Protein AF-0000000074213441 (afdb_homodimer)

Solvent-accessible surface area (backbone atoms only — not comparable to full-atom values): 32435 Å² total; per-residue (Å²): 94,50,68,64,53,70,69,53,54,55,51,49,51,54,51,52,51,53,54,56,68,71,34,57,74,70,54,40,48,67,27,37,41,80,43,68,84,51,101,79,47,74,45,57,42,74,33,72,67,40,35,47,50,52,48,50,54,51,28,62,74,60,75,46,81,70,80,48,70,57,60,54,52,72,70,42,90,59,63,58,40,89,98,71,37,84,35,38,86,50,90,60,68,28,46,53,52,50,53,48,47,40,64,74,64,61,59,65,69,68,64,31,56,53,96,80,56,76,54,50,28,34,34,30,46,54,33,28,48,32,58,57,55,52,50,52,52,53,50,44,49,69,77,35,73,84,58,48,49,36,37,38,38,27,27,62,43,57,64,37,41,66,48,39,15,48,50,34,50,51,58,44,39,45,73,71,70,47,52,69,66,54,48,60,62,31,43,44,47,33,26,33,53,55,58,49,44,35,50,53,30,56,76,66,71,46,56,19,30,33,36,39,33,34,63,73,50,43,39,60,87,50,47,64,43,50,52,51,31,51,68,69,26,41,31,76,72,56,16,38,32,41,35,20,29,40,42,61,36,82,91,60,37,30,13,48,56,56,47,50,53,52,46,49,51,32,38,75,69,70,72,43,54,60,43,76,43,78,76,40,81,42,67,50,61,49,34,26,32,35,34,42,34,35,58,50,85,82,62,75,73,84,124,96,49,67,64,53,69,67,54,52,54,51,51,50,54,51,52,52,53,53,56,69,72,32,54,76,71,53,39,48,67,26,38,41,80,42,66,82,52,99,78,48,74,45,56,40,75,34,72,68,40,34,48,50,53,49,50,53,51,28,62,74,61,73,44,80,70,80,48,70,56,61,55,53,72,71,42,92,60,64,59,40,88,99,70,38,84,36,39,87,51,88,61,67,29,45,53,52,50,52,47,46,41,63,74,64,61,58,66,68,67,64,30,56,55,96,79,56,78,54,51,28,34,33,32,46,52,31,27,47,32,60,59,55,52,50,51,52,52,48,44,49,70,77,34,70,82,58,48,49,34,37,37,38,25,28,62,44,57,66,37,41,65,48,38,15,48,50,36,49,50,57,45,39,46,73,71,70,48,51,70,64,54,48,60,62,32,45,43,46,34,26,34,53,55,58,49,44,35,50,53,30,57,75,67,71,44,58,18,30,32,36,40,33,34,64,73,51,43,41,60,89,48,47,64,44,51,50,51,31,51,68,70,27,41,30,76,72,58,16,38,32,41,36,20,29,40,43,61,36,84,92,61,37,29,13,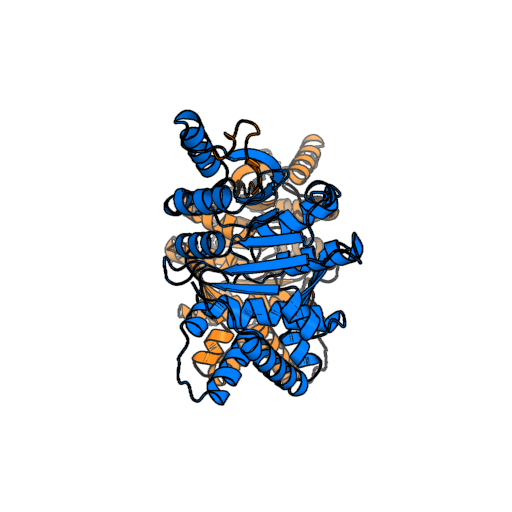48,56,55,47,50,52,51,44,50,54,32,37,75,69,70,73,43,54,62,43,77,44,79,75,41,80,40,67,49,62,48,35,27,32,34,34,40,33,36,58,49,85,81,61,74,74,85,125

Organism: Dermatophagoides pteronyssinus (NCBI:txid6956)

Sequence (606 aa):
MSILDKEFIDKLYEIIQSILKENDTAQQQCLLQPKQRNEKFYYQQLNKNFCQKILQKFENLNNAEHQTKLHSWFNSDLDVIPNEYEGGLKIWEGLFDLIDYFEQNKYDFNQLLSNNDDEFRICDLGCGSGLLSLYLARKLRQLKPNQKFRIYLQDYNEQVIKFFTCPTIIVNEKEENNSLEQIKLNYEFIWGDWEKISEFFITNKIHFNLIVTAETIYKEENFPKLINLFQSNIQPTNGRILIASKSHYFGIGGGTYSFLDYLDSLIENKSSYLMGDIIEEIDQSLLRHIIELRLSESQPEKQMSILDKEFIDKLYEIIQSILKENDTAQQQCLLQPKQRNEKFYYQQLNKNFCQKILQKFENLNNAEHQTKLHSWFNSDLDVIPNEYEGGLKIWEGLFDLIDYFEQNKYDFNQLLSNNDDEFRICDLGCGSGLLSLYLARKLRQLKPNQKFRIYLQDYNEQVIKFFTCPTIIVNEKEENNSLEQIKLNYEFIWGDWEKISEFFITNKIHFNLIVTAETIYKEENFPKLINLFQSNIQPTNGRILIASKSHYFGIGGGTYSFLDYLDSLIENKSSYLMGDIIEEIDQSLLRHIIELRLSESQPEKQ

pLDDT: mean 84.24, std 14.01, range [26.41, 98.5]

Radius of gyration: 27.79 Å; Cα contacts (8 Å, |Δi|>4): 1037; chains: 2; bounding box: 56×93×59 Å

Secondary structure (DSSP, 8-state):
-EE--HHHHHHHHHHHHHHHHHS-HHHHHHHEEEEEEETTEEEEEEPHHHHHHHHHHHHHHHT-----HHHHHHT-S-S-BTTTB-STTSPPHHHHHHHHHHHHTT--GGGG--TT-SEEEEEEET-TT-HHHHHHHHHHHHH-TT-EEEEEEEES-HHHIIIIIHHHHHHHHHHTT--HHHHHHHEEEEES-HHHHHHHHHHTT--BSEEEEES--S-GGGHHHHHHHHHHHB-TTT-EEEEEEES--TTT---HHHHHHHHHHHHHTTS--EEEEEEEEEEEEEEEEEEEEEE-TT-----/-EE--HHHHHHHHHHHHHHHHHS-HHHHHHHEEEEESSTT-EEEEEPHHHHHHHHHHHHHHHT-----HHHHHHT-S-S-BTTTB-STTSPPHHHHHHHHHHHHTT--GGGG--TT-SEEEEEEET-TT-HHHHHHHHHHHHH-TT-EEEEEEEES-HHHIIIIIHHHHHHHHHHTT--HHHHHHHEEEEES-HHHHHHHHHHTT--BSEEEEES--S-GGGHHHHHHHHHHHB-TTT-EEEEEEES--TTT---HHHHHHHHHHHHHTTS--EEEEEEEEEEEEEEEEEEEEEE-TT-----

Foldseek 3Di:
DDWDDLVLLVVLLVQLVVVVVPDDPVVVCVQWPWDDLDPPAIFTAGDPVNLVSSVVVVCVVVVPPCPDVSVVVSPDPDCDDPPPGRNLQDDDCQLVVVLCVCVVVVDDLVLLDDPPDQEAEEEEESCRQVSSVVSVVVVCCVVPVPHHYAYEYEEADPSSQSRHNSSRLSVGCVVVVDDSVSVSRRYMYYHHQLQVVLVVCLVVVAAHSEYEYEAPFQAVVNLVSVQSSCQRHYDPRSRDYYYGWACFDPPRTTHDVSSQVVVVVCVVVVNDDDHDDDPDDDPPVPVDDDDDDDDDPPDDPPD/DDWDDLVLLVVLLVQLVVVVVPDDPVVVCVQWPWDDLDPPAIFTAGDPVNLVSSVVVVCVVVVPPCPDVSVVVSPDPDCDDPPPGRNLQDDDCQLVVVLCVCVVVVDDLVLLDDPPDQEAEEEEESCRQVSSVVSVVVVCCVVPVPHHYAYEYEHADPSSQSRHNSSRLSVGCVVVVDDSVSVVRRYMYYHHQLQVVLVVCLVVVAAHSEYEYEAPFQAVVNLVSVQSSCQRHYDPRSRDYYYGWACFDPPRTTHDVSSQVVVVVCVVVVNHDDHDDDPDDDPPVPVDDDDDDDDDPPDPPPD

Structure (mmCIF, N/CA/C/O backbone):
data_AF-0000000074213441-model_v1
#
loop_
_entity.id
_entity.type
_entity.pdbx_description
1 polymer 'protein-histidine N-methyltransferase'
#
loop_
_atom_site.group_PDB
_atom_site.id
_atom_site.type_symbol
_atom_site.label_atom_id
_atom_site.label_alt_id
_atom_site.label_comp_id
_atom_site.label_asym_id
_atom_site.label_entity_id
_atom_site.label_seq_id
_atom_site.pdbx_PDB_ins_code
_atom_site.Cartn_x
_atom_site.Cartn_y
_atom_site.Cartn_z
_atom_site.occupancy
_atom_site.B_iso_or_equiv
_atom_site.auth_seq_id
_atom_site.auth_comp_id
_atom_site.auth_asym_id
_atom_site.auth_atom_id
_atom_site.pdbx_PDB_model_num
ATOM 1 N N . MET A 1 1 ? -6.066 32.031 -2.617 1 79.69 1 MET A N 1
ATOM 2 C CA . MET A 1 1 ? -6.434 31.156 -1.511 1 79.69 1 MET A CA 1
ATOM 3 C C . MET A 1 1 ? -7.777 31.562 -0.914 1 79.69 1 MET A C 1
ATOM 5 O O . MET A 1 1 ? -8.234 32.688 -1.106 1 79.69 1 MET A O 1
ATOM 9 N N . SER A 1 2 ? -8.539 30.562 -0.558 1 81.56 2 SER A N 1
ATOM 10 C CA . SER A 1 2 ? -9.844 30.828 0.039 1 81.56 2 SER A CA 1
ATOM 11 C C . SER A 1 2 ? -10.031 30.062 1.338 1 81.56 2 SER A C 1
ATOM 13 O O . SER A 1 2 ? -9.273 29.125 1.626 1 81.56 2 SER A O 1
ATOM 15 N N . ILE A 1 3 ? -10.82 30.641 2.158 1 86.75 3 ILE A N 1
ATOM 16 C CA . ILE A 1 3 ? -11.195 30.047 3.436 1 86.75 3 ILE A CA 1
ATOM 17 C C . ILE A 1 3 ? -12.664 29.641 3.412 1 86.75 3 ILE A C 1
ATOM 19 O O . ILE A 1 3 ? -13.5 30.359 2.857 1 86.75 3 ILE A O 1
ATOM 23 N N . LEU A 1 4 ? -12.914 28.5 3.963 1 89.44 4 LEU A N 1
ATOM 24 C CA . LEU A 1 4 ? -14.281 27.984 3.961 1 89.44 4 LEU A CA 1
ATOM 25 C C . LEU A 1 4 ? -15.156 28.797 4.918 1 89.44 4 LEU A C 1
ATOM 27 O O . LEU A 1 4 ? -14.812 28.969 6.086 1 89.44 4 LEU A O 1
ATOM 31 N N . ASP A 1 5 ? -16.234 29.219 4.418 1 91 5 ASP A N 1
ATOM 32 C CA . ASP A 1 5 ? -17.188 29.984 5.223 1 91 5 ASP A CA 1
ATOM 33 C C . ASP A 1 5 ? -17.844 29.094 6.27 1 91 5 ASP A C 1
ATOM 35 O O . ASP A 1 5 ? -18.188 27.938 5.988 1 91 5 ASP A O 1
ATOM 39 N N . LYS A 1 6 ? -18.047 29.688 7.445 1 92.31 6 LYS A N 1
ATOM 40 C CA . LYS A 1 6 ? -18.672 28.938 8.539 1 92.31 6 LYS A CA 1
ATOM 41 C C . LYS A 1 6 ? -20.094 28.5 8.164 1 92.31 6 LYS A C 1
ATOM 43 O O . LYS A 1 6 ? -20.562 27.438 8.602 1 92.31 6 LYS A O 1
ATOM 48 N N . GLU A 1 7 ? -20.734 29.281 7.375 1 91.31 7 GLU A N 1
ATOM 49 C CA . GLU A 1 7 ? -22.078 28.938 6.906 1 91.31 7 GLU A CA 1
ATOM 50 C C . GLU A 1 7 ? -22.047 27.672 6.051 1 91.31 7 GLU A C 1
ATOM 52 O O . GLU A 1 7 ? -23 26.891 6.066 1 91.31 7 GLU A O 1
ATOM 57 N N . PHE A 1 8 ? -21 27.562 5.324 1 92.75 8 PHE A N 1
ATOM 58 C CA . PHE A 1 8 ? -20.859 26.359 4.496 1 92.75 8 PHE A CA 1
ATOM 59 C C . PHE A 1 8 ? -20.75 25.109 5.363 1 92.75 8 PHE A C 1
ATOM 61 O O . PHE A 1 8 ? -21.266 24.062 5.008 1 92.75 8 PHE A O 1
ATOM 68 N N . ILE A 1 9 ? -20.078 25.234 6.457 1 94.25 9 ILE A N 1
ATOM 69 C CA . ILE A 1 9 ? -19.922 24.125 7.379 1 94.25 9 ILE A CA 1
ATOM 70 C C . ILE A 1 9 ? -21.297 23.672 7.891 1 94.25 9 ILE A C 1
ATOM 72 O O . ILE A 1 9 ? -21.578 22.484 7.973 1 94.25 9 ILE A O 1
ATOM 76 N N . ASP A 1 10 ? -22.141 24.656 8.18 1 94.12 10 ASP A N 1
ATOM 77 C CA . ASP A 1 10 ? -23.5 24.359 8.625 1 94.12 10 ASP A CA 1
ATOM 78 C C . ASP A 1 10 ? -24.266 23.594 7.555 1 94.12 10 ASP A C 1
ATOM 80 O O . ASP A 1 10 ? -24.938 22.594 7.855 1 94.12 10 ASP A O 1
ATOM 84 N N . LYS A 1 11 ? -24.156 24.062 6.371 1 92.75 11 LYS A N 1
ATOM 85 C CA . LYS A 1 11 ? -24.844 23.422 5.254 1 92.75 11 LYS A CA 1
ATOM 86 C C . LYS A 1 11 ? -24.344 21.984 5.051 1 92.75 11 LYS A C 1
ATOM 88 O O . LYS A 1 11 ? -25.141 21.078 4.797 1 92.75 11 LYS A O 1
ATOM 93 N N . LEU A 1 12 ? -23.062 21.875 5.086 1 93.56 12 LEU A N 1
ATOM 94 C CA . LEU A 1 12 ? -22.469 20.547 4.902 1 93.56 12 LEU A CA 1
ATOM 95 C C . LEU A 1 12 ? -22.938 19.578 5.977 1 93.56 12 LEU A C 1
ATOM 97 O O . LEU A 1 12 ? -23.203 18.406 5.691 1 93.56 12 LEU A O 1
ATOM 101 N N . TYR A 1 13 ? -23 20.062 7.188 1 93.75 13 TYR A N 1
ATOM 102 C CA . TYR A 1 13 ? -23.484 19.234 8.281 1 93.75 13 TYR A CA 1
ATOM 103 C C . TYR A 1 13 ? -24.906 18.734 8 1 93.75 13 TYR A C 1
ATOM 105 O O . TYR A 1 13 ? -25.203 17.562 8.219 1 93.75 13 TYR A O 1
ATOM 113 N N . GLU A 1 14 ? -25.734 19.578 7.539 1 92.69 14 GLU A N 1
ATOM 114 C CA . GLU A 1 14 ? -27.109 19.203 7.219 1 92.69 14 GLU A CA 1
ATOM 115 C C . GLU A 1 14 ? -27.141 18.156 6.117 1 92.69 14 GLU A C 1
ATOM 117 O O . GLU A 1 14 ? -27.953 17.219 6.18 1 92.69 14 GLU A O 1
ATOM 122 N N . ILE A 1 15 ? -26.328 18.297 5.152 1 92.25 15 ILE A N 1
ATOM 123 C CA . ILE A 1 15 ? -26.25 17.344 4.051 1 92.25 15 ILE A CA 1
ATOM 124 C C . ILE A 1 15 ? -25.812 15.977 4.574 1 92.25 15 ILE A C 1
ATOM 126 O O . ILE A 1 15 ? -26.422 14.953 4.238 1 92.25 15 ILE A O 1
ATOM 130 N N . ILE A 1 16 ? -24.828 15.961 5.375 1 91.31 16 ILE A N 1
ATOM 131 C CA . ILE A 1 16 ? -24.281 14.727 5.934 1 91.31 16 ILE A CA 1
ATOM 132 C C . ILE A 1 16 ? -25.359 14.016 6.758 1 91.31 16 ILE A C 1
ATOM 134 O O . ILE A 1 16 ? -25.547 12.805 6.621 1 91.31 16 ILE A O 1
ATOM 138 N N . GLN A 1 17 ? -26.094 14.789 7.547 1 88.81 17 GLN A N 1
ATOM 139 C CA . GLN A 1 17 ? -27.172 14.227 8.367 1 88.81 17 GLN A CA 1
ATOM 140 C C . GLN A 1 17 ? -28.25 13.586 7.496 1 88.81 17 GLN A C 1
ATOM 142 O O . GLN A 1 17 ? -28.766 12.523 7.824 1 88.81 17 GLN A O 1
ATOM 147 N N . SER A 1 18 ? -28.516 14.227 6.457 1 89 18 SER A N 1
ATOM 148 C CA . SER A 1 18 ? -29.531 13.703 5.539 1 89 18 SER A CA 1
ATOM 149 C C . SER A 1 18 ? -29.078 12.383 4.926 1 89 18 SER A C 1
ATOM 151 O O . SER A 1 18 ? -29.891 11.453 4.789 1 89 18 SER A O 1
ATOM 153 N N . ILE A 1 19 ? -27.844 12.281 4.566 1 86.25 19 ILE A N 1
ATOM 154 C CA . ILE A 1 19 ? -27.312 11.07 3.961 1 86.25 19 ILE A CA 1
ATOM 155 C C . ILE A 1 19 ? -27.312 9.938 4.98 1 86.25 19 ILE A C 1
ATOM 157 O O . ILE A 1 19 ? -27.688 8.805 4.66 1 86.25 19 ILE A O 1
ATOM 161 N N . LEU A 1 20 ? -26.938 10.234 6.176 1 82.12 20 LEU A N 1
ATOM 162 C CA . LEU A 1 20 ? -26.844 9.219 7.219 1 82.12 20 LEU A CA 1
ATOM 163 C C . LEU A 1 20 ? -28.219 8.719 7.625 1 82.12 20 LEU A C 1
ATOM 165 O O . LEU A 1 20 ? -28.375 7.559 8 1 82.12 20 LEU A O 1
ATOM 169 N N . LYS A 1 21 ? -29.172 9.547 7.559 1 80.19 21 LYS A N 1
ATOM 170 C CA . LYS A 1 21 ? -30.531 9.18 7.898 1 80.19 21 LYS A CA 1
ATOM 171 C C . LYS A 1 21 ? -31.156 8.289 6.828 1 80.19 21 LYS A C 1
ATOM 173 O O . LYS A 1 21 ? -31.984 7.438 7.129 1 80.19 21 LYS A O 1
ATOM 178 N N . GLU A 1 22 ? -30.812 8.5 5.543 1 76.81 22 GLU A N 1
ATOM 179 C CA . GLU A 1 22 ? -31.359 7.754 4.414 1 76.81 22 GLU A CA 1
ATOM 180 C C . GLU A 1 22 ? -30.781 6.336 4.363 1 76.81 22 GLU A C 1
ATOM 182 O O . GLU A 1 22 ? -31.359 5.453 3.727 1 76.81 22 GLU A O 1
ATOM 187 N N . ASN A 1 23 ? -29.672 6.156 4.863 1 64.06 23 ASN A N 1
ATOM 188 C CA . ASN A 1 23 ? -29.016 4.855 4.742 1 64.06 23 ASN A CA 1
ATOM 189 C C . ASN A 1 23 ? -29.109 4.055 6.039 1 64.06 23 ASN A C 1
ATOM 191 O O . ASN A 1 23 ? -28.891 4.598 7.121 1 64.06 23 ASN A O 1
ATOM 195 N N . ASP A 1 24 ? -29.672 2.824 5.859 1 57.66 24 ASP A N 1
ATOM 196 C CA . ASP A 1 24 ? -29.688 1.933 7.016 1 57.66 24 ASP A CA 1
ATOM 197 C C . ASP A 1 24 ? -28.281 1.591 7.48 1 57.66 24 ASP A C 1
ATOM 199 O O . ASP A 1 24 ? -27.297 1.915 6.801 1 57.66 24 ASP A O 1
ATOM 203 N N . THR A 1 25 ? -28.141 1.014 8.68 1 50.66 25 THR A N 1
ATOM 204 C CA . THR A 1 25 ? -26.891 0.761 9.375 1 50.66 25 THR A CA 1
ATOM 205 C C . THR A 1 25 ? -25.891 0.062 8.461 1 50.66 25 THR A C 1
ATOM 207 O O . THR A 1 25 ? -24.703 0.386 8.477 1 50.66 25 THR A O 1
ATOM 210 N N . ALA A 1 26 ? -26.453 -0.749 7.648 1 46.03 26 ALA A N 1
ATOM 211 C CA . ALA A 1 26 ? -25.594 -1.549 6.777 1 46.03 26 ALA A CA 1
ATOM 212 C C . ALA A 1 26 ? -25.016 -0.698 5.656 1 46.03 26 ALA A C 1
ATOM 214 O O . ALA A 1 26 ? -23.828 -0.814 5.336 1 46.03 26 ALA A O 1
ATOM 215 N N . GLN A 1 27 ? -25.844 0.16 5.121 1 52.19 27 GLN A N 1
ATOM 216 C CA . GLN A 1 27 ? -25.406 1.033 4.039 1 52.19 27 GLN A CA 1
ATOM 217 C C . GLN A 1 27 ? -24.438 2.092 4.543 1 52.19 27 GLN A C 1
ATOM 219 O O . GLN A 1 27 ? -23.484 2.451 3.844 1 52.19 27 GLN A O 1
ATOM 224 N N . GLN A 1 28 ? -24.766 2.523 5.809 1 52 28 GLN A N 1
ATOM 225 C CA . GLN A 1 28 ? -23.859 3.508 6.406 1 52 28 GLN A CA 1
ATOM 226 C C . GLN A 1 28 ? -22.453 2.943 6.57 1 52 28 GLN A C 1
ATOM 228 O O . GLN A 1 28 ? -21.469 3.658 6.383 1 52 28 GLN A O 1
ATOM 233 N N . GLN A 1 29 ? -22.484 1.729 6.84 1 52.06 29 GLN A N 1
ATOM 234 C CA . GLN A 1 29 ? -21.203 1.064 7.031 1 52.06 29 GLN A CA 1
ATOM 235 C C . GLN A 1 29 ? -20.422 0.98 5.719 1 52.06 29 GLN A C 1
ATOM 237 O O . GLN A 1 29 ? -19.188 0.94 5.723 1 52.06 29 GLN A O 1
ATOM 242 N N . CYS A 1 30 ? -21.266 1.125 4.754 1 49.78 30 CYS A N 1
ATOM 243 C CA . CYS A 1 30 ? -20.625 1.085 3.449 1 49.78 30 CYS A CA 1
ATOM 244 C C . CYS A 1 30 ? -20.047 2.447 3.082 1 49.78 30 CYS A C 1
ATOM 246 O O . CYS A 1 30 ? -19.125 2.539 2.277 1 49.78 30 CYS A O 1
ATOM 248 N N . LEU A 1 31 ? -20.578 3.402 3.836 1 55.09 31 LEU A N 1
ATOM 249 C CA . LEU A 1 31 ? -20.156 4.762 3.508 1 55.09 31 LEU A CA 1
ATOM 250 C C . LEU A 1 31 ? -19.047 5.23 4.43 1 55.09 31 LEU A C 1
ATOM 252 O O . LEU A 1 31 ? -18.125 5.934 3.994 1 55.09 31 LEU A O 1
ATOM 256 N N . LEU A 1 32 ? -19.156 4.719 5.695 1 55.44 32 LEU A N 1
ATOM 257 C CA . LEU A 1 32 ? -18.188 5.055 6.738 1 55.44 32 LEU A CA 1
ATOM 258 C C . LEU A 1 32 ? -17.5 3.803 7.254 1 55.44 32 LEU A C 1
ATOM 260 O O . LEU A 1 32 ? -18.156 2.848 7.672 1 55.44 32 LEU A O 1
ATOM 264 N N . GLN A 1 33 ? -16.219 3.754 7.105 1 62.12 33 GLN A N 1
ATOM 265 C CA . GLN A 1 33 ? -15.484 2.578 7.562 1 62.12 33 GLN A CA 1
ATOM 266 C C . GLN A 1 33 ? -14.695 2.881 8.836 1 62.12 33 GLN A C 1
ATOM 268 O O . GLN A 1 33 ? -13.773 3.693 8.82 1 62.12 33 GLN A O 1
ATOM 273 N N . PRO A 1 34 ? -15.25 2.309 9.969 1 55.22 34 PRO A N 1
ATOM 274 C CA . PRO A 1 34 ? -14.438 2.49 11.18 1 55.22 34 PRO A CA 1
ATOM 275 C C . PRO A 1 34 ? -13.039 1.905 11.047 1 55.22 34 PRO A C 1
ATOM 277 O O . PRO A 1 34 ? -12.875 0.786 10.555 1 55.22 34 PRO A O 1
ATOM 280 N N . LYS A 1 35 ? -12.07 2.746 11.25 1 62.81 35 LYS A N 1
ATOM 281 C CA . LYS A 1 35 ? -10.672 2.342 11.195 1 62.81 35 LYS A CA 1
ATOM 282 C C . LYS A 1 35 ? -9.961 2.646 12.508 1 62.81 35 LYS A C 1
ATOM 284 O O . LYS A 1 35 ? -10.391 3.518 13.266 1 62.81 35 LYS A O 1
ATOM 289 N N . GLN A 1 36 ? -9.07 1.647 12.828 1 57.69 36 GLN A N 1
ATOM 290 C CA . GLN A 1 36 ? -8.227 1.869 14 1 57.69 36 GLN A CA 1
ATOM 291 C C . GLN A 1 36 ? -6.746 1.714 13.641 1 57.69 36 GLN A C 1
ATOM 293 O O . GLN A 1 36 ? -6.336 0.683 13.109 1 57.69 36 GLN A O 1
ATOM 298 N N . ARG A 1 37 ? -5.961 2.727 13.703 1 53.31 37 ARG A N 1
ATOM 299 C CA . ARG A 1 37 ? -4.539 2.662 13.391 1 53.31 37 ARG A CA 1
ATOM 300 C C . ARG A 1 37 ? -3.75 2.062 14.555 1 53.31 37 ARG A C 1
ATOM 302 O O . ARG A 1 37 ? -2.887 1.207 14.344 1 53.31 37 ARG A O 1
ATOM 309 N N . ASN A 1 38 ? -3.986 2.547 15.688 1 53.12 38 ASN A N 1
ATOM 310 C CA . ASN A 1 38 ? -3.414 2.02 16.922 1 53.12 38 ASN A CA 1
ATOM 311 C C . ASN A 1 38 ? -4.441 1.992 18.047 1 53.12 38 ASN A C 1
ATOM 313 O O . ASN A 1 38 ? -5.637 2.162 17.812 1 53.12 38 ASN A O 1
ATOM 317 N N . GLU A 1 39 ? -4.051 1.493 19.141 1 55.47 39 GLU A N 1
ATOM 318 C CA . GLU A 1 39 ? -4.949 1.352 20.281 1 55.47 39 GLU A CA 1
ATOM 319 C C . GLU A 1 39 ? -5.594 2.686 20.641 1 55.47 39 GLU A C 1
ATOM 321 O O . GLU A 1 39 ? -6.625 2.719 21.328 1 55.47 39 GLU A O 1
ATOM 326 N N . LYS A 1 40 ? -5.145 3.738 19.922 1 68.94 40 LYS A N 1
ATOM 327 C CA . LYS A 1 40 ? -5.543 5 20.531 1 68.94 40 LYS A CA 1
ATOM 328 C C . LYS A 1 40 ? -6.215 5.922 19.516 1 68.94 40 LYS A C 1
ATOM 330 O O . LYS A 1 40 ? -6.684 7.008 19.875 1 68.94 40 LYS A O 1
ATOM 335 N N . PHE A 1 41 ? -6.188 5.602 18.312 1 77.62 41 PHE A N 1
ATOM 336 C CA . PHE A 1 41 ? -6.781 6.504 17.328 1 77.62 41 PHE A CA 1
ATOM 337 C C . PHE A 1 41 ? -7.812 5.777 16.484 1 77.62 41 PHE A C 1
ATOM 339 O O . PHE A 1 41 ? -7.453 5.078 15.531 1 77.62 41 PHE A O 1
ATOM 346 N N . TYR A 1 42 ? -9.094 5.969 16.891 1 79.12 42 TYR A N 1
ATOM 347 C CA . TYR A 1 42 ? -10.234 5.461 16.141 1 79.12 42 TYR A CA 1
ATOM 348 C C . TYR A 1 42 ? -10.883 6.566 15.312 1 79.12 42 TYR A C 1
ATOM 350 O O . TYR A 1 4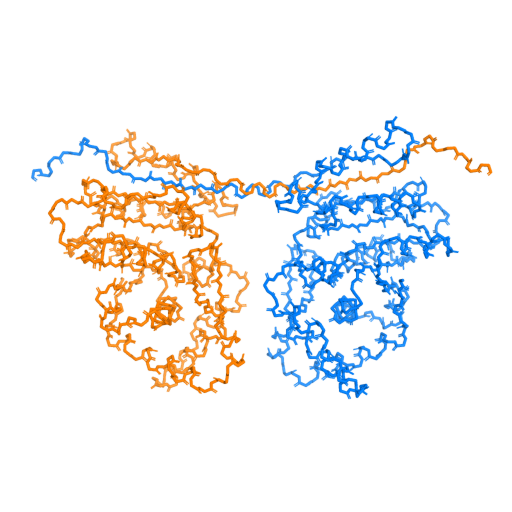2 ? -11.031 7.695 15.781 1 79.12 42 TYR A O 1
ATOM 358 N N . TYR A 1 43 ? -11.211 6.266 14.094 1 84.88 43 TYR A N 1
ATOM 359 C CA . TYR A 1 43 ? -11.844 7.277 13.25 1 84.88 43 TYR A CA 1
ATOM 360 C C . TYR A 1 43 ? -12.742 6.629 12.203 1 84.88 43 TYR A C 1
ATOM 362 O O . TYR A 1 43 ? -12.609 5.441 11.906 1 84.88 43 TYR A O 1
ATOM 370 N N . GLN A 1 44 ? -13.688 7.406 11.758 1 81.75 44 GLN A N 1
ATOM 371 C CA . GLN A 1 44 ? -14.508 7.027 10.609 1 81.75 44 GLN A CA 1
ATOM 372 C C . GLN A 1 44 ? -13.867 7.5 9.305 1 81.75 44 GLN A C 1
ATOM 374 O O . GLN A 1 44 ? -13.695 8.703 9.094 1 81.75 44 GLN A O 1
ATOM 379 N N . GLN A 1 45 ? -13.5 6.523 8.508 1 80.31 45 GLN A N 1
ATOM 380 C CA . GLN A 1 45 ? -12.969 6.875 7.191 1 80.31 45 GLN A CA 1
ATOM 381 C C . GLN A 1 45 ? -14.086 6.988 6.16 1 80.31 45 GLN A C 1
ATOM 383 O O . GLN A 1 45 ? -14.906 6.078 6.02 1 80.31 45 GLN A O 1
ATOM 388 N N . LEU A 1 46 ? -14.133 8.172 5.53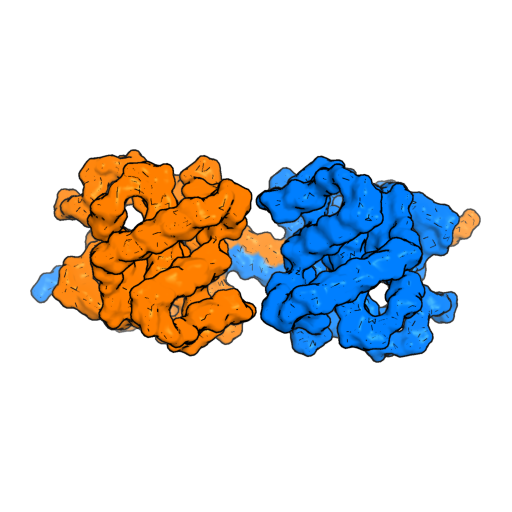9 1 81.75 46 LEU A N 1
ATOM 389 C CA . LEU A 1 46 ? -15.109 8.352 4.473 1 81.75 46 LEU A CA 1
ATOM 390 C C . LEU A 1 46 ? -14.656 7.641 3.199 1 81.75 46 LEU A C 1
ATOM 392 O O . LEU A 1 46 ? -13.516 7.797 2.766 1 81.75 46 LEU A O 1
ATOM 396 N N . ASN A 1 47 ? -15.523 6.852 2.689 1 73.5 47 ASN A N 1
ATOM 397 C CA . ASN A 1 47 ? -15.172 6.238 1.413 1 73.5 47 ASN A CA 1
ATOM 398 C C . ASN A 1 47 ? -15.594 7.113 0.236 1 73.5 47 ASN A C 1
ATOM 400 O O . ASN A 1 47 ? -16.266 8.133 0.421 1 73.5 47 ASN A O 1
ATOM 404 N N . LYS A 1 48 ? -15.086 6.727 -0.892 1 69.81 48 LYS A N 1
ATOM 405 C CA . LYS A 1 48 ? -15.32 7.508 -2.105 1 69.81 48 LYS A CA 1
ATOM 406 C C . LYS A 1 48 ? -16.812 7.676 -2.375 1 69.81 48 LYS A C 1
ATOM 408 O O . LYS A 1 48 ? -17.25 8.734 -2.828 1 69.81 48 LYS A O 1
ATOM 413 N N . ASN A 1 49 ? -17.562 6.684 -2.09 1 69.81 49 ASN A N 1
ATOM 414 C CA . ASN A 1 49 ? -19 6.734 -2.342 1 69.81 49 ASN A CA 1
ATOM 415 C C . ASN A 1 49 ? -19.688 7.785 -1.477 1 69.81 49 ASN A C 1
ATOM 417 O O . ASN A 1 49 ? -20.609 8.461 -1.929 1 69.81 49 ASN A O 1
ATOM 421 N N . PHE A 1 50 ? -19.328 7.883 -0.284 1 81.69 50 PHE A N 1
ATOM 422 C CA . PHE A 1 50 ? -19.891 8.875 0.622 1 81.69 50 PHE A CA 1
ATOM 423 C C . PHE A 1 50 ? -19.594 10.289 0.13 1 81.69 50 PHE A C 1
ATOM 425 O O . PHE A 1 50 ? -20.484 11.148 0.124 1 81.69 50 PHE A O 1
ATOM 432 N N . CYS A 1 51 ? -18.359 10.492 -0.278 1 82.06 51 CYS A N 1
ATOM 433 C CA . CYS A 1 51 ? -17.953 11.805 -0.789 1 82.06 51 CYS A CA 1
ATOM 434 C C . CYS A 1 51 ? -18.75 12.164 -2.037 1 82.06 51 CYS A C 1
ATOM 436 O O . CYS A 1 51 ? -19.141 13.32 -2.207 1 82.06 51 CYS A O 1
ATOM 438 N N . GLN A 1 52 ? -18.969 11.211 -2.814 1 79.06 52 GLN A N 1
ATOM 439 C CA . GLN A 1 52 ? -19.766 11.43 -4.023 1 79.06 52 GLN A CA 1
ATOM 440 C C . GLN A 1 52 ? -21.203 11.797 -3.684 1 79.06 52 GLN A C 1
ATOM 442 O O . GLN A 1 52 ? -21.812 12.648 -4.344 1 79.06 52 GLN A O 1
ATOM 447 N N . LYS A 1 53 ? -21.75 11.141 -2.775 1 83.31 53 LYS A N 1
ATOM 448 C CA . LYS A 1 53 ? -23.125 11.438 -2.35 1 83.31 53 LYS A CA 1
ATOM 449 C C . LYS A 1 53 ? -23.234 12.859 -1.811 1 83.31 53 LYS A C 1
ATOM 451 O O . LYS A 1 53 ? -24.219 13.547 -2.068 1 83.31 53 LYS A O 1
ATOM 456 N N . ILE A 1 54 ? -22.266 13.258 -1.02 1 87 54 ILE A N 1
ATOM 457 C CA . ILE A 1 54 ? -22.234 14.617 -0.493 1 87 54 ILE A CA 1
ATOM 458 C C . ILE A 1 54 ? -22.219 15.617 -1.647 1 87 54 ILE A C 1
ATOM 460 O O . ILE A 1 54 ? -22.984 16.578 -1.65 1 87 54 ILE A O 1
ATOM 464 N N . LEU A 1 55 ? -21.391 15.32 -2.58 1 84.75 55 LEU A N 1
ATOM 465 C CA . LEU A 1 55 ? -21.266 16.188 -3.742 1 84.75 55 LEU A CA 1
ATOM 466 C C . LEU A 1 55 ? -22.578 16.266 -4.512 1 84.75 55 LEU A C 1
ATOM 468 O O . LEU A 1 55 ? -23.016 17.344 -4.902 1 84.75 55 LEU A O 1
ATOM 472 N N . GLN A 1 56 ? -23.109 15.148 -4.762 1 83.38 56 GLN A N 1
ATOM 473 C CA . GLN A 1 56 ? -24.359 15.086 -5.508 1 83.38 56 GLN A CA 1
ATOM 474 C C . GLN A 1 56 ? -25.453 15.875 -4.801 1 83.38 56 GLN A C 1
ATOM 476 O O . GLN A 1 56 ? -26.203 16.625 -5.438 1 83.38 56 GLN A O 1
ATOM 481 N N . LYS A 1 57 ? -25.578 15.656 -3.57 1 86.5 57 LYS A N 1
ATOM 482 C CA . LYS A 1 57 ? -26.609 16.359 -2.797 1 86.5 57 LYS A CA 1
ATOM 483 C C . LYS A 1 57 ? -26.344 17.859 -2.781 1 86.5 57 LYS A C 1
ATOM 485 O O . LYS A 1 57 ? -27.281 18.656 -2.824 1 86.5 57 LYS A O 1
ATOM 490 N N . PHE A 1 58 ? -25.125 18.188 -2.65 1 84.94 58 PHE A N 1
ATOM 491 C CA . PHE A 1 58 ? -24.75 19.609 -2.674 1 84.94 58 PHE A CA 1
ATOM 492 C C . PHE A 1 58 ? -25.109 20.234 -4.012 1 84.94 58 PHE A C 1
ATOM 494 O O . PHE A 1 58 ? -25.641 21.344 -4.059 1 84.94 58 PHE A O 1
ATOM 501 N N . GLU A 1 59 ? -24.781 19.531 -5.066 1 83.06 59 GLU A N 1
ATOM 502 C CA . GLU A 1 59 ? -25.078 20.031 -6.41 1 83.06 59 GLU A CA 1
ATOM 503 C C . GLU A 1 59 ? -26.578 20.172 -6.629 1 83.06 59 GLU A C 1
ATOM 505 O O . GLU A 1 59 ? -27.047 21.125 -7.254 1 83.06 59 GLU A O 1
ATOM 510 N N . ASN A 1 60 ? -27.203 19.219 -6.203 1 81.44 60 ASN A N 1
ATOM 511 C CA . ASN A 1 60 ? -28.656 19.25 -6.34 1 81.44 60 ASN A CA 1
ATOM 512 C C . ASN A 1 60 ? -29.266 20.438 -5.594 1 81.44 60 ASN A C 1
ATOM 514 O O . ASN A 1 60 ? -30.203 21.062 -6.086 1 81.44 60 ASN A O 1
ATOM 518 N N . LEU A 1 61 ? -28.828 20.656 -4.465 1 78.94 61 LEU A N 1
ATOM 519 C CA . LEU A 1 61 ? -29.344 21.734 -3.627 1 78.94 61 LEU A CA 1
ATOM 520 C C . LEU A 1 61 ? -29 23.094 -4.215 1 78.94 61 LEU A C 1
ATOM 522 O O . LEU A 1 61 ? -29.75 24.062 -4.039 1 78.94 61 LEU A O 1
ATOM 526 N N . ASN A 1 62 ? -27.859 23.156 -4.902 1 77.69 62 ASN A N 1
ATOM 527 C CA . ASN A 1 62 ? -27.422 24.453 -5.41 1 77.69 62 ASN A CA 1
ATOM 528 C C . ASN A 1 62 ? -27.641 24.562 -6.918 1 77.69 62 ASN A C 1
ATOM 530 O O . ASN A 1 62 ? -27.203 25.531 -7.543 1 77.69 62 ASN A O 1
ATOM 534 N N . ASN A 1 63 ? -28.484 23.688 -7.594 1 68.31 63 ASN A N 1
ATOM 535 C CA . ASN A 1 63 ? -28.75 23.672 -9.031 1 68.31 63 ASN A CA 1
ATOM 536 C C . ASN A 1 63 ? -27.469 23.859 -9.836 1 68.31 63 ASN A C 1
ATOM 538 O O . ASN A 1 63 ? -27.453 24.625 -10.805 1 68.31 63 ASN A O 1
ATOM 542 N N . ALA A 1 64 ? -26.469 23.625 -9.25 1 61.12 64 ALA A N 1
ATOM 543 C CA . ALA A 1 64 ? -25.188 23.828 -9.938 1 61.12 64 ALA A CA 1
ATOM 544 C C . ALA A 1 64 ? -24.766 22.562 -10.688 1 61.12 64 ALA A C 1
ATOM 546 O O . ALA A 1 64 ? -25.031 21.453 -10.242 1 61.12 64 ALA A O 1
ATOM 547 N N . GLU A 1 65 ? -24.906 22.391 -12.047 1 53.41 65 GLU A N 1
ATOM 548 C CA . GLU A 1 65 ? -24.453 21.281 -12.883 1 53.41 65 GLU A CA 1
ATOM 549 C C . GLU A 1 65 ? -22.938 21.078 -12.75 1 53.41 65 GLU A C 1
ATOM 551 O O . GLU A 1 65 ? -22.219 21.062 -13.75 1 53.41 65 GLU A O 1
ATOM 556 N N . HIS A 1 66 ? -22.266 21.531 -11.883 1 50.72 66 HIS A N 1
ATOM 557 C CA . HIS A 1 66 ? -20.812 21.484 -12 1 50.72 66 HIS A CA 1
ATOM 558 C C . HIS A 1 66 ? -20.312 20.031 -11.977 1 50.72 66 HIS A C 1
ATOM 560 O O . HIS A 1 66 ? -20.5 19.328 -10.984 1 50.72 66 HIS A O 1
ATOM 566 N N . GLN A 1 67 ? -20.406 19.328 -13.047 1 52.06 67 GLN A N 1
ATOM 567 C CA . GLN A 1 67 ? -19.734 18.078 -13.359 1 52.06 67 GLN A CA 1
ATOM 568 C C . GLN A 1 67 ? -18.344 18.031 -12.734 1 52.06 67 GLN A C 1
ATOM 570 O O . GLN A 1 67 ? -17.375 18.547 -13.305 1 52.06 67 GLN A O 1
ATOM 575 N N . THR A 1 68 ? -18.188 18.109 -11.516 1 59.97 68 THR A N 1
ATOM 576 C CA . THR A 1 68 ? -17.031 18.406 -10.688 1 59.97 68 THR A CA 1
ATOM 577 C C . THR A 1 68 ? -15.883 17.438 -10.992 1 59.97 68 THR A C 1
ATOM 579 O O . THR A 1 68 ? -16.125 16.266 -11.289 1 59.97 68 THR A O 1
ATOM 582 N N . LYS A 1 69 ? -14.75 18.094 -11.508 1 68.38 69 LYS A N 1
ATOM 583 C CA . LYS A 1 69 ? -13.469 17.422 -11.664 1 68.38 69 LYS A CA 1
ATOM 584 C C . LYS A 1 69 ? -13.273 16.359 -10.57 1 68.38 69 LYS A C 1
ATOM 586 O O . LYS A 1 69 ? -12.531 15.406 -10.758 1 68.38 69 LYS A O 1
ATOM 591 N N . LEU A 1 70 ? -14.211 16.484 -9.586 1 73.31 70 LEU A N 1
ATOM 592 C CA . LEU A 1 70 ? -14.047 15.586 -8.445 1 73.31 70 LEU A CA 1
ATOM 593 C C . LEU A 1 70 ? -14.43 14.164 -8.82 1 73.31 70 LEU A C 1
ATOM 595 O O . LEU A 1 70 ? -13.766 13.211 -8.391 1 73.31 70 LEU A O 1
ATOM 599 N N . HIS A 1 71 ? -15.477 14.125 -9.625 1 69.31 71 HIS A N 1
ATOM 600 C CA . HIS A 1 71 ? -15.883 12.797 -10.062 1 69.31 71 HIS A CA 1
ATOM 601 C C . HIS A 1 71 ? -14.773 12.102 -10.836 1 69.31 71 HIS A C 1
ATOM 603 O O . HIS A 1 71 ? -14.562 10.891 -10.688 1 69.31 71 HIS A O 1
ATOM 609 N N . SER A 1 72 ? -14.172 12.945 -11.602 1 72.38 72 SER A N 1
ATOM 610 C CA . SER A 1 72 ? -13.078 12.398 -12.398 1 72.38 72 SER A CA 1
ATOM 611 C C . SER A 1 72 ? -11.922 11.953 -11.516 1 72.38 72 SER A C 1
ATOM 613 O O . SER A 1 72 ? -11.289 10.93 -11.789 1 72.38 72 SER A O 1
ATOM 615 N N . TRP A 1 73 ? -11.703 12.695 -10.461 1 75.25 73 TRP A N 1
ATOM 616 C CA . TRP A 1 73 ? -10.586 12.367 -9.586 1 75.25 73 TRP A CA 1
ATOM 617 C C . TRP A 1 73 ? -10.859 11.078 -8.812 1 75.25 73 TRP A C 1
ATOM 619 O O . TRP A 1 73 ? -9.961 10.258 -8.617 1 75.25 73 TRP A O 1
ATOM 629 N N . PHE A 1 74 ? -12.148 10.938 -8.445 1 68.31 74 PHE A N 1
ATOM 630 C CA . PHE A 1 74 ? -12.531 9.742 -7.703 1 68.31 74 PHE A CA 1
ATOM 631 C C . PHE A 1 74 ? -12.328 8.492 -8.547 1 68.31 74 PHE A C 1
ATOM 633 O O . PHE A 1 74 ? -12 7.422 -8.023 1 68.31 74 PHE A O 1
ATOM 640 N N . ASN A 1 75 ? -12.43 8.672 -9.758 1 62.66 75 ASN A N 1
ATOM 641 C CA . ASN A 1 75 ? -12.391 7.516 -10.648 1 62.66 75 ASN A CA 1
ATOM 642 C C . ASN A 1 75 ? -11.023 7.375 -11.32 1 62.66 75 ASN A C 1
ATOM 644 O O . ASN A 1 75 ? -10.805 6.449 -12.102 1 62.66 75 ASN A O 1
ATOM 648 N N . SER A 1 76 ? -10.18 8.273 -10.93 1 61.75 76 SER A N 1
ATOM 649 C CA . SER A 1 76 ? -8.859 8.25 -11.562 1 61.75 76 SER A CA 1
ATOM 650 C C . SER A 1 76 ? -7.934 7.266 -10.859 1 61.75 76 SER A C 1
ATOM 652 O O . SER A 1 76 ? -8 7.102 -9.641 1 61.75 76 SER A O 1
ATOM 654 N N . ASP A 1 77 ? -7.129 6.605 -11.609 1 55.72 77 ASP A N 1
ATOM 655 C CA . ASP A 1 77 ? -6.09 5.738 -11.062 1 55.72 77 ASP A CA 1
ATOM 656 C C . ASP A 1 77 ? -4.82 6.527 -10.758 1 55.72 77 ASP A C 1
ATOM 658 O O . ASP A 1 77 ? -3.836 5.965 -10.266 1 55.72 77 ASP A O 1
ATOM 662 N N . LEU A 1 78 ? -4.941 7.75 -11.062 1 60.75 78 LEU A N 1
ATOM 663 C CA . LEU A 1 78 ? -3.762 8.578 -10.828 1 60.75 78 LEU A CA 1
ATOM 664 C C . LEU A 1 78 ? -3.793 9.188 -9.438 1 60.75 78 LEU A C 1
ATOM 666 O O . LEU A 1 78 ? -4.828 9.703 -9 1 60.75 78 LEU A O 1
ATOM 670 N N . ASP A 1 79 ? -2.67 9.055 -8.898 1 69.5 79 ASP A N 1
ATOM 671 C CA . ASP A 1 79 ? -2.549 9.656 -7.57 1 69.5 79 ASP A CA 1
ATOM 672 C C . ASP A 1 79 ? -2.488 11.18 -7.66 1 69.5 79 ASP A C 1
ATOM 674 O O . ASP A 1 79 ? -2.973 11.875 -6.766 1 69.5 79 ASP A O 1
ATOM 678 N N . VAL A 1 80 ? -1.804 11.727 -8.742 1 71.38 80 VAL A N 1
ATOM 679 C CA . VAL A 1 80 ? -1.564 13.164 -8.867 1 71.38 80 VAL A CA 1
ATOM 680 C C . VAL A 1 80 ? -1.735 13.586 -10.328 1 71.38 80 VAL A C 1
ATOM 682 O O . VAL A 1 80 ? -1.326 12.867 -11.242 1 71.38 80 VAL A O 1
ATOM 685 N N . ILE A 1 81 ? -2.475 14.555 -10.531 1 71.75 81 ILE A N 1
ATOM 686 C CA . ILE A 1 81 ? -2.52 15.281 -11.797 1 71.75 81 ILE A CA 1
ATOM 687 C C . ILE A 1 81 ? -1.961 16.688 -11.602 1 71.75 81 ILE A C 1
ATOM 689 O O . ILE A 1 81 ? -2.623 17.547 -11.023 1 71.75 81 ILE A O 1
ATOM 693 N N . PRO A 1 82 ? -0.71 16.812 -12.156 1 70.88 82 PRO A N 1
ATOM 694 C CA . PRO A 1 82 ? -0.017 18.062 -11.844 1 70.88 82 PRO A CA 1
ATOM 695 C C . PRO A 1 82 ? -0.879 19.297 -12.109 1 70.88 82 PRO A C 1
ATOM 697 O O . PRO A 1 82 ? -1.504 19.406 -13.164 1 70.88 82 PRO A O 1
ATOM 700 N N . ASN A 1 83 ? -0.968 20.156 -11.148 1 71.69 83 ASN A N 1
ATOM 701 C CA . ASN A 1 83 ? -1.638 21.453 -11.195 1 71.69 83 ASN A CA 1
ATOM 702 C C . ASN A 1 83 ? -3.154 21.297 -11.273 1 71.69 83 ASN A C 1
ATOM 704 O O . ASN A 1 83 ? -3.869 22.266 -11.531 1 71.69 83 ASN A O 1
ATOM 708 N N . GLU A 1 84 ? -3.557 20.156 -11.258 1 77.88 84 GLU A N 1
ATOM 709 C CA . GLU A 1 84 ? -4.996 19.906 -11.273 1 77.88 84 GLU A CA 1
ATOM 710 C C . GLU A 1 84 ? -5.453 19.188 -10.008 1 77.88 84 GLU A C 1
ATOM 712 O O . GLU A 1 84 ? -6.367 19.656 -9.328 1 77.88 84 GLU A O 1
ATOM 717 N N . TYR A 1 85 ? -4.879 18.172 -9.766 1 80.31 85 TYR A N 1
ATOM 718 C CA . TYR A 1 85 ? -5.168 17.359 -8.602 1 80.31 85 TYR A CA 1
ATOM 719 C C . TYR A 1 85 ? -3.881 16.844 -7.957 1 80.31 85 TYR A C 1
ATOM 721 O O . TYR A 1 85 ? -3.049 16.234 -8.625 1 80.31 85 TYR A O 1
ATOM 729 N N . GLU A 1 86 ? -3.742 17.125 -6.613 1 76.81 86 GLU A N 1
ATOM 730 C CA . GLU A 1 86 ? -2.463 16.828 -5.977 1 76.81 86 GLU A CA 1
ATOM 731 C C . GLU A 1 86 ? -2.613 15.734 -4.922 1 76.81 86 GLU A C 1
ATOM 733 O O . GLU A 1 86 ? -1.938 15.766 -3.891 1 76.81 86 GLU A O 1
ATOM 738 N N . GLY A 1 87 ? -3.58 14.867 -5.129 1 78.19 87 GLY A N 1
ATOM 739 C CA . GLY A 1 87 ? -3.607 13.625 -4.375 1 78.19 87 GLY A CA 1
ATOM 740 C C . GLY A 1 87 ? -4.344 13.75 -3.055 1 78.19 87 GLY A C 1
ATOM 741 O O . GLY A 1 87 ? -4.254 12.859 -2.207 1 78.19 87 GLY A O 1
ATOM 742 N N . GLY A 1 88 ? -5.109 14.75 -2.902 1 84.94 88 GLY A N 1
ATOM 743 C CA . GLY A 1 88 ? -5.695 15.039 -1.604 1 84.94 88 GLY A CA 1
ATOM 744 C C . GLY A 1 88 ? -6.793 14.07 -1.209 1 84.94 88 GLY A C 1
ATOM 745 O O . GLY A 1 88 ? -7.176 14 -0.039 1 84.94 88 GLY A O 1
ATOM 746 N N . LEU A 1 89 ? -7.289 13.297 -2.15 1 80.94 89 LEU A N 1
ATOM 747 C CA . LEU A 1 89 ? -8.391 12.383 -1.863 1 80.94 89 LEU A CA 1
ATOM 748 C C . LEU A 1 89 ? -7.863 11.031 -1.402 1 80.94 89 LEU A C 1
ATOM 750 O O . LEU A 1 89 ? -8.641 10.156 -1.005 1 80.94 89 LEU A O 1
ATOM 754 N N . LYS A 1 90 ? -6.625 10.883 -1.387 1 81.62 90 LYS A N 1
ATOM 755 C CA . LYS A 1 90 ? -5.984 9.641 -0.964 1 81.62 90 LYS A CA 1
ATOM 756 C C . LYS A 1 90 ? -5.426 9.766 0.45 1 81.62 90 LYS A C 1
ATOM 758 O O . LYS A 1 90 ? -4.938 10.828 0.84 1 81.62 90 LYS A O 1
ATOM 763 N N . ILE A 1 91 ? -5.531 8.672 1.188 1 82.44 91 ILE A N 1
ATOM 764 C CA . ILE A 1 91 ? -4.883 8.625 2.494 1 82.44 91 ILE A CA 1
ATOM 765 C C . ILE A 1 91 ? -3.49 8.016 2.355 1 82.44 91 ILE A C 1
ATOM 767 O O . ILE A 1 91 ? -3.348 6.859 1.944 1 82.44 91 ILE A O 1
ATOM 771 N N . TRP A 1 92 ? -2.52 8.766 2.646 1 80.06 92 TRP A N 1
ATOM 772 C CA . TRP A 1 92 ? -1.128 8.367 2.477 1 80.06 92 TRP A CA 1
ATOM 773 C C . TRP A 1 92 ? -0.54 7.867 3.793 1 80.06 92 TRP A C 1
ATOM 775 O O . TRP A 1 92 ? -1.017 8.234 4.871 1 80.06 92 TRP A O 1
ATOM 785 N N . GLU A 1 93 ? 0.543 7.145 3.691 1 80.5 93 GLU A N 1
ATOM 786 C CA . GLU A 1 93 ? 1.164 6.523 4.859 1 80.5 93 GLU A CA 1
ATOM 787 C C . GLU A 1 93 ? 1.805 7.57 5.766 1 80.5 93 GLU A C 1
ATOM 789 O O . GLU A 1 93 ? 1.875 7.387 6.98 1 80.5 93 GLU A O 1
ATOM 794 N N . GLY A 1 94 ? 2.189 8.68 5.195 1 88.06 94 GLY A N 1
ATOM 795 C CA . GLY A 1 94 ? 2.92 9.688 5.945 1 88.06 94 GLY A CA 1
ATOM 796 C C . GLY A 1 94 ? 2.137 10.242 7.121 1 88.06 94 GLY A C 1
ATOM 797 O O . GLY A 1 94 ? 2.715 10.57 8.156 1 88.06 94 GLY A O 1
ATOM 798 N N . LEU A 1 95 ? 0.824 10.383 6.953 1 90.12 95 LEU A N 1
ATOM 799 C CA . LEU A 1 95 ? 0.032 10.898 8.062 1 90.12 95 LEU A CA 1
ATOM 800 C C . LEU A 1 95 ? 0.059 9.938 9.242 1 90.12 95 LEU A C 1
ATOM 802 O O . LEU A 1 95 ? 0.126 10.375 10.398 1 90.12 95 LEU A O 1
ATOM 806 N N . PHE A 1 96 ? 0.063 8.656 8.938 1 86 96 PHE A N 1
ATOM 807 C CA . PHE A 1 96 ? 0.099 7.676 10.016 1 86 96 PHE A CA 1
ATOM 808 C C . PHE A 1 96 ? 1.483 7.613 10.648 1 86 96 PHE A C 1
ATOM 810 O O . PHE A 1 96 ? 1.613 7.379 11.852 1 86 96 PHE A O 1
ATOM 817 N N . ASP A 1 97 ? 2.477 7.82 9.797 1 86.31 97 ASP A N 1
ATOM 818 C CA . ASP A 1 97 ? 3.824 7.898 10.352 1 86.31 97 ASP A CA 1
ATOM 819 C C . ASP A 1 97 ? 3.92 8.992 11.414 1 86.31 97 ASP A C 1
ATOM 821 O O . ASP A 1 97 ? 4.527 8.797 12.469 1 86.31 97 ASP A O 1
ATOM 825 N N . LEU A 1 98 ? 3.328 10.117 11.164 1 93.19 98 LEU A N 1
ATOM 826 C CA . LEU A 1 98 ? 3.35 11.219 12.117 1 93.19 98 LEU A CA 1
ATOM 827 C C . LEU A 1 98 ? 2.551 10.875 13.367 1 93.19 98 LEU A C 1
ATOM 829 O O . LEU A 1 98 ? 2.998 11.141 14.484 1 93.19 98 LEU A O 1
ATOM 833 N N . ILE A 1 99 ? 1.365 10.266 13.195 1 90 99 ILE A N 1
ATOM 834 C CA . ILE A 1 99 ? 0.535 9.875 14.336 1 90 99 ILE A CA 1
ATOM 835 C C . ILE A 1 99 ? 1.305 8.906 15.227 1 90 99 ILE A C 1
ATOM 837 O O . ILE A 1 99 ? 1.363 9.086 16.438 1 90 99 ILE A O 1
ATOM 841 N N . ASP A 1 100 ? 1.9 7.93 14.555 1 85.12 100 ASP A N 1
ATOM 842 C CA . ASP A 1 100 ? 2.676 6.945 15.305 1 85.12 100 ASP A CA 1
ATOM 843 C C . ASP A 1 100 ? 3.842 7.605 16.031 1 85.12 100 ASP A C 1
ATOM 845 O O . ASP A 1 100 ? 4.156 7.242 17.172 1 85.12 100 ASP A O 1
ATOM 849 N N . TYR A 1 101 ? 4.477 8.492 15.383 1 88.94 101 TYR A N 1
ATOM 850 C CA . TYR A 1 101 ? 5.59 9.219 16 1 88.94 101 TYR A CA 1
ATOM 851 C C . TYR A 1 101 ? 5.141 9.938 17.266 1 88.94 101 TYR A C 1
ATOM 853 O O . TYR A 1 101 ? 5.793 9.852 18.297 1 88.94 101 TYR A O 1
ATOM 861 N N . PHE A 1 102 ? 4.02 10.648 17.203 1 90.88 102 PHE A N 1
ATOM 862 C CA . PHE A 1 102 ? 3.504 11.375 18.344 1 90.88 102 PHE A CA 1
ATOM 863 C C . PHE A 1 102 ? 3.189 10.422 19.5 1 90.88 102 PHE A C 1
ATOM 865 O O . PHE A 1 102 ? 3.492 10.711 20.656 1 90.88 102 PHE A O 1
ATOM 872 N N . GLU A 1 103 ? 2.629 9.289 19.156 1 84.75 103 GLU A N 1
ATOM 873 C CA . GLU A 1 103 ? 2.215 8.32 20.172 1 84.75 103 GLU A CA 1
ATOM 874 C C . GLU A 1 103 ? 3.422 7.621 20.781 1 84.75 103 GLU A C 1
ATOM 876 O O . GLU A 1 103 ? 3.518 7.5 22.016 1 84.75 103 GLU A O 1
ATOM 881 N N . GLN A 1 104 ? 4.312 7.191 19.875 1 78.44 104 GLN A N 1
ATOM 882 C CA . GLN A 1 104 ? 5.438 6.379 20.328 1 78.44 104 GLN A CA 1
ATOM 883 C C . GLN A 1 104 ? 6.434 7.211 21.125 1 78.44 104 GLN A C 1
ATOM 885 O O . GLN A 1 104 ? 7.051 6.711 22.078 1 78.44 104 GLN A O 1
ATOM 890 N N . ASN A 1 105 ? 6.605 8.469 20.781 1 76.19 105 ASN A N 1
ATOM 891 C CA . ASN A 1 105 ? 7.609 9.305 21.438 1 76.19 105 ASN A CA 1
ATOM 892 C C . ASN A 1 105 ? 7 10.164 22.531 1 76.19 105 ASN A C 1
ATOM 894 O O . ASN A 1 105 ? 7.691 10.977 23.141 1 76.19 105 ASN A O 1
ATOM 898 N N . LYS A 1 106 ? 5.77 9.977 22.859 1 79.5 106 LYS A N 1
ATOM 899 C CA . LYS A 1 106 ? 5.082 10.82 23.844 1 79.5 106 LYS A CA 1
ATOM 900 C C . LYS A 1 106 ? 5.406 12.297 23.625 1 79.5 106 LYS A C 1
ATOM 902 O O . LYS A 1 106 ? 5.848 12.984 24.547 1 79.5 106 LYS A O 1
ATOM 907 N N . TYR A 1 107 ? 5.23 12.719 22.375 1 86.44 107 TYR A N 1
ATOM 908 C CA . TYR A 1 107 ? 5.594 14.062 21.938 1 86.44 107 TYR A CA 1
ATOM 909 C C . TYR A 1 107 ? 5.066 15.109 22.906 1 86.44 107 TYR A C 1
ATOM 911 O O . TYR A 1 107 ? 3.889 15.086 23.281 1 86.44 107 TYR A O 1
ATOM 919 N N . ASP A 1 108 ? 5.871 16.016 23.391 1 88.81 108 ASP A N 1
ATOM 920 C CA . ASP A 1 108 ? 5.5 17.031 24.375 1 88.81 108 ASP A CA 1
ATOM 921 C C . ASP A 1 108 ? 5.031 18.312 23.688 1 88.81 108 ASP A C 1
ATOM 923 O O . ASP A 1 108 ? 5.84 19.203 23.406 1 88.81 108 ASP A O 1
ATOM 927 N N . PHE A 1 109 ? 3.791 18.406 23.609 1 89.56 109 PHE A N 1
ATOM 928 C CA . PHE A 1 109 ? 3.193 19.562 22.969 1 89.56 109 PHE A CA 1
ATOM 929 C C . PHE A 1 109 ? 3.404 20.828 23.797 1 89.56 109 PHE A C 1
ATOM 931 O O . PHE A 1 109 ? 3.295 21.938 23.297 1 89.56 109 PHE A O 1
ATOM 938 N N . ASN A 1 110 ? 3.729 20.672 25.062 1 86 110 ASN A N 1
ATOM 939 C CA . ASN A 1 110 ? 3.91 21.812 25.953 1 86 110 ASN A CA 1
ATOM 940 C C . ASN A 1 110 ? 5.133 22.641 25.562 1 86 110 ASN A C 1
ATOM 942 O O . ASN A 1 110 ? 5.164 23.844 25.797 1 86 110 ASN A O 1
ATOM 946 N N . GLN A 1 111 ? 6.004 21.969 24.969 1 86.5 111 GLN A N 1
ATOM 947 C CA . GLN A 1 111 ? 7.238 22.656 24.594 1 86.5 111 GLN A CA 1
ATOM 948 C C . GLN A 1 111 ? 7 23.641 23.453 1 86.5 111 GLN A C 1
ATOM 950 O O . GLN A 1 111 ? 7.828 24.516 23.203 1 86.5 111 GLN A O 1
ATOM 955 N N . LEU A 1 112 ? 5.816 23.484 22.859 1 88.62 112 LEU A N 1
ATOM 956 C CA . LEU A 1 112 ? 5.52 24.312 21.703 1 88.62 112 LEU A CA 1
ATOM 957 C C . LEU A 1 112 ? 4.789 25.578 22.109 1 88.62 112 LEU A C 1
ATOM 959 O O . LEU A 1 112 ? 4.605 26.484 21.297 1 88.62 112 LEU A O 1
ATOM 963 N N . LEU A 1 113 ? 4.371 25.641 23.375 1 82.5 113 LEU A N 1
ATOM 964 C CA . LEU A 1 113 ? 3.617 26.797 23.859 1 82.5 113 LEU A CA 1
ATOM 965 C C . LEU A 1 113 ? 4.535 27.766 24.578 1 82.5 113 LEU A C 1
ATOM 967 O O . LEU A 1 113 ? 5.414 27.359 25.344 1 82.5 113 LEU A O 1
ATOM 971 N N . SER A 1 114 ? 4.391 28.953 24.109 1 76.25 114 SER A N 1
ATOM 972 C CA . SER A 1 114 ? 5 30 24.922 1 76.25 114 SER A CA 1
ATOM 973 C C . SER A 1 114 ? 4.016 30.547 25.953 1 76.25 114 SER A C 1
ATOM 975 O O . SER A 1 114 ? 2.803 30.406 25.797 1 76.25 114 SER A O 1
ATOM 977 N N . ASN A 1 115 ? 4.539 31.047 27 1 64.5 115 ASN A N 1
ATOM 978 C CA . ASN A 1 115 ? 3.752 31.547 28.125 1 64.5 115 ASN A CA 1
ATOM 979 C C . ASN A 1 115 ? 2.721 32.562 27.672 1 64.5 115 ASN A C 1
ATOM 981 O O . ASN A 1 115 ? 1.677 32.75 28.297 1 64.5 115 ASN A O 1
ATOM 985 N N . ASN A 1 116 ? 2.93 33.062 26.594 1 68.62 116 ASN A N 1
ATOM 986 C CA . ASN A 1 116 ? 2.062 34.156 26.203 1 68.62 116 ASN A CA 1
ATOM 987 C C . ASN A 1 116 ? 1.078 33.75 25.109 1 68.62 116 ASN A C 1
ATOM 989 O O . ASN A 1 116 ? 0.317 34.562 24.594 1 68.62 116 ASN A O 1
ATOM 993 N N . ASP A 1 117 ? 1.113 32.469 24.906 1 77.38 117 ASP A N 1
ATOM 994 C CA . ASP A 1 117 ? 0.24 32.062 23.812 1 77.38 117 ASP A CA 1
ATOM 995 C C . ASP A 1 117 ? -1.186 31.812 24.297 1 77.38 117 ASP A C 1
ATOM 997 O O . ASP A 1 117 ? -1.412 30.984 25.188 1 77.38 117 ASP A O 1
ATOM 1001 N N . ASP A 1 118 ? -2.092 32.562 23.828 1 83.12 118 ASP A N 1
ATOM 1002 C CA . ASP A 1 118 ? -3.496 32.406 24.203 1 83.12 118 ASP A CA 1
ATOM 1003 C C . ASP A 1 118 ? -4.152 31.25 23.469 1 83.12 118 ASP A C 1
ATOM 1005 O O . ASP A 1 118 ? -5.109 30.656 23.953 1 83.12 118 ASP A O 1
ATOM 1009 N N . GLU A 1 119 ? -3.607 30.891 22.344 1 93.62 119 GLU A N 1
ATOM 1010 C CA . GLU A 1 119 ? -4.184 29.859 21.484 1 93.62 119 GLU A CA 1
ATOM 1011 C C . GLU A 1 119 ? -3.092 29.031 20.828 1 93.62 119 GLU A C 1
ATOM 1013 O O . GLU A 1 119 ? -2.105 29.562 20.328 1 93.62 119 GLU A O 1
ATOM 1018 N N . PHE A 1 120 ? -3.195 27.719 21.031 1 94.44 120 PHE A N 1
ATOM 1019 C CA . PHE A 1 120 ? -2.297 26.812 20.328 1 94.44 120 PHE A CA 1
ATOM 1020 C C . PHE A 1 120 ? -2.711 26.672 18.859 1 94.44 120 PHE A C 1
ATOM 1022 O O . PHE A 1 120 ? -3.807 26.188 18.578 1 94.44 120 PHE A O 1
ATOM 1029 N N . ARG A 1 121 ? -1.886 27.125 17.938 1 96.38 121 ARG A N 1
ATOM 1030 C CA . ARG A 1 121 ? -2.238 27.109 16.516 1 96.38 121 ARG A CA 1
ATOM 1031 C C . ARG A 1 121 ? -1.422 26.062 15.773 1 96.38 121 ARG A C 1
ATOM 1033 O O . ARG A 1 121 ? -0.196 26.016 15.891 1 96.38 121 ARG A O 1
ATOM 1040 N N . ILE A 1 122 ? -2.123 25.203 15.031 1 97.81 122 ILE A N 1
ATOM 1041 C CA . ILE A 1 122 ? -1.507 24.172 14.211 1 97.81 122 ILE A CA 1
ATOM 1042 C C . ILE A 1 122 ? -1.893 24.375 12.742 1 97.81 122 ILE A C 1
ATOM 1044 O O . ILE A 1 122 ? -3.035 24.719 12.445 1 97.81 122 ILE A O 1
ATOM 1048 N N . CYS A 1 123 ? -0.956 24.203 11.883 1 98.44 123 CYS A N 1
ATOM 1049 C CA . CYS A 1 123 ? -1.246 24.172 10.453 1 98.44 123 CYS A CA 1
ATOM 1050 C C . CYS A 1 123 ? -1.001 22.781 9.883 1 98.44 123 CYS A C 1
ATOM 1052 O O . CYS A 1 123 ? 0.111 22.25 9.977 1 98.44 123 CYS A O 1
ATOM 1054 N N . ASP A 1 124 ? -2.008 22.141 9.422 1 98.5 124 ASP A N 1
ATOM 1055 C CA . ASP A 1 124 ? -1.939 20.891 8.68 1 98.5 124 ASP A CA 1
ATOM 1056 C C . ASP A 1 124 ? -1.865 21.141 7.176 1 98.5 124 ASP A C 1
ATOM 1058 O O . ASP A 1 124 ? -2.896 21.234 6.504 1 98.5 124 ASP A O 1
ATOM 1062 N N . LEU A 1 125 ? -0.621 21.266 6.668 1 97.62 125 LEU A N 1
ATOM 1063 C CA . LEU A 1 125 ? -0.363 21.641 5.281 1 97.62 125 LEU A CA 1
ATOM 1064 C C . LEU A 1 125 ? -0.458 20.422 4.363 1 97.62 125 LEU A C 1
ATOM 1066 O O . LEU A 1 125 ? 0.274 19.453 4.539 1 97.62 125 LEU A O 1
ATOM 1070 N N . GLY A 1 126 ? -1.318 20.531 3.328 1 96.5 126 GLY A N 1
ATOM 1071 C CA . GLY A 1 126 ? -1.615 19.344 2.559 1 96.5 126 GLY A CA 1
ATOM 1072 C C . GLY A 1 126 ? -2.34 18.281 3.363 1 96.5 126 GLY A C 1
ATOM 1073 O O . GLY A 1 126 ? -1.938 17.109 3.367 1 96.5 126 GLY A O 1
ATOM 1074 N N . CYS A 1 127 ? -3.428 18.656 3.939 1 97.44 127 CYS A N 1
ATOM 1075 C CA . CYS A 1 127 ? -4.035 17.859 5.008 1 97.44 127 CYS A CA 1
ATOM 1076 C C . CYS A 1 127 ? -4.797 16.672 4.445 1 97.44 127 CYS A C 1
ATOM 1078 O O . CYS A 1 127 ? -5.109 15.734 5.176 1 97.44 127 CYS A O 1
ATOM 1080 N N . GLY A 1 128 ? -5.195 16.734 3.148 1 94.19 128 GLY A N 1
ATOM 1081 C CA . GLY A 1 128 ? -5.961 15.641 2.57 1 94.19 128 GLY A CA 1
ATOM 1082 C C . GLY A 1 128 ? -7.223 15.312 3.35 1 94.19 128 GLY A C 1
ATOM 1083 O O . GLY A 1 128 ? -8.07 16.188 3.551 1 94.19 128 GLY A O 1
ATOM 1084 N N . SER A 1 129 ? -7.301 14.172 3.945 1 91.88 129 SER A N 1
ATOM 1085 C CA . SER A 1 129 ? -8.469 13.703 4.676 1 91.88 129 SER A CA 1
ATOM 1086 C C . SER A 1 129 ? -8.68 14.492 5.961 1 91.88 129 SER A C 1
ATOM 1088 O O . SER A 1 129 ? -9.789 14.531 6.504 1 91.88 129 SER A O 1
ATOM 1090 N N . GLY A 1 130 ? -7.648 15.016 6.484 1 96.81 130 GLY A N 1
ATOM 1091 C CA . GLY A 1 130 ? -7.738 15.734 7.746 1 96.81 130 GLY A CA 1
ATOM 1092 C C . GLY A 1 130 ? -7.598 14.836 8.961 1 96.81 130 GLY A C 1
ATOM 1093 O O . GLY A 1 130 ? -7.73 15.289 10.094 1 96.81 130 GLY A O 1
ATOM 1094 N N . LEU A 1 131 ? -7.293 13.617 8.742 1 94.31 131 LEU A N 1
ATOM 1095 C CA . LEU A 1 131 ? -7.219 12.648 9.836 1 94.31 131 LEU A CA 1
ATOM 1096 C C . LEU A 1 131 ? -6.113 13.031 10.812 1 94.31 131 LEU A C 1
ATOM 1098 O O . LEU A 1 131 ? -6.254 12.828 12.023 1 94.31 131 LEU A O 1
ATOM 1102 N N . LEU A 1 132 ? -5.012 13.5 10.266 1 95.94 132 LEU A N 1
ATOM 1103 C CA . LEU A 1 132 ? -3.934 13.938 11.141 1 95.94 132 LEU A CA 1
ATOM 1104 C C . LEU A 1 132 ? -4.402 15.062 12.055 1 95.94 132 LEU A C 1
ATOM 1106 O O . LEU A 1 132 ? -4.09 15.07 13.25 1 95.94 132 LEU A O 1
ATOM 1110 N N . SER A 1 133 ? -5.145 15.977 11.492 1 97.75 133 SER A N 1
ATOM 1111 C CA . SER A 1 133 ? -5.711 17.078 12.258 1 97.75 133 SER A CA 1
ATOM 1112 C C . SER A 1 133 ? -6.652 16.562 13.344 1 97.75 133 SER A C 1
ATOM 1114 O O . SER A 1 133 ? -6.645 17.078 14.469 1 97.75 133 SER A O 1
ATOM 1116 N N . LEU A 1 134 ? -7.48 15.617 12.992 1 96.06 134 LEU A N 1
ATOM 1117 C CA . LEU A 1 134 ? -8.391 15 13.953 1 96.06 134 LEU A CA 1
ATOM 1118 C C . LEU A 1 134 ? -7.621 14.414 15.133 1 96.06 134 LEU A C 1
ATOM 1120 O O . LEU A 1 134 ? -8 14.609 16.297 1 96.06 134 LEU A O 1
ATOM 1124 N N . TYR A 1 135 ? -6.637 13.727 14.828 1 95.19 135 TYR A N 1
ATOM 1125 C CA . TYR A 1 135 ? -5.793 13.141 15.859 1 95.19 135 TYR A CA 1
ATOM 1126 C C . TYR A 1 135 ? -5.227 14.219 16.781 1 95.19 135 TYR A C 1
ATOM 1128 O O . TYR A 1 135 ? -5.273 14.086 18 1 95.19 135 TYR A O 1
ATOM 1136 N N . LEU A 1 136 ? -4.648 15.25 16.188 1 96.31 136 LEU A N 1
ATOM 1137 C CA . LEU A 1 136 ? -4.008 16.312 16.953 1 96.31 136 LEU A CA 1
ATOM 1138 C C . LEU A 1 136 ? -5.016 17.031 17.844 1 96.31 136 LEU A C 1
ATOM 1140 O O . LEU A 1 136 ? -4.715 17.359 18.984 1 96.31 136 LEU A O 1
ATOM 1144 N N . ALA A 1 137 ? -6.168 17.25 17.328 1 96.31 137 ALA A N 1
ATOM 1145 C CA . ALA A 1 137 ? -7.219 17.875 18.125 1 96.31 137 ALA A CA 1
ATOM 1146 C C . ALA A 1 137 ? -7.543 17.031 19.359 1 96.31 137 ALA A C 1
ATOM 1148 O O . ALA A 1 137 ? -7.645 17.562 20.469 1 96.31 137 ALA A O 1
ATOM 1149 N N . ARG A 1 138 ? -7.707 15.75 19.125 1 93.62 138 ARG A N 1
ATOM 1150 C CA . ARG A 1 138 ? -8.023 14.836 20.219 1 93.62 138 ARG A CA 1
ATOM 1151 C C . ARG A 1 138 ? -6.902 14.82 21.266 1 93.62 138 ARG A C 1
ATOM 1153 O O . ARG A 1 138 ? -7.164 14.844 22.469 1 93.62 138 ARG A O 1
ATOM 1160 N N . LYS A 1 139 ? -5.73 14.789 20.781 1 92.5 139 LYS A N 1
ATOM 1161 C CA . LYS A 1 139 ? -4.57 14.766 21.672 1 92.5 139 LYS A CA 1
ATOM 1162 C C . LYS A 1 139 ? -4.492 16.047 22.5 1 92.5 139 LYS A C 1
ATOM 1164 O O . LYS A 1 139 ? -4.223 15.992 23.703 1 92.5 139 LYS A O 1
ATOM 1169 N N . LEU A 1 140 ? -4.711 17.188 21.891 1 92.5 140 LEU A N 1
ATOM 1170 C CA . LEU A 1 140 ? -4.668 18.453 22.578 1 92.5 140 LEU A CA 1
ATOM 1171 C C . LEU A 1 140 ? -5.773 18.547 23.625 1 92.5 140 LEU A C 1
ATOM 1173 O O . LEU A 1 140 ? -5.543 19.016 24.75 1 92.5 140 LEU A O 1
ATOM 1177 N N . ARG A 1 141 ? -6.953 18.047 23.281 1 92.69 141 ARG A N 1
ATOM 1178 C CA . ARG A 1 141 ? -8.062 18.047 24.234 1 92.69 141 ARG A CA 1
ATOM 1179 C C . ARG A 1 141 ? -7.758 17.172 25.438 1 92.69 141 ARG A C 1
ATOM 1181 O O . ARG A 1 141 ? -8.164 17.484 26.562 1 92.69 141 ARG A O 1
ATOM 1188 N N . GLN A 1 142 ? -7.102 16.125 25.156 1 89.94 142 GLN A N 1
ATOM 1189 C CA . GLN A 1 142 ? -6.75 15.188 26.219 1 89.94 142 GLN A CA 1
ATOM 1190 C C . GLN A 1 142 ? -5.648 15.742 27.109 1 89.94 142 GLN A C 1
ATOM 1192 O O . GLN A 1 142 ? -5.734 15.656 28.344 1 89.94 142 GLN A O 1
ATOM 1197 N N . LEU A 1 143 ? -4.664 16.328 26.562 1 87.44 143 LEU A N 1
ATOM 1198 C CA . LEU A 1 143 ? -3.471 16.75 27.281 1 87.44 143 LEU A CA 1
ATOM 1199 C C . LEU A 1 143 ? -3.67 18.125 27.906 1 87.44 143 LEU A C 1
ATOM 1201 O O . LEU A 1 143 ? -3.111 18.406 28.969 1 87.44 143 LEU A O 1
ATOM 1205 N N . LYS A 1 144 ? -4.504 18.938 27.234 1 87.44 144 LYS A N 1
ATOM 1206 C CA . LYS A 1 144 ? -4.723 20.312 27.672 1 87.44 144 LYS A CA 1
ATOM 1207 C C . LYS A 1 144 ? -6.184 20.734 27.5 1 87.44 144 LYS A C 1
ATOM 1209 O O . LYS A 1 144 ? -6.496 21.609 26.703 1 87.44 144 LYS A O 1
ATOM 1214 N N . PRO A 1 145 ? -6.996 20.281 28.344 1 88.81 145 PRO A N 1
ATOM 1215 C CA . PRO A 1 145 ? -8.438 20.484 28.172 1 88.81 145 PRO A CA 1
ATOM 1216 C C . PRO A 1 145 ? -8.828 21.953 28.219 1 88.81 145 PRO A C 1
ATOM 1218 O O . PRO A 1 145 ? -9.82 22.359 27.609 1 88.81 145 PRO A O 1
ATOM 1221 N N . ASN A 1 146 ? -7.969 22.75 28.859 1 88.81 146 ASN A N 1
ATOM 1222 C CA . ASN A 1 146 ? -8.336 24.156 29 1 88.81 146 ASN A CA 1
ATOM 1223 C C . ASN A 1 146 ? -7.621 25.031 27.984 1 88.81 146 ASN A C 1
ATOM 1225 O O . ASN A 1 146 ? -7.852 26.25 27.938 1 88.81 146 ASN A O 1
ATOM 1229 N N . GLN A 1 147 ? -6.801 24.453 27.203 1 89.06 147 GLN A N 1
ATOM 1230 C CA . GLN A 1 147 ? -6.059 25.219 26.203 1 89.06 147 GLN A CA 1
ATOM 1231 C C . GLN A 1 147 ? -6.875 25.375 24.922 1 89.06 147 GLN A C 1
ATOM 1233 O O . GLN A 1 147 ? -7.332 24.391 24.328 1 89.06 147 GLN A O 1
ATOM 1238 N N . LYS A 1 148 ? -7.07 26.656 24.609 1 94.25 148 LYS A N 1
ATOM 1239 C CA . LYS A 1 148 ? -7.684 26.922 23.312 1 94.25 148 LYS A CA 1
ATOM 1240 C C . LYS A 1 148 ? -6.746 26.531 22.172 1 94.25 148 LYS A C 1
ATOM 1242 O O . LYS A 1 148 ? -5.535 26.734 22.25 1 94.25 148 LYS A O 1
ATOM 1247 N N . PHE A 1 149 ? -7.293 25.938 21.219 1 95.75 149 PHE A N 1
ATOM 1248 C CA . PHE A 1 149 ? -6.477 25.609 20.047 1 95.75 149 PHE A CA 1
ATOM 1249 C C . PHE A 1 149 ? -7.266 25.828 18.766 1 95.75 149 PHE A C 1
ATOM 1251 O O . PHE A 1 149 ? -8.492 25.938 18.781 1 95.75 149 PHE A O 1
ATOM 1258 N N . ARG A 1 150 ? -6.559 26.031 17.688 1 97.25 150 ARG A N 1
ATOM 1259 C CA . ARG A 1 150 ? -7.105 26.172 16.344 1 97.25 150 ARG A CA 1
ATOM 1260 C C . ARG A 1 150 ? -6.219 25.469 15.328 1 97.25 150 ARG A C 1
ATOM 1262 O O . ARG A 1 150 ? -4.996 25.609 15.359 1 97.25 150 ARG A O 1
ATOM 1269 N N . ILE A 1 151 ? -6.828 24.641 14.516 1 98.25 151 ILE A N 1
ATOM 1270 C CA . ILE A 1 151 ? -6.102 23.906 13.492 1 98.25 151 ILE A CA 1
ATOM 1271 C C . ILE A 1 151 ? -6.512 24.406 12.109 1 98.25 151 ILE A C 1
ATOM 1273 O O . ILE A 1 151 ? -7.699 24.453 11.781 1 98.25 151 ILE A O 1
ATOM 1277 N N . TYR A 1 152 ? -5.551 24.875 11.375 1 98.31 152 TYR A N 1
ATOM 1278 C CA . TYR A 1 152 ? -5.746 25.281 9.984 1 98.31 152 TYR A CA 1
ATOM 1279 C C . TYR A 1 152 ? -5.473 24.109 9.039 1 98.31 152 TYR A C 1
ATOM 1281 O O . TYR A 1 152 ? -4.328 23.656 8.914 1 98.31 152 TYR A O 1
ATOM 1289 N N . LEU A 1 153 ? -6.523 23.578 8.43 1 98.5 153 LEU A N 1
ATOM 1290 C CA . LEU A 1 153 ? -6.395 22.516 7.453 1 98.5 153 LEU A CA 1
ATOM 1291 C C . LEU A 1 153 ? -6.309 23.078 6.039 1 98.5 153 LEU A C 1
ATOM 1293 O O . LEU A 1 153 ? -7.234 23.75 5.578 1 98.5 153 LEU A O 1
ATOM 1297 N N . GLN A 1 154 ? -5.215 22.797 5.395 1 97.75 154 GLN A N 1
ATOM 1298 C CA . GLN A 1 154 ? -4.992 23.344 4.062 1 97.75 154 GLN A CA 1
ATOM 1299 C C . GLN A 1 154 ? -4.766 22.25 3.033 1 97.75 154 GLN A C 1
ATOM 1301 O O . GLN A 1 154 ? -4.059 21.281 3.303 1 97.75 154 GLN A O 1
ATOM 1306 N N . ASP A 1 155 ? -5.367 22.328 1.928 1 96.12 155 ASP A N 1
ATOM 1307 C CA . ASP A 1 155 ? -5.059 21.547 0.733 1 96.12 155 ASP A CA 1
ATOM 1308 C C . ASP A 1 155 ? -5.102 22.422 -0.519 1 96.12 155 ASP A C 1
ATOM 1310 O O . ASP A 1 155 ? -5.648 23.516 -0.493 1 96.12 155 ASP A O 1
ATOM 1314 N N . TYR A 1 156 ? -4.5 21.906 -1.55 1 93.38 156 TYR A N 1
ATOM 1315 C CA . TYR A 1 156 ? -4.453 22.672 -2.787 1 93.38 156 TYR A CA 1
ATOM 1316 C C . TYR A 1 156 ? -5.844 22.828 -3.387 1 93.38 156 TYR A C 1
ATOM 1318 O O . TYR A 1 156 ? -6.207 23.922 -3.854 1 93.38 156 TYR A O 1
ATOM 1326 N N . ASN A 1 157 ? -6.625 21.828 -3.354 1 91.62 157 ASN A N 1
ATOM 1327 C CA . ASN A 1 157 ? -7.879 21.781 -4.098 1 91.62 157 ASN A CA 1
ATOM 1328 C C . ASN A 1 157 ? -9.07 22.109 -3.209 1 91.62 157 ASN A C 1
ATOM 1330 O O . ASN A 1 157 ? -9.281 21.484 -2.17 1 91.62 157 ASN A O 1
ATOM 1334 N N . GLU A 1 158 ? -9.844 22.969 -3.674 1 91.62 158 GLU A N 1
ATOM 1335 C CA . GLU A 1 158 ? -11.078 23.359 -2.996 1 91.62 158 GLU A CA 1
ATOM 1336 C C . GLU A 1 158 ? -11.992 22.172 -2.754 1 91.62 158 GLU A C 1
ATOM 1338 O O . GLU A 1 158 ? -12.562 22.016 -1.67 1 91.62 158 GLU A O 1
ATOM 1343 N N . GLN A 1 159 ? -12.102 21.328 -3.76 1 89.19 159 GLN A N 1
ATOM 1344 C CA . GLN A 1 159 ? -13.031 20.203 -3.701 1 89.19 159 GLN A CA 1
ATOM 1345 C C . GLN A 1 159 ? -12.617 19.203 -2.627 1 89.19 159 GLN A C 1
ATOM 1347 O O . GLN A 1 159 ? -13.469 18.578 -1.998 1 89.19 159 GLN A O 1
ATOM 1352 N N . VAL A 1 160 ? -11.305 19.062 -2.445 1 91.5 160 VAL A N 1
ATOM 1353 C CA . VAL A 1 160 ? -10.812 18.188 -1.391 1 91.5 160 VAL A CA 1
ATOM 1354 C C . VAL A 1 160 ? -11.25 18.719 -0.027 1 91.5 160 VAL A C 1
ATOM 1356 O O . VAL A 1 160 ? -11.789 17.969 0.791 1 91.5 160 VAL A O 1
ATOM 1359 N N . ILE A 1 161 ? -11.117 19.984 0.167 1 94.75 161 ILE A N 1
ATOM 1360 C CA . ILE A 1 161 ? -11.445 20.609 1.439 1 94.75 161 ILE A CA 1
ATOM 1361 C C . ILE A 1 161 ? -12.953 20.516 1.688 1 94.75 161 ILE A C 1
ATOM 1363 O O . ILE A 1 161 ? -13.383 20.094 2.762 1 94.75 161 ILE A O 1
ATOM 1367 N N . LYS A 1 162 ? -13.727 20.797 0.744 1 92.44 162 LYS A N 1
ATOM 1368 C CA . LYS A 1 162 ? -15.172 20.922 0.9 1 92.44 162 LYS A CA 1
ATOM 1369 C C . LYS A 1 162 ? -15.836 19.562 1.034 1 92.44 162 LYS A C 1
ATOM 1371 O O . LYS A 1 162 ? -16.797 19.406 1.793 1 92.44 162 LYS A O 1
ATOM 1376 N N . PHE A 1 163 ? -15.312 18.594 0.321 1 90.69 163 PHE A N 1
ATOM 1377 C CA . PHE A 1 163 ? -16.125 17.391 0.179 1 90.69 163 PHE A CA 1
ATOM 1378 C C . PHE A 1 163 ? -15.383 16.172 0.713 1 90.69 163 PHE A C 1
ATOM 1380 O O . PHE A 1 163 ? -15.883 15.047 0.628 1 90.69 163 PHE A O 1
ATOM 1387 N N . PHE A 1 164 ? -14.266 16.375 1.24 1 92.31 164 PHE A N 1
ATOM 1388 C CA . PHE A 1 164 ? -13.531 15.266 1.829 1 92.31 164 PHE A CA 1
ATOM 1389 C C . PHE A 1 164 ? -13.008 15.633 3.211 1 92.31 164 PHE A C 1
ATOM 1391 O O . PHE A 1 164 ? -13.359 14.992 4.207 1 92.31 164 PHE A O 1
ATOM 1398 N N . THR A 1 165 ? -12.242 16.688 3.311 1 96.19 165 THR A N 1
ATOM 1399 C CA . THR A 1 165 ? -11.609 17.109 4.555 1 96.19 165 THR A CA 1
ATOM 1400 C C . THR A 1 165 ? -12.656 17.531 5.578 1 96.19 165 THR A C 1
ATOM 1402 O O . THR A 1 165 ? -12.742 16.953 6.664 1 96.19 165 THR A O 1
ATOM 1405 N N . CYS A 1 166 ? -13.453 18.5 5.152 1 96.38 166 CYS A N 1
ATOM 1406 C CA . CYS A 1 166 ? -14.422 19.078 6.074 1 96.38 166 CYS A CA 1
ATOM 1407 C C . CYS A 1 166 ? -15.445 18.031 6.512 1 96.38 166 CYS A C 1
ATOM 1409 O O . CYS A 1 166 ? -15.695 17.859 7.707 1 96.38 166 CYS A O 1
ATOM 1411 N N . PRO A 1 167 ? -16.016 17.25 5.555 1 94.62 167 PRO A N 1
ATOM 1412 C CA . PRO A 1 167 ? -16.922 16.188 5.977 1 94.62 167 PRO A CA 1
ATOM 1413 C C . PRO A 1 167 ? -16.281 15.195 6.941 1 94.62 167 PRO A C 1
ATOM 1415 O O . PRO A 1 167 ? -16.922 14.734 7.887 1 94.62 167 PRO A O 1
ATOM 1418 N N . THR A 1 168 ? -15.031 14.844 6.738 1 94.44 168 THR A N 1
ATOM 1419 C CA . THR A 1 168 ? -14.32 13.922 7.621 1 94.44 168 THR A CA 1
ATOM 1420 C C . THR A 1 168 ? -14.258 14.484 9.039 1 94.44 168 THR A C 1
ATOM 1422 O O . THR A 1 168 ? -14.523 13.766 10.008 1 94.44 168 THR A O 1
ATOM 1425 N N . ILE A 1 169 ? -13.961 15.75 9.164 1 96.94 169 ILE A N 1
ATOM 1426 C CA . ILE A 1 169 ? -13.859 16.406 10.461 1 96.94 169 ILE A CA 1
ATOM 1427 C C . ILE A 1 169 ? -15.234 16.438 11.133 1 96.94 169 ILE A C 1
ATOM 1429 O O . ILE A 1 169 ? -15.375 16.078 12.297 1 96.94 169 ILE A O 1
ATOM 1433 N N . ILE A 1 170 ? -16.219 16.766 10.352 1 95.69 170 ILE A N 1
ATOM 1434 C CA . ILE A 1 170 ? -17.578 16.906 10.898 1 95.69 170 ILE A CA 1
ATOM 1435 C C . ILE A 1 170 ? -18.047 15.555 11.43 1 95.69 170 ILE A C 1
ATOM 1437 O O . ILE A 1 170 ? -18.5 15.461 12.578 1 95.69 170 ILE A O 1
ATOM 1441 N N . VAL A 1 171 ? -17.938 14.531 10.625 1 93.25 171 VAL A N 1
ATOM 1442 C CA . VAL A 1 171 ? -18.438 13.211 10.977 1 93.25 171 VAL A CA 1
ATOM 1443 C C . VAL A 1 171 ? -17.734 12.711 12.234 1 93.25 171 VAL A C 1
ATOM 1445 O O . VAL A 1 171 ? -18.375 12.242 13.172 1 93.25 171 VAL A O 1
ATOM 1448 N N . ASN A 1 172 ? -16.453 12.859 12.32 1 93.69 172 ASN A N 1
ATOM 1449 C CA . ASN A 1 172 ? -15.68 12.305 13.43 1 93.69 172 ASN A CA 1
ATOM 1450 C C . ASN A 1 172 ? -15.836 13.148 14.695 1 93.69 172 ASN A C 1
ATOM 1452 O O . ASN A 1 172 ? -15.906 12.609 15.805 1 93.69 172 ASN A O 1
ATOM 1456 N N . GLU A 1 173 ? -15.906 14.445 14.57 1 94.94 173 GLU A N 1
ATOM 1457 C CA . GLU A 1 173 ? -16.094 15.312 15.727 1 94.94 173 GLU A CA 1
ATOM 1458 C C . GLU A 1 173 ? -17.484 15.125 16.328 1 94.94 173 GLU A C 1
ATOM 1460 O O . GLU A 1 173 ? -17.641 15.141 17.547 1 94.94 173 GLU A O 1
ATOM 1465 N N . LYS A 1 174 ? -18.422 14.945 15.469 1 91.75 174 LYS A N 1
ATOM 1466 C CA . LYS A 1 174 ? -19.781 14.734 15.969 1 91.75 174 LYS A CA 1
ATOM 1467 C C . LYS A 1 174 ? -19.906 13.391 16.672 1 91.75 174 LYS A C 1
ATOM 1469 O O . LYS A 1 174 ? -20.672 13.266 17.641 1 91.75 174 LYS A O 1
ATOM 1474 N N . GLU A 1 175 ? -19.203 12.477 16.188 1 87.31 175 GLU A N 1
ATOM 1475 C CA . GLU A 1 175 ? -19.172 11.18 16.844 1 87.31 175 GLU A CA 1
ATOM 1476 C C . GLU A 1 175 ? -18.625 11.297 18.266 1 87.31 175 GLU A C 1
ATOM 1478 O O . GLU A 1 175 ? -19.016 10.531 19.156 1 87.31 175 GLU A O 1
ATOM 1483 N N . GLU A 1 176 ? -17.797 12.234 18.484 1 90 176 GLU A N 1
ATOM 1484 C CA . GLU A 1 176 ? -17.203 12.477 19.797 1 90 176 GLU A CA 1
ATOM 1485 C C . GLU A 1 176 ? -18.031 13.484 20.594 1 90 176 GLU A C 1
ATOM 1487 O O . GLU A 1 176 ? -17.578 14 21.609 1 90 176 GLU A O 1
ATOM 1492 N N . ASN A 1 177 ? -19.156 13.891 20.109 1 90.62 177 ASN A N 1
ATOM 1493 C CA . ASN A 1 177 ? -20.141 14.75 20.75 1 90.62 177 ASN A CA 1
ATOM 1494 C C . ASN A 1 177 ? -19.656 16.203 20.812 1 90.62 177 ASN A C 1
ATOM 1496 O O . ASN A 1 177 ? -20.016 16.938 21.75 1 90.62 177 ASN A O 1
ATOM 1500 N N . ASN A 1 178 ? -18.812 16.609 19.953 1 93.06 178 ASN A N 1
ATOM 1501 C CA . ASN A 1 178 ? -18.469 18.016 19.828 1 93.06 178 ASN A CA 1
ATOM 1502 C C . ASN A 1 178 ? -19.516 18.797 19.016 1 93.06 178 ASN A C 1
ATOM 1504 O O . ASN A 1 178 ? -20.062 18.266 18.047 1 93.06 178 ASN A O 1
ATOM 1508 N N . SER A 1 179 ? -19.766 19.984 19.453 1 94.19 179 SER A N 1
ATOM 1509 C CA . SER A 1 179 ? -20.781 20.797 18.797 1 94.19 179 SER A CA 1
ATOM 1510 C C . SER A 1 179 ? -20.25 21.375 17.484 1 94.19 179 SER A C 1
ATOM 1512 O O . SER A 1 179 ? -19.031 21.438 17.281 1 94.19 179 SER A O 1
ATOM 1514 N N . LEU A 1 180 ? -21.141 21.734 16.594 1 94.94 180 LEU A N 1
ATOM 1515 C CA . LEU A 1 180 ? -20.75 22.406 15.367 1 94.94 180 LEU A CA 1
ATOM 1516 C C . LEU A 1 180 ? -19.984 23.703 15.664 1 94.94 180 LEU A C 1
ATOM 1518 O O . LEU A 1 180 ? -19.078 24.078 14.922 1 94.94 180 LEU A O 1
ATOM 1522 N N . GLU A 1 181 ? -20.422 24.359 16.75 1 95.62 181 GLU A N 1
ATOM 1523 C CA . GLU A 1 181 ? -19.75 25.594 17.156 1 95.62 181 GLU A CA 1
ATOM 1524 C C . GLU A 1 181 ? -18.297 25.328 17.531 1 95.62 181 GLU A C 1
ATOM 1526 O O . GLU A 1 181 ? -17.406 26.109 17.188 1 95.62 181 GLU A O 1
ATOM 1531 N N . GLN A 1 182 ? -18.094 24.297 18.234 1 95.12 182 GLN A N 1
ATOM 1532 C CA . GLN A 1 182 ? -16.719 23.938 18.594 1 95.12 182 GLN A CA 1
ATOM 1533 C C . GLN A 1 182 ? -15.898 23.609 17.344 1 95.12 182 GLN A C 1
ATOM 1535 O O . GLN A 1 182 ? -14.719 23.969 17.281 1 95.12 182 GLN A O 1
ATOM 1540 N N . ILE A 1 183 ? -16.562 22.953 16.391 1 96.62 183 ILE A N 1
ATOM 1541 C CA . ILE A 1 183 ? -15.883 22.625 15.148 1 96.62 183 ILE A CA 1
ATOM 1542 C C . ILE A 1 183 ? -15.492 23.906 14.422 1 96.62 183 ILE A C 1
ATOM 1544 O O . ILE A 1 183 ? -14.344 24.047 13.984 1 96.62 183 ILE A O 1
ATOM 1548 N N . LYS A 1 184 ? -16.422 24.844 14.367 1 96.12 184 LYS A N 1
ATOM 1549 C CA . LYS A 1 184 ? -16.188 26.109 13.68 1 96.12 184 LYS A CA 1
ATOM 1550 C C . LYS A 1 184 ? -15.117 26.922 14.398 1 96.12 184 LYS A C 1
ATOM 1552 O O . LYS A 1 184 ? -14.383 27.688 13.758 1 96.12 184 LYS A O 1
ATOM 1557 N N . LEU A 1 185 ? -14.992 26.734 15.68 1 95.25 185 LEU A N 1
ATOM 1558 C CA . LEU A 1 185 ? -14.016 27.469 16.484 1 95.25 185 LEU A CA 1
ATOM 1559 C C . LEU A 1 185 ? -12.641 26.828 16.375 1 95.25 185 LEU A C 1
ATOM 1561 O O . LEU A 1 185 ? -11.625 27.531 16.344 1 95.25 185 LEU A O 1
ATOM 1565 N N . ASN A 1 186 ? -12.555 25.547 16.281 1 97.12 186 ASN A N 1
ATOM 1566 C CA . ASN A 1 186 ? -11.289 24.828 16.406 1 97.12 186 ASN A CA 1
ATOM 1567 C C . ASN A 1 186 ? -10.656 24.562 15.047 1 97.12 186 ASN A C 1
ATOM 1569 O O . ASN A 1 186 ? -9.469 24.25 14.961 1 97.12 186 ASN A O 1
ATOM 1573 N N . TYR A 1 187 ? -11.461 24.641 14.008 1 98 187 TYR A N 1
ATOM 1574 C CA . TYR A 1 187 ? -10.938 24.281 12.695 1 98 187 TYR A CA 1
ATOM 1575 C C . TYR A 1 187 ? -11.141 25.391 11.688 1 98 187 TYR A C 1
ATOM 1577 O O . TYR A 1 187 ? -12.195 26.047 11.672 1 98 187 TYR A O 1
ATOM 1585 N N . GLU A 1 188 ? -10.148 25.719 10.938 1 97.88 188 GLU A N 1
ATOM 1586 C CA . GLU A 1 188 ? -10.211 26.562 9.75 1 97.88 188 GLU A CA 1
ATOM 1587 C C . GLU A 1 188 ? -9.844 25.781 8.492 1 97.88 188 GLU A C 1
ATOM 1589 O O . GLU A 1 188 ? -8.883 25 8.492 1 97.88 188 GLU A O 1
ATOM 1594 N N . PHE A 1 189 ? -10.648 25.859 7.465 1 98.06 189 PHE A N 1
ATOM 1595 C CA . PHE A 1 189 ? -10.438 25.141 6.211 1 98.06 189 PHE A CA 1
ATOM 1596 C C . PHE A 1 189 ? -10.016 26.094 5.105 1 98.06 189 PHE A C 1
ATOM 1598 O O . PHE A 1 189 ? -10.75 27.016 4.758 1 98.06 189 PHE A O 1
ATOM 1605 N N . ILE A 1 190 ? -8.852 25.859 4.586 1 97.38 190 ILE A N 1
ATOM 1606 C CA . ILE A 1 190 ? -8.281 26.766 3.602 1 97.38 190 ILE A CA 1
ATOM 1607 C C . ILE A 1 190 ? -7.801 25.984 2.387 1 97.38 190 ILE A C 1
ATOM 1609 O O . ILE A 1 190 ? -7.398 24.812 2.51 1 97.38 190 ILE A O 1
ATOM 1613 N N . 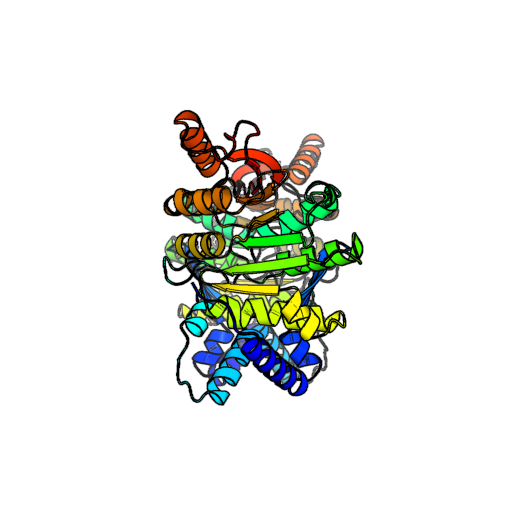TRP A 1 191 ? -7.938 26.531 1.171 1 95.38 191 TRP A N 1
ATOM 1614 C CA . TRP A 1 191 ? -7.398 25.875 -0.018 1 95.38 191 TRP A CA 1
ATOM 1615 C C . TRP A 1 191 ? -6.66 26.891 -0.899 1 95.38 191 TRP A C 1
ATOM 1617 O O . TRP A 1 191 ? -6.895 28.094 -0.807 1 95.38 191 TRP A O 1
ATOM 1627 N N . GLY A 1 192 ? -5.691 26.359 -1.697 1 94 192 GLY A N 1
ATOM 1628 C CA . GLY A 1 192 ? -4.922 27.188 -2.617 1 94 192 GLY A CA 1
ATOM 1629 C C . GLY A 1 192 ? -3.438 26.859 -2.602 1 94 192 GLY A C 1
ATOM 1630 O O . GLY A 1 192 ? -2.998 25.969 -1.878 1 94 192 GLY A O 1
ATOM 1631 N N . ASP A 1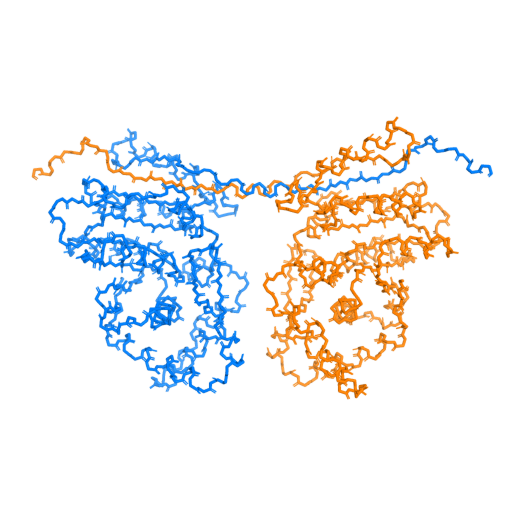 193 ? -2.744 27.609 -3.389 1 93.56 193 ASP A N 1
ATOM 1632 C CA . ASP A 1 193 ? -1.298 27.438 -3.496 1 93.56 193 ASP A CA 1
ATOM 1633 C C . ASP A 1 193 ? -0.594 27.969 -2.244 1 93.56 193 ASP A C 1
ATOM 1635 O O . ASP A 1 193 ? -1.025 28.953 -1.649 1 93.56 193 ASP A O 1
ATOM 1639 N N . TRP A 1 194 ? 0.52 27.328 -1.883 1 95.81 194 TRP A N 1
ATOM 1640 C CA . TRP A 1 194 ? 1.217 27.625 -0.635 1 95.81 194 TRP A CA 1
ATOM 1641 C C . TRP A 1 194 ? 1.731 29.062 -0.623 1 95.81 194 TRP A C 1
ATOM 1643 O O . TRP A 1 194 ? 1.841 29.672 0.439 1 95.81 194 TRP A O 1
ATOM 1653 N N . GLU A 1 195 ? 2.033 29.594 -1.824 1 94.94 195 GLU A N 1
ATOM 1654 C CA . GLU A 1 195 ? 2.477 30.984 -1.877 1 94.94 195 GLU A CA 1
ATOM 1655 C C . GLU A 1 195 ? 1.373 31.938 -1.419 1 94.94 195 GLU A C 1
ATOM 1657 O O . GLU A 1 195 ? 1.618 32.844 -0.62 1 94.94 195 GLU A O 1
ATOM 1662 N N . LYS A 1 196 ? 0.236 31.734 -1.944 1 94.88 196 LYS A N 1
ATOM 1663 C CA . LYS A 1 196 ? -0.908 32.562 -1.586 1 94.88 196 LYS A CA 1
ATOM 1664 C C . LYS A 1 196 ? -1.31 32.344 -0.13 1 94.88 196 LYS A C 1
ATOM 1666 O O . LYS A 1 196 ? -1.713 33.281 0.554 1 94.88 196 LYS A O 1
ATOM 1671 N N . ILE A 1 197 ? -1.18 31.141 0.333 1 95.88 197 ILE A N 1
ATOM 1672 C CA . ILE A 1 197 ? -1.525 30.797 1.707 1 95.88 197 ILE A CA 1
ATOM 1673 C C . ILE A 1 197 ? -0.572 31.5 2.672 1 95.88 197 ILE A C 1
ATOM 1675 O O . ILE A 1 197 ? -1.001 32.031 3.691 1 95.88 197 ILE A O 1
ATOM 1679 N N . SER A 1 198 ? 0.69 31.484 2.33 1 95.94 198 SER A N 1
ATOM 1680 C CA . SER A 1 198 ? 1.688 32.156 3.148 1 95.94 198 SER A CA 1
ATOM 1681 C C . SER A 1 198 ? 1.394 33.656 3.252 1 95.94 198 SER A C 1
ATOM 1683 O O . SER A 1 198 ? 1.455 34.219 4.34 1 95.94 198 SER A O 1
ATOM 1685 N N . GLU A 1 199 ? 1.056 34.281 2.15 1 95.62 199 GLU A N 1
ATOM 1686 C CA . GLU A 1 199 ? 0.72 35.719 2.129 1 95.62 199 GLU A CA 1
ATOM 1687 C C . GLU A 1 199 ? -0.472 36 3.033 1 95.62 199 GLU A C 1
ATOM 1689 O O . GLU A 1 199 ? -0.473 37 3.758 1 95.62 199 GLU A O 1
ATOM 1694 N N . PHE A 1 200 ? -1.421 35.156 2.941 1 95.12 200 PHE A N 1
ATOM 1695 C CA . PHE A 1 200 ? -2.604 35.281 3.783 1 95.12 200 PHE A CA 1
ATOM 1696 C C . PHE A 1 200 ? -2.225 35.25 5.258 1 95.12 200 PHE A C 1
ATOM 1698 O O . PHE A 1 200 ? -2.682 36.062 6.051 1 95.12 200 PHE A O 1
ATOM 1705 N N . PHE A 1 201 ? -1.4 34.281 5.645 1 96.19 201 PHE A N 1
ATOM 1706 C CA . PHE A 1 201 ? -0.982 34.156 7.035 1 96.19 201 PHE A CA 1
ATOM 1707 C C . PHE A 1 201 ? -0.172 35.375 7.48 1 96.19 201 PHE A C 1
ATOM 1709 O O . PHE A 1 201 ? -0.353 35.875 8.594 1 96.19 201 PHE A O 1
ATOM 1716 N N . ILE A 1 202 ? 0.664 35.844 6.609 1 95.25 202 ILE A N 1
ATOM 1717 C CA . ILE A 1 202 ? 1.501 37 6.926 1 95.25 202 ILE A CA 1
ATOM 1718 C C . ILE A 1 202 ? 0.625 38.219 7.129 1 95.25 202 ILE A C 1
ATOM 1720 O O . ILE A 1 202 ? 0.759 38.938 8.133 1 95.25 202 ILE A O 1
ATOM 1724 N N . THR A 1 203 ? -0.254 38.438 6.207 1 95.44 203 THR A N 1
ATOM 1725 C CA . THR A 1 203 ? -1.123 39.594 6.238 1 95.44 203 THR A CA 1
ATOM 1726 C C . THR A 1 203 ? -1.979 39.594 7.504 1 95.44 203 THR A C 1
ATOM 1728 O O . THR A 1 203 ? -2.254 40.656 8.07 1 95.44 203 THR A O 1
ATOM 1731 N N . ASN A 1 204 ? -2.348 38.438 8 1 94.81 204 ASN A N 1
ATOM 1732 C CA . ASN A 1 204 ? -3.236 38.344 9.156 1 94.81 204 ASN A CA 1
ATOM 1733 C C . ASN A 1 204 ? -2.461 38.031 10.438 1 94.81 204 ASN A C 1
ATOM 1735 O O . ASN A 1 204 ? -3.055 37.719 11.461 1 94.81 204 ASN A O 1
ATOM 1739 N N . LYS A 1 205 ? -1.116 38.062 10.375 1 94 205 LYS A N 1
ATOM 1740 C CA . LYS A 1 205 ? -0.223 37.875 11.516 1 94 205 LYS A CA 1
ATOM 1741 C C . LYS A 1 205 ? -0.491 36.562 12.219 1 94 205 LYS A C 1
ATOM 1743 O O . LYS A 1 205 ? -0.602 36.5 13.445 1 94 205 LYS A O 1
ATOM 1748 N N . ILE A 1 206 ? -0.678 35.562 11.398 1 94.12 206 ILE A N 1
ATOM 1749 C CA . ILE A 1 206 ? -0.917 34.219 11.914 1 94.12 206 ILE A CA 1
ATOM 1750 C C . ILE A 1 206 ? 0.393 33.438 11.945 1 94.12 206 ILE A C 1
ATOM 1752 O O . ILE A 1 206 ? 1.047 33.25 10.914 1 94.12 206 ILE A O 1
ATOM 1756 N N . HIS A 1 207 ? 0.772 33.031 13.148 1 94.94 207 HIS A N 1
ATOM 1757 C CA . HIS A 1 207 ? 1.924 32.156 13.359 1 94.94 207 HIS A CA 1
ATOM 1758 C C . HIS A 1 207 ? 1.51 30.859 14.023 1 94.94 207 HIS A C 1
ATOM 1760 O O . HIS A 1 207 ? 0.557 30.828 14.805 1 94.94 207 HIS A O 1
ATOM 1766 N N . PHE A 1 208 ? 2.262 29.844 13.695 1 96.25 208 PHE A N 1
ATOM 1767 C CA . PHE A 1 208 ? 1.861 28.531 14.18 1 96.25 208 PHE A CA 1
ATOM 1768 C C . PHE A 1 208 ? 2.865 28 15.195 1 96.25 208 PHE A C 1
ATOM 1770 O O . PHE A 1 208 ? 4.074 28.172 15.039 1 96.25 208 PHE A O 1
ATOM 1777 N N . ASN A 1 209 ? 2.326 27.359 16.219 1 95.75 209 ASN A N 1
ATOM 1778 C CA . ASN A 1 209 ? 3.168 26.625 17.141 1 95.75 209 ASN A CA 1
ATOM 1779 C C . ASN A 1 209 ? 3.721 25.344 16.5 1 95.75 209 ASN A C 1
ATOM 1781 O O . ASN A 1 209 ? 4.855 24.953 16.781 1 95.75 209 ASN A O 1
ATOM 1785 N N . LEU A 1 210 ? 2.943 24.75 15.688 1 97 210 LEU A N 1
ATOM 1786 C CA . LEU A 1 210 ? 3.283 23.484 15.039 1 97 210 LEU A CA 1
ATOM 1787 C C . LEU A 1 210 ? 2.744 23.453 13.609 1 97 210 LEU A C 1
ATOM 1789 O O . LEU A 1 210 ? 1.58 23.797 13.375 1 97 210 LEU A O 1
ATOM 1793 N N . ILE A 1 211 ? 3.596 23.188 12.68 1 98.19 211 ILE A N 1
ATOM 1794 C CA . ILE A 1 211 ? 3.178 22.875 11.32 1 98.19 211 ILE A CA 1
ATOM 1795 C C . ILE A 1 211 ? 3.451 21.391 11.031 1 98.19 211 ILE A C 1
ATOM 1797 O O . ILE A 1 211 ? 4.551 20.906 11.289 1 98.19 211 ILE A O 1
ATOM 1801 N N . VAL A 1 212 ? 2.455 20.688 10.656 1 98.19 212 VAL A N 1
ATOM 1802 C CA . VAL A 1 212 ? 2.615 19.297 10.242 1 98.19 212 VAL A CA 1
ATOM 1803 C C . VAL A 1 212 ? 2.279 19.156 8.758 1 98.19 212 VAL A C 1
ATOM 1805 O O . VAL A 1 212 ? 1.38 19.828 8.258 1 98.19 212 VAL A O 1
ATOM 1808 N N . THR A 1 213 ? 3.014 18.344 8.062 1 97.88 213 THR A N 1
ATOM 1809 C CA . THR A 1 213 ? 2.779 18.094 6.648 1 97.88 213 THR A CA 1
ATOM 1810 C C . THR A 1 213 ? 3.271 16.703 6.258 1 97.88 213 THR A C 1
ATOM 1812 O O . THR A 1 213 ? 4.336 16.266 6.699 1 97.88 213 THR A O 1
ATOM 1815 N N . ALA A 1 214 ? 2.436 16 5.539 1 94.75 214 ALA A N 1
ATOM 1816 C CA . ALA A 1 214 ? 2.77 14.641 5.141 1 94.75 214 ALA A CA 1
ATOM 1817 C C . ALA A 1 214 ? 2.697 14.477 3.625 1 94.75 214 ALA A C 1
ATOM 1819 O O . ALA A 1 214 ? 1.673 14.773 3.01 1 94.75 214 ALA A O 1
ATOM 1820 N N . GLU A 1 215 ? 3.783 14.008 3.012 1 90.06 215 GLU A N 1
ATOM 1821 C CA . GLU A 1 215 ? 3.891 13.695 1.59 1 90.06 215 GLU A CA 1
ATOM 1822 C C . GLU A 1 215 ? 3.719 14.938 0.73 1 90.06 215 GLU A C 1
ATOM 1824 O O . GLU A 1 215 ? 2.99 14.922 -0.263 1 90.06 215 GLU A O 1
ATOM 1829 N N . THR A 1 216 ? 4.363 16 1.149 1 93.94 216 THR A N 1
ATOM 1830 C CA . THR A 1 216 ? 4.215 17.266 0.437 1 93.94 216 THR A CA 1
ATOM 1831 C C . THR A 1 216 ? 5.523 17.656 -0.251 1 93.94 216 THR A C 1
ATOM 1833 O O . THR A 1 216 ? 5.57 18.641 -0.989 1 93.94 216 THR A O 1
ATOM 1836 N N . ILE A 1 217 ? 6.574 16.938 0.002 1 94.44 217 ILE A N 1
ATOM 1837 C CA . ILE A 1 217 ? 7.855 17.312 -0.577 1 94.44 217 ILE A CA 1
ATOM 1838 C C . ILE A 1 217 ? 8.227 16.359 -1.703 1 94.44 217 ILE A C 1
ATOM 1840 O O . ILE A 1 217 ? 9.391 15.969 -1.845 1 94.44 217 ILE A O 1
ATOM 1844 N N . TYR A 1 218 ? 7.207 15.922 -2.43 1 86.88 218 TYR A N 1
ATOM 1845 C CA . TYR A 1 218 ? 7.414 14.953 -3.504 1 86.88 218 TYR A CA 1
ATOM 1846 C C . TYR A 1 218 ? 7.816 15.656 -4.797 1 86.88 218 TYR A C 1
ATOM 1848 O O . TYR A 1 218 ? 8.211 15 -5.766 1 86.88 218 TYR A O 1
ATOM 1856 N N . LYS A 1 219 ? 7.738 16.953 -4.93 1 88 219 LYS A N 1
ATOM 1857 C CA . LYS A 1 219 ? 8.133 17.734 -6.094 1 88 219 LYS A CA 1
ATOM 1858 C C . LYS A 1 219 ? 9.141 18.812 -5.715 1 88 219 LYS A C 1
ATOM 1860 O O . LYS A 1 219 ? 8.789 19.781 -5.035 1 88 219 LYS A O 1
ATOM 1865 N N . GLU A 1 220 ? 10.266 18.781 -6.289 1 91.56 220 GLU A N 1
ATOM 1866 C CA . GLU A 1 220 ? 11.344 19.703 -5.938 1 91.56 220 GLU A CA 1
ATOM 1867 C C . GLU A 1 220 ? 10.977 21.141 -6.297 1 91.56 220 GLU A C 1
ATOM 1869 O O . GLU A 1 220 ? 11.375 22.078 -5.605 1 91.56 220 GLU A O 1
ATOM 1874 N N . GLU A 1 221 ? 10.211 21.281 -7.305 1 91.38 221 GLU A N 1
ATOM 1875 C CA . GLU A 1 221 ? 9.828 22.609 -7.781 1 91.38 221 GLU A CA 1
ATOM 1876 C C . GLU A 1 221 ? 9.047 23.375 -6.715 1 91.38 221 GLU A C 1
ATOM 1878 O O . GLU A 1 221 ? 8.969 24.609 -6.762 1 91.38 221 GLU A O 1
ATOM 1883 N N . ASN A 1 222 ? 8.508 22.688 -5.727 1 92.88 222 ASN A N 1
ATOM 1884 C CA . ASN A 1 222 ? 7.664 23.328 -4.727 1 92.88 222 ASN A CA 1
ATOM 1885 C C . ASN A 1 222 ? 8.438 23.609 -3.439 1 92.88 222 ASN A C 1
ATOM 1887 O O . ASN A 1 222 ? 7.906 24.234 -2.521 1 92.88 222 ASN A O 1
ATOM 1891 N N . PHE A 1 223 ? 9.734 23.25 -3.393 1 95.62 223 PHE A N 1
ATOM 1892 C CA . PHE A 1 223 ? 10.523 23.406 -2.176 1 95.62 223 PHE A CA 1
ATOM 1893 C C . PHE A 1 223 ? 10.578 24.875 -1.759 1 95.62 223 PHE A C 1
ATOM 1895 O O . PHE A 1 223 ? 10.352 25.203 -0.593 1 95.62 223 PHE A O 1
ATOM 1902 N N . PRO A 1 224 ? 10.797 25.797 -2.719 1 95.62 224 PRO A N 1
ATOM 1903 C CA . PRO A 1 224 ? 10.938 27.188 -2.312 1 95.62 224 PRO A CA 1
ATOM 1904 C C . PRO A 1 224 ? 9.68 27.734 -1.636 1 95.62 224 PRO A C 1
ATOM 1906 O O . PRO A 1 224 ? 9.766 28.359 -0.572 1 95.62 224 PRO A O 1
ATOM 1909 N N . LYS A 1 225 ? 8.523 27.562 -2.211 1 95.62 225 LYS A N 1
ATOM 1910 C CA . LYS A 1 225 ? 7.297 28.109 -1.631 1 95.62 225 LYS A CA 1
ATOM 1911 C C . LYS A 1 225 ? 6.98 27.438 -0.292 1 95.62 225 LYS A C 1
ATOM 1913 O O . LYS A 1 225 ? 6.449 28.094 0.614 1 95.62 225 LYS A O 1
ATOM 1918 N N . LEU A 1 226 ? 7.281 26.172 -0.192 1 96.06 226 LEU A N 1
ATOM 1919 C CA . LEU A 1 226 ? 7.055 25.453 1.06 1 96.06 226 LEU A CA 1
ATOM 1920 C C . LEU A 1 226 ? 7.953 26 2.164 1 96.06 226 LEU A C 1
ATOM 1922 O O . LEU A 1 226 ? 7.48 26.297 3.264 1 96.06 226 LEU A O 1
ATOM 1926 N N . ILE A 1 227 ? 9.227 26.156 1.864 1 95.62 227 ILE A N 1
ATOM 1927 C CA . ILE A 1 227 ? 10.195 26.656 2.836 1 95.62 227 ILE A CA 1
ATOM 1928 C C . ILE A 1 227 ? 9.852 28.094 3.227 1 95.62 227 ILE A C 1
ATOM 1930 O O . ILE A 1 227 ? 9.922 28.453 4.402 1 95.62 227 ILE A O 1
ATOM 1934 N N . ASN A 1 228 ? 9.438 28.875 2.252 1 95.44 228 ASN A N 1
ATOM 1935 C CA . ASN A 1 228 ? 9.008 30.234 2.541 1 95.44 228 ASN A CA 1
ATOM 1936 C C . ASN A 1 228 ? 7.836 30.266 3.516 1 95.44 228 ASN A C 1
ATOM 1938 O O . ASN A 1 228 ? 7.82 31.078 4.449 1 95.44 228 ASN A O 1
ATOM 1942 N N . LEU A 1 229 ? 6.875 29.422 3.279 1 97 229 LEU A N 1
ATOM 1943 C CA . LEU A 1 229 ? 5.727 29.344 4.172 1 97 229 LEU A CA 1
ATOM 1944 C C . LEU A 1 229 ? 6.156 28.938 5.578 1 97 229 LEU A C 1
ATOM 1946 O O . LEU A 1 229 ? 5.73 29.547 6.562 1 97 229 LEU A O 1
ATOM 1950 N N . PHE A 1 230 ? 7.051 27.953 5.664 1 96.94 230 PHE A N 1
ATOM 1951 C CA . PHE A 1 230 ? 7.547 27.484 6.953 1 96.94 230 PHE A CA 1
ATOM 1952 C C . PHE A 1 230 ? 8.219 28.625 7.719 1 96.94 230 PHE A C 1
ATOM 1954 O O . PHE A 1 230 ? 7.859 28.906 8.867 1 96.94 230 PHE A O 1
ATOM 1961 N N . GLN A 1 231 ? 9.086 29.266 7.055 1 93.88 231 GLN A N 1
ATOM 1962 C CA . GLN A 1 231 ? 9.914 30.281 7.711 1 93.88 231 GLN A CA 1
ATOM 1963 C C . GLN A 1 231 ? 9.078 31.484 8.133 1 93.88 231 GLN A C 1
ATOM 1965 O O . GLN A 1 231 ? 9.32 32.094 9.18 1 93.88 231 GLN A O 1
ATOM 1970 N N . SER A 1 232 ? 8.102 31.828 7.348 1 94.44 232 SER A N 1
ATOM 1971 C CA . SER A 1 232 ? 7.348 33.062 7.574 1 94.44 232 SER A CA 1
ATOM 1972 C C . SER A 1 232 ? 6.238 32.844 8.602 1 94.44 232 SER A C 1
ATOM 1974 O O . SER A 1 232 ? 5.781 33.781 9.234 1 94.44 232 SER A O 1
ATOM 1976 N N . ASN A 1 233 ? 5.836 31.594 8.82 1 95.81 233 ASN A N 1
ATOM 1977 C CA . ASN A 1 233 ? 4.582 31.438 9.547 1 95.81 233 ASN A CA 1
ATOM 1978 C C . ASN A 1 233 ? 4.758 30.562 10.789 1 95.81 233 ASN A C 1
ATOM 1980 O O . ASN A 1 233 ? 3.812 30.375 11.555 1 95.81 233 ASN A O 1
ATOM 1984 N N . ILE A 1 234 ? 5.973 30.078 10.977 1 95.19 234 ILE A N 1
ATOM 1985 C CA . ILE A 1 234 ? 6.223 29.312 12.195 1 95.19 234 ILE A CA 1
ATOM 1986 C C . ILE A 1 234 ? 6.598 30.25 13.328 1 95.19 234 ILE A C 1
ATOM 1988 O O . ILE A 1 234 ? 7.266 31.266 13.109 1 95.19 234 ILE A O 1
ATOM 1992 N N . GLN A 1 235 ? 6.078 29.953 14.562 1 92.75 235 GLN A N 1
ATOM 1993 C CA . GLN A 1 235 ? 6.48 30.734 15.719 1 92.75 235 GLN A CA 1
ATOM 1994 C C . GLN A 1 235 ? 8 30.766 15.867 1 92.75 235 GLN A C 1
ATOM 1996 O O . GLN A 1 235 ? 8.656 29.719 15.773 1 92.75 235 GLN A O 1
ATOM 2001 N N . PRO A 1 236 ? 8.508 31.953 16.109 1 87.88 236 PRO A N 1
ATOM 2002 C CA . PRO A 1 236 ? 9.969 32.094 16.156 1 87.88 236 PRO A CA 1
ATOM 2003 C C . PRO A 1 236 ? 10.602 31.312 17.297 1 87.88 236 PRO A C 1
ATOM 2005 O O . PRO A 1 236 ? 11.688 30.75 17.141 1 87.88 236 PRO A O 1
ATOM 2008 N N . THR A 1 237 ? 9.836 31.406 18.391 1 85.44 237 THR A N 1
ATOM 2009 C CA . THR A 1 237 ? 10.375 30.703 19.562 1 85.44 237 THR A CA 1
ATOM 2010 C C . THR A 1 237 ? 9.641 29.375 19.781 1 85.44 237 THR A C 1
ATOM 2012 O O . THR A 1 237 ? 8.406 29.344 19.828 1 85.44 237 THR A O 1
ATOM 2015 N N . ASN A 1 238 ? 10.219 28.266 19.734 1 88.69 238 ASN A N 1
ATOM 2016 C CA . ASN A 1 238 ? 9.727 26.953 20.109 1 88.69 238 ASN A CA 1
ATOM 2017 C C . ASN A 1 238 ? 8.898 26.328 18.984 1 88.69 238 ASN A C 1
ATOM 2019 O O . ASN A 1 238 ? 8.422 25.188 19.125 1 88.69 238 ASN A O 1
ATOM 2023 N N . GLY A 1 239 ? 8.539 27.141 17.891 1 93.69 239 GLY A N 1
ATOM 2024 C CA . GLY A 1 239 ? 7.793 26.562 16.781 1 93.69 239 GLY A CA 1
ATOM 2025 C C . GLY A 1 239 ? 8.484 25.375 16.156 1 93.69 239 GLY A C 1
ATOM 2026 O O . GLY A 1 239 ? 9.711 25.344 16.047 1 93.69 239 GLY A O 1
ATOM 2027 N N . ARG A 1 240 ? 7.719 24.375 15.758 1 95.75 240 ARG A N 1
ATOM 2028 C CA . ARG A 1 240 ? 8.273 23.188 15.109 1 95.75 240 ARG A CA 1
ATOM 2029 C C . ARG A 1 240 ? 7.484 22.828 13.859 1 95.75 240 ARG A C 1
ATOM 2031 O O . ARG A 1 240 ? 6.277 23.062 13.789 1 95.75 240 ARG A O 1
ATOM 2038 N N . ILE A 1 241 ? 8.203 22.359 12.922 1 97.25 241 ILE A N 1
ATOM 2039 C CA . ILE A 1 241 ? 7.609 21.797 11.711 1 97.25 241 ILE A CA 1
ATOM 2040 C C . ILE A 1 241 ? 7.957 20.312 11.594 1 97.25 241 ILE A C 1
ATOM 2042 O O . ILE A 1 241 ? 9.125 19.938 11.703 1 97.25 241 ILE A O 1
ATOM 2046 N N . LEU A 1 242 ? 6.992 19.469 11.477 1 97.38 242 LEU A N 1
ATOM 2047 C CA . LEU A 1 242 ? 7.207 18.047 11.289 1 97.38 242 LEU A CA 1
ATOM 2048 C C . LEU A 1 242 ? 6.73 17.594 9.906 1 97.38 242 LEU A C 1
ATOM 2050 O O . LEU A 1 242 ? 5.578 17.828 9.539 1 97.38 242 LEU A O 1
ATOM 2054 N N . ILE A 1 243 ? 7.633 17 9.141 1 97.31 243 ILE A N 1
ATOM 2055 C CA . ILE A 1 243 ? 7.359 16.547 7.781 1 97.31 243 ILE A CA 1
ATOM 2056 C C . ILE A 1 243 ? 7.496 15.023 7.711 1 97.31 243 ILE A C 1
ATOM 2058 O O . ILE A 1 243 ? 8.539 14.469 8.062 1 97.31 243 ILE A O 1
ATOM 2062 N N . ALA A 1 244 ? 6.461 14.352 7.344 1 95.06 244 ALA A N 1
ATOM 2063 C CA . ALA A 1 244 ? 6.57 12.945 6.973 1 95.06 244 ALA A CA 1
ATOM 2064 C C . ALA A 1 244 ? 6.73 12.781 5.465 1 95.06 244 ALA A C 1
ATOM 2066 O O . ALA A 1 244 ? 5.977 13.375 4.688 1 95.06 244 ALA A O 1
ATOM 2067 N N . SER A 1 245 ? 7.734 12 5.066 1 92.19 245 SER A N 1
ATOM 2068 C CA . SER A 1 245 ? 8.023 11.859 3.645 1 92.19 245 SER A CA 1
ATOM 2069 C C . SER A 1 245 ? 8.719 10.531 3.348 1 92.19 245 SER A C 1
ATOM 2071 O O . SER A 1 245 ? 9.32 9.93 4.238 1 92.19 245 SER A O 1
ATOM 2073 N N . LYS A 1 246 ? 8.562 10.125 2.07 1 83.19 246 LYS A N 1
ATOM 2074 C CA . LYS A 1 246 ? 9.461 9.086 1.574 1 83.19 246 LYS A CA 1
ATOM 2075 C C . LYS A 1 246 ? 10.875 9.625 1.375 1 83.19 246 LYS A C 1
ATOM 2077 O O . LYS A 1 246 ? 11.055 10.82 1.143 1 83.19 246 LYS A O 1
ATOM 2082 N N . SER A 1 247 ? 11.773 8.68 1.485 1 82.12 247 SER A N 1
ATOM 2083 C CA . SER A 1 247 ? 13.156 9.102 1.259 1 82.12 247 SER A CA 1
ATOM 2084 C C . SER A 1 247 ? 13.352 9.609 -0.166 1 82.12 247 SER A C 1
ATOM 2086 O O . SER A 1 247 ? 14.102 10.562 -0.395 1 82.12 247 SER A O 1
ATOM 2088 N N . HIS A 1 248 ? 12.656 8.891 -0.998 1 78.06 248 HIS A N 1
ATOM 2089 C CA . HIS A 1 248 ? 12.711 9.219 -2.416 1 78.06 248 HIS A CA 1
ATOM 2090 C C . HIS A 1 248 ? 11.391 8.898 -3.109 1 78.06 248 HIS A C 1
ATOM 2092 O O . HIS A 1 248 ? 10.789 7.852 -2.852 1 78.06 248 HIS A O 1
ATOM 2098 N N . TYR A 1 249 ? 10.891 9.969 -3.846 1 71.81 249 TYR A N 1
ATOM 2099 C CA . TYR A 1 249 ? 9.742 9.734 -4.723 1 71.81 249 TYR A CA 1
ATOM 2100 C C . TYR A 1 249 ? 10.195 9.484 -6.156 1 71.81 249 TYR A C 1
ATOM 2102 O O . TYR A 1 249 ? 10.742 10.375 -6.805 1 71.81 249 TYR A O 1
ATOM 2110 N N . PHE A 1 250 ? 10.016 8.328 -6.613 1 62.66 250 PHE A N 1
ATOM 2111 C CA . PHE A 1 250 ? 10.5 7.934 -7.934 1 62.66 250 PHE A CA 1
ATOM 2112 C C . PHE A 1 250 ? 9.695 8.625 -9.031 1 62.66 250 PHE A C 1
ATOM 2114 O O . PHE A 1 250 ? 8.469 8.695 -8.961 1 62.66 250 PHE A O 1
ATOM 2121 N N . GLY A 1 251 ? 10.305 9.148 -10.008 1 60.09 251 GLY A N 1
ATOM 2122 C CA . GLY A 1 251 ? 9.648 9.727 -11.164 1 60.09 251 GLY A CA 1
ATOM 2123 C C . GLY A 1 251 ? 9.453 11.227 -11.047 1 60.09 251 GLY A C 1
ATOM 2124 O O . GLY A 1 251 ? 9.586 11.961 -12.031 1 60.09 251 GLY A O 1
ATOM 2125 N N . ILE A 1 252 ? 9 11.633 -9.922 1 61.62 252 ILE A N 1
ATOM 2126 C CA . ILE A 1 252 ? 8.656 13.047 -9.82 1 61.62 252 ILE A CA 1
ATOM 2127 C C . ILE A 1 252 ? 9.742 13.789 -9.047 1 61.62 252 ILE A C 1
ATOM 2129 O O . ILE A 1 252 ? 9.805 15.023 -9.078 1 61.62 252 ILE A O 1
ATOM 2133 N N . GLY A 1 253 ? 10.664 12.977 -8.508 1 66.69 253 GLY A N 1
ATOM 2134 C CA . GLY A 1 253 ? 11.719 13.57 -7.707 1 66.69 253 GLY A CA 1
ATOM 2135 C C . GLY A 1 253 ? 11.273 13.922 -6.297 1 66.69 253 GLY A C 1
ATOM 2136 O O . GLY A 1 253 ? 10.266 13.398 -5.812 1 66.69 253 GLY A O 1
ATOM 2137 N N . GLY A 1 254 ? 12.117 14.547 -5.504 1 83 254 GLY A N 1
ATOM 2138 C CA . GLY A 1 254 ? 11.805 14.969 -4.145 1 83 254 GLY A CA 1
ATOM 2139 C C . GLY A 1 254 ? 12.094 13.891 -3.111 1 83 254 GLY A C 1
ATOM 2140 O O . GLY A 1 254 ? 12.711 12.875 -3.424 1 83 254 GLY A O 1
ATOM 2141 N N . GLY A 1 255 ? 11.602 14.242 -1.964 1 90.12 255 GLY A N 1
ATOM 2142 C CA . GLY A 1 255 ? 11.859 13.352 -0.844 1 90.12 255 GLY A CA 1
ATOM 2143 C C . GLY A 1 255 ? 12.766 13.961 0.21 1 90.12 255 GLY A C 1
ATOM 2144 O O . GLY A 1 255 ? 13.227 15.094 0.055 1 90.12 255 GLY A O 1
ATOM 2145 N N . THR A 1 256 ? 12.969 13.172 1.208 1 91.12 256 THR A N 1
ATOM 2146 C CA . THR A 1 256 ? 13.656 13.648 2.404 1 91.12 256 THR A CA 1
ATOM 2147 C C . THR A 1 256 ? 15.055 14.148 2.062 1 91.12 256 THR A C 1
ATOM 2149 O O . THR A 1 256 ? 15.43 15.258 2.439 1 91.12 256 THR A O 1
ATOM 2152 N N . TYR A 1 257 ? 15.766 13.422 1.321 1 86.81 257 TYR A N 1
ATOM 2153 C CA . TYR A 1 257 ? 17.172 13.75 1.088 1 86.81 257 TYR A CA 1
ATOM 2154 C C . TYR A 1 257 ? 17.297 14.977 0.192 1 86.81 257 TYR A C 1
ATOM 2156 O O . TYR A 1 257 ? 18.062 15.898 0.499 1 86.81 257 TYR A O 1
ATOM 2164 N N . SER A 1 258 ? 16.578 14.953 -0.89 1 89.69 258 SER A N 1
ATOM 2165 C CA . SER A 1 258 ? 16.625 16.109 -1.781 1 89.69 258 SER A CA 1
ATOM 2166 C C . SER A 1 258 ? 16.156 17.375 -1.072 1 89.69 258 SER A C 1
ATOM 2168 O O . SER A 1 258 ? 16.688 18.469 -1.312 1 89.69 258 SER A O 1
ATOM 2170 N N . PHE A 1 259 ? 15.195 17.266 -0.203 1 95.75 259 PHE A N 1
ATOM 2171 C CA . PHE A 1 259 ? 14.656 18.406 0.529 1 95.75 259 PHE A CA 1
ATOM 2172 C C . PHE A 1 259 ? 15.695 18.969 1.496 1 95.75 259 PHE A C 1
ATOM 2174 O O . PHE A 1 259 ? 15.922 20.172 1.533 1 95.75 259 PHE A O 1
ATOM 2181 N N . LEU A 1 260 ? 16.312 18.109 2.234 1 91 260 LEU A N 1
ATOM 2182 C CA . LEU A 1 260 ? 17.297 18.547 3.207 1 91 260 LEU A CA 1
ATOM 2183 C C . LEU A 1 260 ? 18.531 19.141 2.508 1 91 260 LEU A C 1
ATOM 2185 O O . LEU A 1 260 ? 19.125 20.094 2.996 1 91 260 LEU A O 1
ATOM 2189 N N . ASP A 1 261 ? 18.875 18.469 1.391 1 90.94 261 ASP A N 1
ATOM 2190 C CA . ASP A 1 261 ? 19.969 19.047 0.595 1 90.94 261 ASP A CA 1
ATOM 2191 C C . ASP A 1 261 ? 19.641 20.469 0.156 1 90.94 261 ASP A C 1
ATOM 2193 O O . ASP A 1 261 ? 20.484 21.359 0.231 1 90.94 261 ASP A O 1
ATOM 2197 N N . TYR A 1 262 ? 18.453 20.656 -0.312 1 93.5 262 TYR A N 1
ATOM 2198 C CA . TYR A 1 262 ? 18.016 21.984 -0.732 1 93.5 262 TYR A CA 1
ATOM 2199 C C . TYR A 1 262 ? 18.016 22.953 0.441 1 93.5 262 TYR A C 1
ATOM 2201 O O . TYR A 1 262 ? 18.5 24.094 0.321 1 93.5 262 TYR A O 1
ATOM 2209 N N . LEU A 1 263 ? 17.484 22.578 1.54 1 93.62 263 LEU A N 1
ATOM 2210 C CA . LEU A 1 263 ? 17.453 23.406 2.742 1 93.62 263 LEU A CA 1
ATOM 2211 C C . LEU A 1 263 ? 18.859 23.812 3.164 1 93.62 263 LEU A C 1
ATOM 2213 O O . LEU A 1 263 ? 19.109 24.984 3.467 1 93.62 263 LEU A O 1
ATOM 2217 N N . ASP A 1 264 ? 19.766 22.859 3.156 1 90.44 264 ASP A N 1
ATOM 2218 C CA . ASP A 1 264 ? 21.156 23.109 3.535 1 90.44 264 ASP A CA 1
ATOM 2219 C C . ASP A 1 264 ? 21.797 24.141 2.607 1 90.44 264 ASP A C 1
ATOM 2221 O O . ASP A 1 264 ? 22.562 25 3.055 1 90.44 264 ASP A O 1
ATOM 2225 N N . SER A 1 265 ? 21.5 24 1.399 1 93.06 265 SER A N 1
ATOM 2226 C CA . SER A 1 265 ? 22.047 24.953 0.438 1 93.06 265 SER A CA 1
ATOM 2227 C C . SER A 1 265 ? 21.578 26.375 0.732 1 93.06 265 SER A C 1
ATOM 2229 O O . SER A 1 265 ? 22.328 27.328 0.545 1 93.06 265 SER A O 1
ATOM 2231 N N . LEU A 1 266 ? 20.344 26.547 1.148 1 91.81 266 LEU A N 1
ATOM 2232 C CA . LEU A 1 266 ? 19.797 27.844 1.503 1 91.81 266 LEU A CA 1
ATOM 2233 C C . LEU A 1 266 ? 20.484 28.391 2.75 1 91.81 266 LEU A C 1
ATOM 2235 O O . LEU A 1 266 ? 20.734 29.594 2.844 1 91.81 266 LEU A O 1
ATOM 2239 N N . ILE A 1 267 ? 20.781 27.562 3.652 1 88.38 267 ILE A N 1
ATOM 2240 C CA . ILE A 1 267 ? 21.422 27.969 4.898 1 88.38 267 ILE A CA 1
ATOM 2241 C C . ILE A 1 267 ? 22.844 28.422 4.609 1 88.38 267 ILE A C 1
ATOM 2243 O O . ILE A 1 267 ? 23.297 29.453 5.137 1 88.38 267 ILE A O 1
ATOM 2247 N N . GLU A 1 268 ? 23.516 27.703 3.799 1 87.5 268 GLU A N 1
ATOM 2248 C CA . GLU A 1 268 ? 24.891 28.031 3.436 1 87.5 268 GLU A CA 1
ATOM 2249 C C . GLU A 1 268 ? 24.969 29.406 2.762 1 87.5 268 GLU A C 1
ATOM 2251 O O . GLU A 1 268 ? 25.906 30.156 2.992 1 87.5 268 GLU A O 1
ATOM 2256 N N . ASN A 1 269 ? 23.969 29.719 2.023 1 90.69 269 ASN A N 1
ATOM 2257 C CA . ASN A 1 269 ? 23.953 31 1.307 1 90.69 269 ASN A CA 1
ATOM 2258 C C . ASN A 1 269 ? 23.25 32.094 2.104 1 90.69 269 ASN A C 1
ATOM 2260 O O . ASN A 1 269 ? 22.953 33.156 1.571 1 90.69 269 ASN A O 1
ATOM 2264 N N . LYS A 1 270 ? 22.875 31.781 3.377 1 86.25 270 LYS A N 1
ATOM 2265 C CA . LYS A 1 270 ? 22.281 32.719 4.328 1 86.25 270 LYS A CA 1
ATOM 2266 C C . LYS A 1 270 ? 20.906 33.188 3.844 1 86.25 270 LYS A C 1
ATOM 2268 O O . LYS A 1 270 ? 20.531 34.344 4.066 1 86.25 270 LYS A O 1
ATOM 2273 N N . SER A 1 271 ? 20.234 32.281 3.125 1 86 271 SER A N 1
ATOM 2274 C CA . SER A 1 271 ? 18.906 32.625 2.598 1 86 271 SER A CA 1
ATOM 2275 C C . SER A 1 271 ? 17.812 32 3.455 1 86 271 SER A C 1
ATOM 2277 O O . SER A 1 271 ? 16.625 32.25 3.211 1 86 271 SER A O 1
ATOM 2279 N N . SER A 1 272 ? 18.203 31.219 4.402 1 86.06 272 SER A N 1
ATOM 2280 C CA . SER A 1 272 ? 17.219 30.594 5.281 1 86.06 272 SER A CA 1
ATOM 2281 C C . SER A 1 272 ? 17.797 30.328 6.664 1 86.06 272 SER A C 1
ATOM 2283 O O . SER A 1 272 ? 19 30.094 6.801 1 86.06 272 SER A O 1
ATOM 2285 N N . TYR A 1 273 ? 16.906 30.422 7.625 1 87.75 273 TYR A N 1
ATOM 2286 C CA . TYR A 1 273 ? 17.297 30.141 9 1 87.75 273 TYR A CA 1
ATOM 2287 C C . TYR A 1 273 ? 16.609 28.891 9.516 1 87.75 273 TYR A C 1
ATOM 2289 O O . TYR A 1 273 ? 16.641 28.594 10.711 1 87.75 273 TYR A O 1
ATOM 2297 N N . LEU A 1 274 ? 15.992 28.234 8.648 1 92.12 274 LEU A N 1
ATOM 2298 C CA . LEU A 1 274 ? 15.336 26.969 9.016 1 92.12 274 LEU A CA 1
ATOM 2299 C C . LEU A 1 274 ? 16.344 25.828 9.023 1 92.12 274 LEU A C 1
ATOM 2301 O O . LEU A 1 274 ? 17.062 25.625 8.047 1 92.12 274 LEU A O 1
ATOM 2305 N N . MET A 1 275 ? 16.422 25.141 10.109 1 90.88 275 MET A N 1
ATOM 2306 C CA . MET A 1 275 ? 17.25 23.953 10.219 1 90.88 275 MET A CA 1
ATOM 2307 C C . MET A 1 275 ? 16.391 22.688 10.242 1 90.88 275 MET A C 1
ATOM 2309 O O . MET A 1 275 ? 15.258 22.719 10.727 1 90.88 275 MET A O 1
ATOM 2313 N N . GLY A 1 276 ? 16.938 21.656 9.602 1 92.06 276 GLY A N 1
ATOM 2314 C CA . GLY A 1 276 ? 16.172 20.422 9.523 1 92.06 276 GLY A CA 1
ATOM 2315 C C . GLY A 1 276 ? 16.969 19.188 9.859 1 92.06 276 GLY A C 1
ATOM 2316 O O . GLY A 1 276 ? 18.156 19.109 9.531 1 92.06 276 GLY A O 1
ATOM 2317 N N . ASP A 1 277 ? 16.328 18.234 10.555 1 89.88 277 ASP A N 1
ATOM 2318 C CA . ASP A 1 277 ? 16.953 16.953 10.898 1 89.88 277 ASP A CA 1
ATOM 2319 C C . ASP A 1 277 ? 15.961 15.805 10.742 1 89.88 277 ASP A C 1
ATOM 2321 O O . ASP A 1 277 ? 14.758 15.977 10.977 1 89.88 277 ASP A O 1
ATOM 2325 N N . ILE A 1 278 ? 16.516 14.695 10.312 1 89.31 278 ILE A N 1
ATOM 2326 C CA . ILE A 1 278 ? 15.727 13.477 10.367 1 89.31 278 ILE A CA 1
ATOM 2327 C C . ILE A 1 278 ? 15.609 13 11.812 1 89.31 278 ILE A C 1
ATOM 2329 O O . ILE A 1 278 ? 16.609 12.742 12.469 1 89.31 278 ILE A O 1
ATOM 2333 N N . ILE A 1 279 ? 14.414 12.938 12.297 1 88.44 279 ILE A N 1
ATOM 2334 C CA . ILE A 1 279 ? 14.266 12.602 13.711 1 88.44 279 ILE A CA 1
ATOM 2335 C C . ILE A 1 279 ? 13.703 11.195 13.844 1 88.44 279 ILE A C 1
ATOM 2337 O O . ILE A 1 279 ? 13.695 10.617 14.938 1 88.44 279 ILE A O 1
ATOM 2341 N N . GLU A 1 280 ? 13.195 10.641 12.773 1 86.81 280 GLU A N 1
ATOM 2342 C CA . GLU A 1 280 ? 12.68 9.273 12.766 1 86.81 280 GLU A CA 1
ATOM 2343 C C . GLU A 1 280 ? 12.867 8.625 11.391 1 86.81 280 GLU A C 1
ATOM 2345 O O . GLU A 1 280 ? 12.656 9.266 10.359 1 86.81 280 GLU A O 1
ATOM 2350 N N . GLU A 1 281 ? 13.453 7.457 11.406 1 82.62 281 GLU A N 1
ATOM 2351 C CA . GLU A 1 281 ? 13.562 6.633 10.203 1 82.62 281 GLU A CA 1
ATOM 2352 C C . GLU A 1 281 ? 12.641 5.418 10.281 1 82.62 281 GLU A C 1
ATOM 2354 O O . GLU A 1 281 ? 12.656 4.688 11.273 1 82.62 281 GLU A O 1
ATOM 2359 N N . ILE A 1 282 ? 11.711 5.453 9.383 1 75.62 282 ILE A N 1
ATOM 2360 C CA . ILE A 1 282 ? 10.766 4.348 9.312 1 75.62 282 ILE A CA 1
ATOM 2361 C C . ILE A 1 282 ? 11.102 3.461 8.117 1 75.62 282 ILE A C 1
ATOM 2363 O O . ILE A 1 282 ? 11.031 3.902 6.965 1 75.62 282 ILE A O 1
ATOM 2367 N N . ASP A 1 283 ? 11.75 2.516 8.469 1 58.91 283 ASP A N 1
ATOM 2368 C CA . ASP A 1 283 ? 12.102 1.564 7.422 1 58.91 283 ASP A CA 1
ATOM 2369 C C . ASP A 1 283 ? 11.039 0.479 7.281 1 58.91 283 ASP A C 1
ATOM 2371 O O . ASP A 1 283 ? 10.898 -0.373 8.164 1 58.91 283 ASP A O 1
ATOM 2375 N N . GLN A 1 284 ? 10.109 0.933 6.699 1 53.34 284 GLN A N 1
ATOM 2376 C CA . GLN A 1 284 ? 9.227 -0.183 6.367 1 53.34 284 GLN A CA 1
ATOM 2377 C C . GLN A 1 284 ? 9.82 -1.035 5.25 1 53.34 284 GLN A C 1
ATOM 2379 O O . GLN A 1 284 ? 9.922 -0.585 4.105 1 53.34 284 GLN A O 1
ATOM 2384 N N . SER A 1 285 ? 11.07 -1.386 5.66 1 50.56 285 SER A N 1
ATOM 2385 C CA . SER A 1 285 ? 11.812 -2.289 4.781 1 50.56 285 SER A CA 1
ATOM 2386 C C . SER A 1 285 ? 10.875 -3.285 4.102 1 50.56 285 SER A C 1
ATOM 2388 O O . SER A 1 285 ? 10.148 -4.016 4.773 1 50.56 285 SER A O 1
ATOM 2390 N N . LEU A 1 286 ? 10.086 -2.84 3.27 1 57.16 286 LEU A N 1
ATOM 2391 C CA . LEU A 1 286 ? 9.391 -3.988 2.699 1 57.16 286 LEU A CA 1
ATOM 2392 C C . LEU A 1 286 ? 10.281 -4.727 1.707 1 57.16 286 LEU A C 1
ATOM 2394 O O . LEU A 1 286 ? 10.117 -4.586 0.493 1 57.16 286 LEU A O 1
ATOM 2398 N N . LEU A 1 287 ? 11.617 -4.918 2.445 1 66.69 287 LEU A N 1
ATOM 2399 C CA . LEU A 1 287 ? 12.453 -5.723 1.56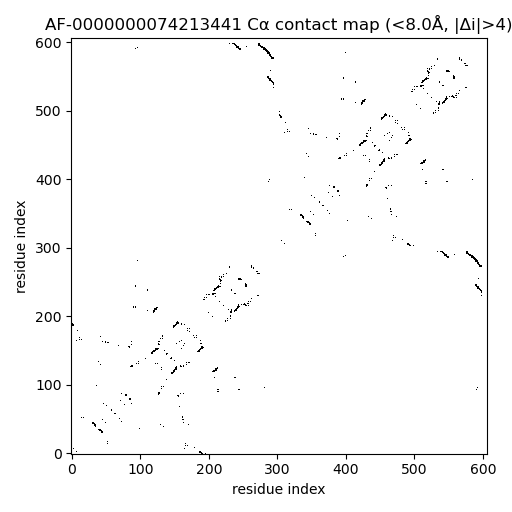3 1 66.69 287 LEU A CA 1
ATOM 2400 C C . LEU A 1 287 ? 11.734 -6.996 1.134 1 66.69 287 LEU A C 1
ATOM 2402 O O . LEU A 1 287 ? 11.148 -7.695 1.966 1 66.69 287 LEU A O 1
ATOM 2406 N N . ARG A 1 288 ? 11.531 -6.922 -0.058 1 74.88 288 ARG A N 1
ATOM 2407 C CA . ARG A 1 288 ? 10.938 -8.117 -0.635 1 74.88 288 ARG A CA 1
ATOM 2408 C C . ARG A 1 288 ? 11.945 -8.875 -1.493 1 74.88 288 ARG A C 1
ATOM 2410 O O . ARG A 1 288 ? 12.938 -8.297 -1.947 1 74.88 288 ARG A O 1
ATOM 2417 N N . HIS A 1 289 ? 11.852 -10.18 -1.505 1 77.19 289 HIS A N 1
ATOM 2418 C CA . HIS A 1 289 ? 12.781 -11.016 -2.258 1 77.19 289 HIS A CA 1
ATOM 2419 C C . HIS A 1 289 ? 12.031 -11.953 -3.203 1 77.19 289 HIS A C 1
ATOM 2421 O O . HIS A 1 289 ? 10.859 -12.25 -2.984 1 77.19 289 HIS A O 1
ATOM 2427 N N . ILE A 1 290 ? 12.648 -12.188 -4.293 1 89.44 290 ILE A N 1
ATOM 2428 C CA . ILE A 1 290 ? 12.305 -13.391 -5.043 1 89.44 290 ILE A CA 1
ATOM 2429 C C . ILE A 1 290 ? 13.352 -14.477 -4.789 1 89.44 290 ILE A C 1
ATOM 2431 O O . ILE A 1 290 ? 14.555 -14.234 -4.945 1 89.44 290 ILE A O 1
ATOM 2435 N N . ILE A 1 291 ? 12.867 -15.648 -4.277 1 91.5 291 ILE A N 1
ATOM 2436 C CA . ILE A 1 291 ? 13.695 -16.828 -4.023 1 91.5 291 ILE A CA 1
ATOM 2437 C C . ILE A 1 291 ? 13.516 -17.828 -5.152 1 91.5 291 ILE A C 1
ATOM 2439 O O . ILE A 1 291 ? 12.398 -18.062 -5.613 1 91.5 291 ILE A O 1
ATOM 2443 N N . GLU A 1 292 ? 14.602 -18.359 -5.719 1 93.12 292 GLU A N 1
ATOM 2444 C CA . GLU A 1 292 ? 14.539 -19.5 -6.625 1 93.12 292 GLU A CA 1
ATOM 2445 C C . GLU A 1 292 ? 15.008 -20.781 -5.934 1 93.12 292 GLU A C 1
ATOM 2447 O O . GLU A 1 292 ? 16.047 -20.781 -5.266 1 93.12 292 GLU A O 1
ATOM 2452 N N . LEU A 1 293 ? 14.18 -21.812 -6.004 1 93.69 293 LEU A N 1
ATOM 2453 C CA . LEU A 1 293 ? 14.562 -23.125 -5.508 1 93.69 293 LEU A CA 1
ATOM 2454 C C . LEU A 1 293 ? 14.727 -24.109 -6.66 1 93.69 293 LEU A C 1
ATOM 2456 O O . LEU A 1 293 ? 14.016 -24.016 -7.668 1 93.69 293 LEU A O 1
ATOM 2460 N N . ARG A 1 294 ? 15.625 -25.094 -6.598 1 88.12 294 ARG A N 1
ATOM 2461 C CA . ARG A 1 294 ? 15.844 -26.188 -7.543 1 88.12 294 ARG A CA 1
ATOM 2462 C C . ARG A 1 294 ? 16.375 -27.438 -6.832 1 88.12 294 ARG A C 1
ATOM 2464 O O . ARG A 1 294 ? 16.969 -27.328 -5.754 1 88.12 294 ARG A O 1
ATOM 2471 N N . LEU A 1 295 ? 16.125 -28.609 -7.398 1 88.12 295 LEU A N 1
ATOM 2472 C CA . LEU A 1 295 ? 16.672 -29.844 -6.848 1 88.12 295 LEU A CA 1
ATOM 2473 C C . LEU A 1 295 ? 18.156 -29.969 -7.156 1 88.12 295 LEU A C 1
ATOM 2475 O O . LEU A 1 295 ? 18.609 -29.625 -8.25 1 88.12 295 LEU A O 1
ATOM 2479 N N . SER A 1 296 ? 18.891 -30.359 -6.102 1 79.44 296 SER A N 1
ATOM 2480 C CA . SER A 1 296 ? 20.328 -30.547 -6.281 1 79.44 296 SER A CA 1
ATOM 2481 C C . SER A 1 296 ? 20.609 -31.719 -7.219 1 79.44 296 SER A C 1
ATOM 2483 O O . SER A 1 296 ? 19.844 -32.688 -7.281 1 79.44 296 SER A O 1
ATOM 2485 N N . GLU A 1 297 ? 21.469 -31.641 -8.188 1 67.75 297 GLU A N 1
ATOM 2486 C CA . GLU A 1 297 ? 21.875 -32.688 -9.133 1 67.75 297 GLU A CA 1
ATOM 2487 C C . GLU A 1 297 ? 22.25 -33.969 -8.414 1 67.75 297 GLU A C 1
ATOM 2489 O O . GLU A 1 297 ? 22.172 -35.062 -9 1 67.75 297 GLU A O 1
ATOM 2494 N N . SER A 1 298 ? 22.688 -33.969 -7.207 1 58.19 298 SER A N 1
ATOM 2495 C CA . SER A 1 298 ? 23.156 -35.188 -6.566 1 58.19 298 SER A CA 1
ATOM 2496 C C . SER A 1 298 ? 21.984 -36.094 -6.188 1 58.19 298 SER A C 1
ATOM 2498 O O . SER A 1 298 ? 22.125 -37 -5.336 1 58.19 298 SER A O 1
ATOM 2500 N N . GLN A 1 299 ? 20.797 -35.938 -6.566 1 54.06 299 GLN A N 1
ATOM 2501 C CA . GLN A 1 299 ? 19.75 -36.844 -6.148 1 54.06 299 GLN A CA 1
ATOM 2502 C C . GLN A 1 299 ? 20.031 -38.281 -6.648 1 54.06 299 GLN A C 1
ATOM 2504 O O . GLN A 1 299 ? 20.406 -38.469 -7.809 1 54.06 299 GLN A O 1
ATOM 2509 N N . PRO A 1 300 ? 20 -39.344 -5.719 1 46.72 300 PRO A N 1
ATOM 2510 C CA . PRO A 1 300 ? 20.125 -40.719 -6.16 1 46.72 300 PRO A CA 1
ATOM 2511 C C . PRO A 1 300 ? 19.078 -41.125 -7.184 1 46.72 300 PRO A C 1
ATOM 2513 O O . PRO A 1 300 ? 17.984 -40.562 -7.199 1 46.72 300 PRO A O 1
ATOM 2516 N N . GLU A 1 301 ? 19.391 -41.719 -8.391 1 37.59 301 GLU A N 1
ATOM 2517 C CA . GLU A 1 301 ? 18.484 -42.531 -9.219 1 37.59 301 GLU A CA 1
ATOM 2518 C C . GLU A 1 301 ? 17.484 -43.281 -8.359 1 37.59 301 GLU A C 1
ATOM 2520 O O . GLU A 1 301 ? 17.875 -44 -7.426 1 37.59 301 GLU A O 1
ATOM 2525 N N . LYS A 1 302 ? 16.312 -42.781 -8.18 1 40.69 302 LYS A N 1
ATOM 2526 C CA . LYS A 1 302 ? 15.359 -43.781 -7.672 1 40.69 302 LYS A CA 1
ATOM 2527 C C . LYS A 1 302 ? 15.672 -45.188 -8.195 1 40.69 302 LYS A C 1
ATOM 2529 O O . LYS A 1 302 ? 15.656 -45.406 -9.406 1 40.69 302 LYS A O 1
ATOM 2534 N N . GLN A 1 303 ? 16.547 -45.969 -7.355 1 26.55 303 GLN A N 1
ATOM 2535 C CA . GLN A 1 303 ? 16.438 -47.406 -7.637 1 26.55 303 GLN A CA 1
ATOM 2536 C C . GLN A 1 303 ? 14.984 -47.844 -7.629 1 26.55 303 GLN A C 1
ATOM 2538 O O . GLN A 1 303 ? 14.227 -47.531 -6.711 1 26.55 303 GLN A O 1
ATOM 2543 N N . MET B 1 1 ? -8.328 -32.156 -0.038 1 79.94 1 MET B N 1
ATOM 2544 C CA . MET B 1 1 ? -8.188 -31.266 -1.19 1 79.94 1 MET B CA 1
ATOM 2545 C C . MET B 1 1 ? -9.219 -31.594 -2.26 1 79.94 1 MET B C 1
ATOM 2547 O O . MET B 1 1 ? -9.773 -32.688 -2.273 1 79.94 1 MET B O 1
ATOM 2551 N N . SER B 1 2 ? -9.727 -30.547 -2.877 1 81.75 2 SER B N 1
ATOM 2552 C CA . SER B 1 2 ? -10.711 -30.75 -3.934 1 81.75 2 SER B CA 1
ATOM 2553 C C . SER B 1 2 ? -10.344 -29.984 -5.195 1 81.75 2 SER B C 1
ATOM 2555 O O . SER B 1 2 ? -9.477 -29.109 -5.16 1 81.75 2 SER B O 1
ATOM 2557 N N . ILE B 1 3 ? -10.797 -30.531 -6.262 1 86.69 3 ILE B N 1
ATOM 2558 C CA . ILE B 1 3 ? -10.602 -29.938 -7.578 1 86.69 3 ILE B CA 1
ATOM 2559 C C . ILE B 1 3 ? -11.945 -29.453 -8.125 1 86.69 3 ILE B C 1
ATOM 2561 O O . ILE B 1 3 ? -12.969 -30.109 -7.949 1 86.69 3 ILE B O 1
ATOM 2565 N N . LEU B 1 4 ? -11.891 -28.312 -8.727 1 89.38 4 LEU B N 1
ATOM 2566 C CA . LEU B 1 4 ? -13.125 -27.719 -9.25 1 89.38 4 LEU B CA 1
ATOM 2567 C C . LEU B 1 4 ? -13.602 -28.484 -10.484 1 89.38 4 LEU B C 1
ATOM 2569 O O . LEU B 1 4 ? -12.836 -28.688 -11.43 1 89.38 4 LEU B O 1
ATOM 2573 N N . ASP B 1 5 ? -14.805 -28.844 -10.445 1 90.88 5 ASP B N 1
ATOM 2574 C CA . ASP B 1 5 ? -15.406 -29.562 -11.562 1 90.88 5 ASP B CA 1
ATOM 2575 C C . ASP B 1 5 ? -15.57 -28.641 -12.781 1 90.88 5 ASP B C 1
ATOM 2577 O O . ASP B 1 5 ? -15.93 -27.469 -12.641 1 90.88 5 ASP B O 1
ATOM 2581 N N . LYS B 1 6 ? -15.336 -29.234 -13.953 1 92.12 6 LYS B N 1
ATOM 2582 C CA . LYS B 1 6 ? -15.453 -28.484 -15.195 1 92.12 6 LYS B CA 1
ATOM 2583 C C . LYS B 1 6 ? -16.875 -27.953 -15.383 1 92.12 6 LYS B C 1
ATOM 2585 O O . LYS B 1 6 ? -17.078 -26.891 -15.961 1 92.12 6 LYS B O 1
ATOM 2590 N N . GLU B 1 7 ? -17.812 -28.703 -14.914 1 91.25 7 GLU B N 1
ATOM 2591 C CA . GLU B 1 7 ? -19.203 -28.281 -14.992 1 91.25 7 GLU B CA 1
ATOM 2592 C C . GLU B 1 7 ? -19.453 -27.016 -14.172 1 91.25 7 GLU B C 1
ATOM 2594 O O . GLU B 1 7 ? -20.281 -26.188 -14.547 1 91.25 7 GLU B O 1
ATOM 2599 N N . PHE B 1 8 ? -18.75 -26.938 -13.102 1 92.56 8 PHE B N 1
ATOM 2600 C CA . PHE B 1 8 ? -18.891 -25.75 -12.273 1 92.56 8 PHE B CA 1
ATOM 2601 C C . PHE B 1 8 ? -18.375 -24.516 -13.008 1 92.56 8 PHE B C 1
ATOM 2603 O O . PHE B 1 8 ? -18.938 -23.422 -12.867 1 92.56 8 PHE B O 1
ATOM 2610 N N . ILE B 1 9 ? -17.344 -24.688 -13.758 1 94.19 9 ILE B N 1
ATOM 2611 C CA . ILE B 1 9 ? -16.781 -23.594 -14.539 1 94.19 9 ILE B CA 1
ATOM 2612 C C . ILE B 1 9 ? -17.828 -23.078 -15.531 1 94.19 9 ILE B C 1
ATOM 2614 O O . ILE B 1 9 ? -17.984 -21.859 -15.703 1 94.19 9 ILE B O 1
ATOM 2618 N N . ASP B 1 10 ? -18.547 -24.016 -16.141 1 94.06 10 ASP B N 1
ATOM 2619 C CA . ASP B 1 10 ? -19.609 -23.641 -17.062 1 94.06 10 ASP B CA 1
ATOM 2620 C C . ASP B 1 10 ? -20.688 -22.828 -16.375 1 94.06 10 ASP B C 1
ATOM 2622 O O . ASP B 1 10 ? -21.125 -21.797 -16.891 1 94.06 10 ASP B O 1
ATOM 2626 N N . LYS B 1 11 ? -21.062 -23.281 -15.242 1 92.69 11 LYS B N 1
ATOM 2627 C CA . LYS B 1 11 ? -22.094 -22.594 -14.469 1 92.69 11 LYS B CA 1
ATOM 2628 C C . LYS B 1 11 ? -21.625 -21.188 -14.07 1 92.69 11 LYS B C 1
ATOM 2630 O O . LYS B 1 11 ? -22.406 -20.234 -14.133 1 92.69 11 LYS B O 1
ATOM 2635 N N . LEU B 1 12 ? -20.422 -21.141 -13.609 1 93.38 12 LEU B N 1
ATOM 2636 C CA . LEU B 1 12 ? -19.875 -19.859 -13.188 1 93.38 12 LEU B CA 1
ATOM 2637 C C . LEU B 1 12 ? -19.844 -18.875 -14.359 1 93.38 12 LEU B C 1
ATOM 2639 O O . LEU B 1 12 ? -20.125 -17.688 -14.18 1 93.38 12 LEU B O 1
ATOM 2643 N N . TYR B 1 13 ? -19.469 -19.359 -15.5 1 93.69 13 TYR B N 1
ATOM 2644 C CA . TYR B 1 13 ? -19.453 -18.516 -16.688 1 93.69 13 TYR B CA 1
ATOM 2645 C C . TYR B 1 13 ? -20.828 -17.938 -16.969 1 93.69 13 TYR B C 1
ATOM 2647 O O . TYR B 1 13 ? -20.953 -16.75 -17.281 1 93.69 13 TYR B O 1
ATOM 2655 N N . GLU B 1 14 ? -21.828 -18.75 -16.875 1 92.69 14 GLU B N 1
ATOM 2656 C CA . GLU B 1 14 ? -23.188 -18.281 -17.109 1 92.69 14 GLU B CA 1
ATOM 2657 C C . GLU B 1 14 ? -23.594 -17.219 -16.094 1 92.69 14 GLU B C 1
ATOM 2659 O O . GLU B 1 14 ? -24.25 -16.234 -16.453 1 92.69 14 GLU B O 1
ATOM 2664 N N . ILE B 1 15 ? -23.219 -17.391 -14.891 1 92.12 15 ILE B N 1
ATOM 2665 C CA . ILE B 1 15 ? -23.516 -16.438 -13.836 1 92.12 15 ILE B CA 1
ATOM 2666 C C . ILE B 1 15 ? -22.828 -15.102 -14.133 1 92.12 15 ILE B C 1
ATOM 2668 O O . ILE B 1 15 ? -23.453 -14.039 -14.039 1 92.12 15 ILE B O 1
ATOM 2672 N N . ILE B 1 16 ? -21.609 -15.156 -14.492 1 91.25 16 ILE B N 1
ATOM 2673 C CA . ILE B 1 16 ? -20.828 -13.961 -14.789 1 91.25 16 ILE B CA 1
ATOM 2674 C C . ILE B 1 16 ? -21.469 -13.203 -15.953 1 91.25 16 ILE B C 1
ATOM 2676 O O . ILE B 1 16 ? -21.625 -11.984 -15.891 1 91.25 16 ILE B O 1
ATOM 2680 N N . GLN B 1 17 ? -21.891 -13.945 -16.969 1 88.75 17 GLN B N 1
ATOM 2681 C CA . GLN B 1 17 ? -22.531 -13.328 -18.125 1 88.75 17 GLN B CA 1
ATOM 2682 C C . GLN B 1 17 ? -23.828 -12.625 -17.734 1 88.75 17 GLN B C 1
ATOM 2684 O O . GLN B 1 17 ? -24.109 -11.539 -18.219 1 88.75 17 GLN B O 1
ATOM 2689 N N . SER B 1 18 ? -24.5 -13.234 -16.891 1 88.94 18 SER B N 1
ATOM 2690 C CA . SER B 1 18 ? -25.766 -12.648 -16.422 1 88.94 18 SER B CA 1
ATOM 2691 C C . SER B 1 18 ? -25.516 -11.344 -15.672 1 88.94 18 SER B C 1
ATOM 2693 O O . SER B 1 18 ? -26.266 -10.375 -15.844 1 88.94 18 SER B O 1
ATOM 2695 N N . ILE B 1 19 ? -24.516 -11.32 -14.867 1 86 19 ILE B N 1
ATOM 2696 C CA . ILE B 1 19 ? -24.188 -10.133 -14.078 1 86 19 ILE B CA 1
ATOM 2697 C C . ILE B 1 19 ? -23.734 -9.008 -15.008 1 86 19 ILE B C 1
ATOM 2699 O O . ILE B 1 19 ? -24.141 -7.855 -14.844 1 86 19 ILE B O 1
ATOM 2703 N N . LEU B 1 20 ? -22.938 -9.336 -15.961 1 82 20 LEU B N 1
ATOM 2704 C CA . LEU B 1 20 ? -22.391 -8.336 -16.875 1 82 20 LEU B CA 1
ATOM 2705 C C . LEU B 1 20 ? -23.469 -7.77 -17.781 1 82 20 LEU B C 1
ATOM 2707 O O . LEU B 1 20 ? -23.422 -6.598 -18.172 1 82 20 LEU B O 1
ATOM 2711 N N . LYS B 1 21 ? -24.422 -8.531 -18.094 1 80.31 21 LYS B N 1
ATOM 2712 C CA . LYS B 1 21 ? -25.531 -8.086 -18.938 1 80.31 21 LYS B CA 1
ATOM 2713 C C . LYS B 1 21 ? -26.453 -7.152 -18.172 1 80.31 21 LYS B C 1
ATOM 2715 O O . LYS B 1 21 ? -27.062 -6.258 -18.766 1 80.31 21 LYS B O 1
ATOM 2720 N N . GLU B 1 22 ? -26.656 -7.371 -16.859 1 76.75 22 GLU B N 1
ATOM 2721 C CA . GLU B 1 22 ? -27.562 -6.59 -16.031 1 76.75 22 GLU B CA 1
ATOM 2722 C C . GLU B 1 22 ? -26.984 -5.207 -15.734 1 76.75 22 GLU B C 1
ATOM 2724 O O . GLU B 1 22 ? -27.719 -4.285 -15.375 1 76.75 22 GLU B O 1
ATOM 2729 N N . ASN B 1 23 ? -25.75 -5.094 -15.766 1 64.06 23 ASN B N 1
ATOM 2730 C CA . ASN B 1 23 ? -25.141 -3.828 -15.383 1 64.06 23 ASN B CA 1
ATOM 2731 C C . ASN B 1 23 ? -24.672 -3.029 -16.594 1 64.06 23 ASN B C 1
ATOM 2733 O O . ASN B 1 23 ? -24.094 -3.586 -17.531 1 64.06 23 ASN B O 1
ATOM 2737 N N . ASP B 1 24 ? -25.188 -1.762 -16.625 1 57.34 24 ASP B N 1
ATOM 2738 C CA . ASP B 1 24 ? -24.719 -0.87 -17.688 1 57.34 24 ASP B CA 1
ATOM 2739 C C . ASP B 1 24 ? -23.219 -0.611 -17.578 1 57.34 24 ASP B C 1
ATOM 2741 O O . ASP B 1 24 ? -22.594 -0.978 -16.578 1 57.34 24 ASP B O 1
ATOM 2745 N N . THR B 1 25 ? -22.609 -0.11 -18.656 1 50.84 25 THR B N 1
ATOM 2746 C CA . THR B 1 25 ? -21.172 0.07 -18.828 1 50.84 25 THR B CA 1
ATOM 2747 C C . THR B 1 25 ? -20.562 0.735 -17.594 1 50.84 25 THR B C 1
ATOM 2749 O O . THR B 1 25 ? -19.484 0.353 -17.156 1 50.84 25 THR B O 1
ATOM 2752 N N . ALA B 1 26 ? -21.375 1.57 -17.062 1 46.91 26 ALA B N 1
ATOM 2753 C CA . ALA B 1 26 ? -20.875 2.344 -15.93 1 46.91 26 ALA B CA 1
ATOM 2754 C C . ALA B 1 26 ? -20.797 1.486 -14.672 1 46.91 26 ALA B C 1
ATOM 2756 O O . ALA B 1 26 ? -19.828 1.551 -13.922 1 46.91 26 ALA B O 1
ATOM 2757 N N . GLN B 1 27 ? -21.797 0.657 -14.5 1 52.12 27 GLN B N 1
ATOM 2758 C CA . GLN B 1 27 ? -21.859 -0.214 -13.328 1 52.12 27 GLN B CA 1
ATOM 2759 C C . GLN B 1 27 ? -20.812 -1.33 -13.422 1 52.12 27 GLN B C 1
ATOM 2761 O O . GLN B 1 27 ? -20.234 -1.722 -12.414 1 52.12 27 GLN B O 1
ATOM 2766 N N . GLN B 1 28 ? -20.641 -1.763 -14.703 1 51.97 28 GLN B N 1
ATOM 2767 C CA . GLN B 1 28 ? -19.641 -2.801 -14.914 1 51.97 28 GLN B CA 1
ATOM 2768 C C . GLN B 1 28 ? -18.25 -2.316 -14.523 1 51.97 28 GLN B C 1
ATOM 2770 O O . GLN B 1 28 ? -17.453 -3.078 -13.977 1 51.97 28 GLN B O 1
ATOM 2775 N N . GLN B 1 29 ? -18.109 -1.097 -14.773 1 51.91 29 GLN B N 1
ATOM 2776 C CA . GLN B 1 29 ? -16.828 -0.504 -14.453 1 51.91 29 GLN B CA 1
ATOM 2777 C C . GLN B 1 29 ? -16.594 -0.449 -12.945 1 51.91 29 GLN B C 1
ATOM 2779 O O . GLN B 1 29 ? -15.461 -0.477 -12.477 1 51.91 29 GLN B O 1
ATOM 2784 N N . CYS B 1 30 ? -17.766 -0.529 -12.367 1 49.47 30 CYS B N 1
ATOM 2785 C CA . CYS B 1 30 ? -17.656 -0.509 -10.914 1 49.47 30 CYS B CA 1
ATOM 2786 C C . CYS B 1 30 ? -17.344 -1.898 -10.367 1 49.47 30 CYS B C 1
ATOM 2788 O O . CYS B 1 30 ? -16.812 -2.033 -9.266 1 49.47 30 CYS B O 1
ATOM 2790 N N . LEU B 1 31 ? -17.594 -2.844 -11.281 1 54.81 31 LEU B N 1
ATOM 2791 C CA . LEU B 1 31 ? -17.422 -4.223 -10.828 1 54.81 31 LEU B CA 1
ATOM 2792 C C . LEU B 1 31 ? -16.062 -4.766 -11.258 1 54.81 31 LEU B C 1
ATOM 2794 O O . LEU B 1 31 ? -15.43 -5.516 -10.508 1 54.81 31 LEU B O 1
ATOM 2798 N N . LEU B 1 32 ? -15.664 -4.258 -12.469 1 55.19 32 LEU B N 1
ATOM 2799 C CA . LEU B 1 32 ? -14.398 -4.66 -13.062 1 55.19 32 LEU B CA 1
ATOM 2800 C C . LEU B 1 32 ? -13.484 -3.455 -13.258 1 55.19 32 LEU B C 1
ATOM 2802 O O . LEU B 1 32 ? -13.875 -2.465 -13.883 1 55.19 32 LEU B O 1
ATOM 2806 N N . GLN B 1 33 ? -12.344 -3.477 -12.633 1 62.28 33 GLN B N 1
ATOM 2807 C CA . GLN B 1 33 ? -11.422 -2.348 -12.75 1 62.28 33 GLN B CA 1
ATOM 2808 C C . GLN B 1 33 ? -10.227 -2.705 -13.625 1 62.28 33 GLN B C 1
ATOM 2810 O O . GLN B 1 33 ? -9.422 -3.564 -13.266 1 62.28 33 GLN B O 1
ATOM 2815 N N . PRO B 1 34 ? -10.258 -2.113 -14.883 1 55.75 34 PRO B N 1
ATOM 2816 C CA . PRO B 1 34 ? -9.062 -2.35 -15.688 1 55.75 34 PRO B CA 1
ATOM 2817 C C . PRO B 1 34 ? -7.789 -1.847 -15.008 1 55.75 34 PRO B C 1
ATOM 2819 O O . PRO B 1 34 ? -7.77 -0.738 -14.469 1 55.75 34 PRO B O 1
ATOM 2822 N N . LYS B 1 35 ? -6.867 -2.742 -14.836 1 63.66 35 LYS B N 1
ATOM 2823 C CA . LYS B 1 35 ? -5.578 -2.42 -14.242 1 63.66 35 LYS B CA 1
ATOM 2824 C C . LYS B 1 35 ? -4.43 -2.777 -15.18 1 63.66 35 LYS B C 1
ATOM 2826 O O . LYS B 1 35 ? -4.59 -3.611 -16.078 1 63.66 35 LYS B O 1
ATOM 2831 N N . GLN B 1 36 ? -3.438 -1.841 -15.109 1 57.88 36 GLN B N 1
ATOM 2832 C CA . GLN B 1 36 ? -2.223 -2.125 -15.867 1 57.88 36 GLN B CA 1
ATOM 2833 C C . GLN B 1 36 ? -0.987 -2.053 -14.969 1 57.88 36 GLN B C 1
ATOM 2835 O O . GLN B 1 36 ? -0.779 -1.061 -14.273 1 57.88 36 GLN B O 1
ATOM 2840 N N . ARG B 1 37 ? -0.268 -3.078 -14.742 1 53 37 ARG B N 1
ATOM 2841 C CA . ARG B 1 37 ? 0.934 -3.086 -13.914 1 53 37 ARG B CA 1
ATOM 2842 C C . ARG B 1 37 ? 2.139 -2.564 -14.695 1 53 37 ARG B C 1
ATOM 2844 O O . ARG B 1 37 ? 2.91 -1.751 -14.18 1 53 37 ARG B O 1
ATOM 2851 N N . ASN B 1 38 ? 2.352 -3.025 -15.828 1 53.41 38 ASN B N 1
ATOM 2852 C CA . ASN B 1 38 ? 3.381 -2.561 -16.75 1 53.41 38 ASN B CA 1
ATOM 2853 C C . ASN B 1 38 ? 2.854 -2.473 -18.172 1 53.41 38 ASN B C 1
ATOM 2855 O O . ASN B 1 38 ? 1.645 -2.541 -18.406 1 53.41 38 ASN B O 1
ATOM 2859 N N . GLU B 1 39 ? 3.664 -2.02 -19.016 1 55.62 39 GLU B N 1
ATOM 2860 C CA . GLU B 1 39 ? 3.27 -1.832 -20.406 1 55.62 39 GLU B CA 1
ATOM 2861 C C . GLU B 1 39 ? 2.732 -3.129 -21 1 55.62 39 GLU B C 1
ATOM 2863 O O . GLU B 1 39 ? 2.039 -3.105 -22.016 1 55.62 39 GLU B O 1
ATOM 2868 N N . LYS B 1 40 ? 2.797 -4.188 -20.172 1 68.94 40 LYS B N 1
ATOM 2869 C CA . LYS B 1 40 ? 2.594 -5.426 -20.922 1 68.94 40 LYS B CA 1
ATOM 2870 C C . LYS B 1 40 ? 1.529 -6.297 -20.25 1 68.94 40 LYS B C 1
ATOM 2872 O O . LYS B 1 40 ? 1.164 -7.352 -20.781 1 68.94 40 LYS B O 1
ATOM 2877 N N . PHE B 1 41 ? 1.108 -5.988 -19.109 1 77.5 41 PHE B N 1
ATOM 2878 C CA . PHE B 1 41 ? 0.132 -6.844 -18.453 1 77.5 41 PHE B CA 1
ATOM 2879 C C . PHE B 1 41 ? -1.108 -6.051 -18.047 1 77.5 41 PHE B C 1
ATOM 2881 O O . PHE B 1 41 ? -1.111 -5.363 -17.031 1 77.5 41 PHE B O 1
ATOM 2888 N N . TYR B 1 42 ? -2.131 -6.18 -18.922 1 79.06 42 TYR B N 1
ATOM 2889 C CA . TYR B 1 42 ? -3.445 -5.602 -18.672 1 79.06 42 TYR B CA 1
ATOM 2890 C C . TYR B 1 42 ? -4.422 -6.66 -18.172 1 79.06 42 TYR B C 1
ATOM 2892 O O . TYR B 1 42 ? -4.441 -7.785 -18.672 1 79.06 42 TYR B O 1
ATOM 2900 N N . TYR B 1 43 ? -5.18 -6.332 -17.172 1 84.88 43 TYR B N 1
ATOM 2901 C CA . TYR B 1 43 ? -6.145 -7.297 -16.641 1 84.88 43 TYR B CA 1
ATOM 2902 C C . TYR B 1 43 ? -7.34 -6.59 -16.016 1 84.88 43 TYR B C 1
ATOM 2904 O O . TYR B 1 43 ? -7.262 -5.406 -15.688 1 84.88 43 TYR B O 1
ATOM 2912 N N . GLN B 1 44 ? -8.422 -7.305 -15.977 1 81.56 44 GLN B N 1
ATOM 2913 C CA . GLN B 1 44 ? -9.602 -6.863 -15.227 1 81.56 44 GLN B CA 1
ATOM 2914 C C . GLN B 1 44 ? -9.547 -7.363 -13.781 1 81.56 44 GLN B C 1
ATOM 2916 O O . GLN B 1 44 ? -9.531 -8.57 -13.539 1 81.56 44 GLN B O 1
ATOM 2921 N N . GLN B 1 45 ? -9.469 -6.395 -12.891 1 80.19 45 GLN B N 1
ATOM 2922 C CA . GLN B 1 45 ? -9.508 -6.762 -11.484 1 80.19 45 GLN B CA 1
ATOM 2923 C C . GLN B 1 45 ? -10.938 -6.805 -10.961 1 80.19 45 GLN B C 1
ATOM 2925 O O . GLN B 1 45 ? -11.695 -5.848 -11.141 1 80.19 45 GLN B O 1
ATOM 2930 N N . LEU B 1 46 ? -11.281 -7.977 -10.422 1 81.56 46 LEU B N 1
ATOM 2931 C CA . LEU B 1 46 ? -12.602 -8.086 -9.812 1 81.56 46 LEU B CA 1
ATOM 2932 C C . LEU B 1 46 ? -12.641 -7.395 -8.461 1 81.56 46 LEU B C 1
ATOM 2934 O O . LEU B 1 46 ? -11.758 -7.605 -7.625 1 81.56 46 LEU B O 1
ATOM 2938 N N . ASN B 1 47 ? -13.602 -6.562 -8.312 1 73 47 ASN B N 1
ATOM 2939 C CA . ASN B 1 47 ? -13.727 -5.957 -6.988 1 73 47 ASN B CA 1
ATOM 2940 C C . ASN B 1 47 ? -14.617 -6.793 -6.074 1 73 47 ASN B C 1
ATOM 2942 O O . ASN B 1 47 ? -15.227 -7.77 -6.516 1 73 47 ASN B O 1
ATOM 2946 N N . LYS B 1 48 ? -14.562 -6.43 -4.832 1 69.5 48 LYS B N 1
ATOM 2947 C CA . LYS B 1 48 ? -15.289 -7.184 -3.811 1 69.5 48 LYS B CA 1
ATOM 2948 C C . LYS B 1 48 ? -16.781 -7.266 -4.137 1 69.5 48 LYS B C 1
ATOM 2950 O O . LYS B 1 48 ? -17.406 -8.297 -3.904 1 69.5 48 LYS B O 1
ATOM 2955 N N . ASN B 1 49 ? -17.297 -6.238 -4.68 1 69.69 49 ASN B N 1
ATOM 2956 C CA . ASN B 1 49 ? -18.719 -6.203 -5.004 1 69.69 49 ASN B CA 1
ATOM 2957 C C . ASN B 1 49 ? -19.078 -7.223 -6.082 1 69.69 49 ASN B C 1
ATOM 2959 O O . ASN B 1 49 ? -20.141 -7.844 -6.027 1 69.69 49 ASN B O 1
ATOM 2963 N N . PHE B 1 50 ? -18.297 -7.348 -7.055 1 81.5 50 PHE B N 1
ATOM 2964 C CA . PHE B 1 50 ? -18.531 -8.32 -8.117 1 81.5 50 PHE B CA 1
ATOM 2965 C C . PHE B 1 50 ? -18.516 -9.742 -7.57 1 81.5 50 PHE B C 1
ATOM 2967 O O . PHE B 1 50 ? -19.391 -10.547 -7.914 1 81.5 50 PHE B O 1
ATOM 2974 N N . CYS B 1 51 ? -17.547 -10.016 -6.711 1 82 51 CYS B N 1
ATOM 2975 C CA . CYS B 1 51 ? -17.453 -11.336 -6.098 1 82 51 CYS B CA 1
ATOM 2976 C C . CYS B 1 51 ? -18.672 -11.641 -5.258 1 82 51 CYS B C 1
ATOM 2978 O O . CYS B 1 51 ? -19.188 -12.766 -5.273 1 82 51 CYS B O 1
ATOM 2980 N N . GLN B 1 52 ? -19.141 -10.656 -4.613 1 78.69 52 GLN B N 1
ATOM 2981 C CA . GLN B 1 52 ? -20.344 -10.82 -3.805 1 78.69 52 GLN B CA 1
ATOM 2982 C C . GLN B 1 52 ? -21.562 -11.109 -4.68 1 78.69 52 GLN B C 1
ATOM 2984 O O . GLN B 1 52 ? -22.406 -11.922 -4.316 1 78.69 52 GLN B O 1
ATOM 2989 N N . LYS B 1 53 ? -21.672 -10.43 -5.727 1 83.19 53 LYS B N 1
ATOM 2990 C CA . LYS B 1 53 ? -22.781 -10.648 -6.652 1 83.19 53 LYS B CA 1
ATOM 2991 C C . LYS B 1 53 ? -22.766 -12.07 -7.207 1 83.19 53 LYS B C 1
ATOM 2993 O O . LYS B 1 53 ? -23.812 -12.703 -7.355 1 83.19 53 LYS B O 1
ATOM 2998 N N . ILE B 1 54 ? -21.578 -12.539 -7.57 1 86.94 54 ILE B N 1
ATOM 2999 C CA . ILE B 1 54 ? -21.438 -13.906 -8.062 1 86.94 54 ILE B CA 1
ATOM 3000 C C . ILE B 1 54 ? -21.922 -14.891 -7 1 86.94 54 ILE B C 1
ATOM 3002 O O . ILE B 1 54 ? -22.688 -15.812 -7.305 1 86.94 54 ILE B O 1
ATOM 3006 N N . LEU B 1 55 ? -21.5 -14.633 -5.812 1 84.62 55 LEU B N 1
ATOM 3007 C CA . LEU B 1 55 ? -21.875 -15.5 -4.699 1 84.62 55 LEU B CA 1
ATOM 3008 C C . LEU B 1 55 ? -23.391 -15.492 -4.5 1 84.62 55 LEU B C 1
ATOM 3010 O O . LEU B 1 55 ? -24 -16.547 -4.324 1 84.62 55 LEU B O 1
ATOM 3014 N N . GLN B 1 56 ? -23.922 -14.336 -4.457 1 83.19 56 GLN B N 1
ATOM 3015 C CA . GLN B 1 56 ? -25.359 -14.195 -4.254 1 83.19 56 GLN B CA 1
ATOM 3016 C C . GLN B 1 56 ? -26.141 -14.93 -5.344 1 83.19 56 GLN B C 1
ATOM 3018 O O . GLN B 1 56 ? -27.109 -15.633 -5.051 1 83.19 56 GLN B O 1
ATOM 3023 N N . LYS B 1 57 ? -25.766 -14.719 -6.523 1 86.25 57 LYS B N 1
ATOM 3024 C CA . LYS B 1 57 ? -26.453 -15.375 -7.637 1 86.25 57 LYS B CA 1
ATOM 3025 C C . LYS B 1 57 ? -26.281 -16.891 -7.57 1 86.25 57 LYS B C 1
ATOM 3027 O O . LYS B 1 57 ? -27.203 -17.641 -7.898 1 86.25 57 LYS B O 1
ATOM 3032 N N . PHE B 1 58 ? -25.125 -17.281 -7.219 1 84.56 58 PHE B N 1
ATOM 3033 C CA . PHE B 1 58 ? -24.875 -18.719 -7.07 1 84.56 58 PHE B CA 1
ATOM 3034 C C . PHE B 1 58 ? -25.75 -19.312 -5.984 1 84.56 58 PHE B C 1
ATOM 3036 O O . PHE B 1 58 ? -26.312 -20.391 -6.156 1 84.56 58 PHE B O 1
ATOM 3043 N N . GLU B 1 59 ? -25.828 -18.625 -4.879 1 82.69 59 GLU B N 1
ATOM 3044 C CA . GLU B 1 59 ? -26.656 -19.078 -3.764 1 82.69 59 GLU B CA 1
ATOM 3045 C C . GLU B 1 59 ? -28.125 -19.125 -4.145 1 82.69 59 GLU B C 1
ATOM 3047 O O . GLU B 1 59 ? -28.844 -20.062 -3.758 1 82.69 59 GLU B O 1
ATOM 3052 N N . ASN B 1 60 ? -28.484 -18.141 -4.766 1 81 60 ASN B N 1
ATOM 3053 C CA . ASN B 1 60 ? -29.875 -18.094 -5.203 1 81 60 ASN B CA 1
ATOM 3054 C C . ASN B 1 60 ? -30.219 -19.25 -6.137 1 81 60 ASN B C 1
ATOM 3056 O O . ASN B 1 60 ? -31.297 -19.828 -6.051 1 81 60 ASN B O 1
ATOM 3060 N N . LEU B 1 61 ? -29.375 -19.516 -7.008 1 78.44 61 LEU B N 1
ATOM 3061 C CA . LEU B 1 61 ? -29.578 -20.562 -7.992 1 78.44 61 LEU B CA 1
ATOM 3062 C C . LEU B 1 61 ? -29.578 -21.938 -7.332 1 78.44 61 LEU B C 1
ATOM 3064 O O . LEU B 1 61 ? -30.25 -22.859 -7.793 1 78.44 61 LEU B O 1
ATOM 3068 N N . ASN B 1 62 ? -28.781 -22.078 -6.266 1 77.31 62 ASN B N 1
ATOM 3069 C CA . ASN B 1 62 ? -28.656 -23.391 -5.645 1 77.31 62 ASN B CA 1
ATOM 3070 C C . ASN B 1 62 ?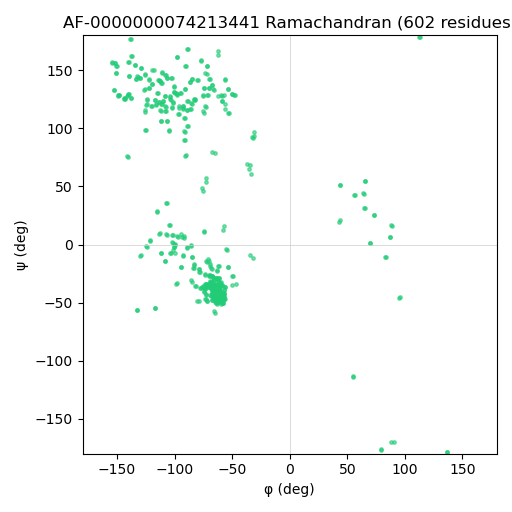 -29.453 -23.469 -4.344 1 77.31 62 ASN B C 1
ATOM 3072 O O . ASN B 1 62 ? -29.328 -24.453 -3.605 1 77.31 62 ASN B O 1
ATOM 3076 N N . ASN B 1 63 ? -30.438 -22.531 -4.039 1 68.12 63 ASN B N 1
ATOM 3077 C CA . ASN B 1 63 ? -31.234 -22.484 -2.818 1 68.12 63 ASN B CA 1
ATOM 3078 C C . ASN B 1 63 ? -30.375 -22.734 -1.579 1 68.12 63 ASN B C 1
ATOM 3080 O O . ASN B 1 63 ? -30.781 -23.469 -0.683 1 68.12 63 ASN B O 1
ATOM 3084 N N . ALA B 1 64 ? -29.203 -22.531 -1.726 1 61.06 64 ALA B N 1
ATOM 3085 C CA . ALA B 1 64 ? -28.312 -22.781 -0.601 1 61.06 64 ALA B CA 1
ATOM 3086 C C . ALA B 1 64 ? -28.172 -21.547 0.284 1 61.06 64 ALA B C 1
ATOM 3088 O O . ALA B 1 64 ? -28.188 -20.422 -0.211 1 61.06 64 ALA B O 1
ATOM 3089 N N . GLU B 1 65 ? -28.812 -21.391 1.479 1 53.69 65 GLU B N 1
ATOM 3090 C CA . GLU B 1 65 ? -28.703 -20.312 2.447 1 53.69 65 GLU B CA 1
ATOM 3091 C C . GLU B 1 65 ? -27.266 -20.141 2.932 1 53.69 65 GLU B C 1
ATOM 3093 O O . GLU B 1 65 ? -27.047 -19.781 4.09 1 53.69 65 GLU B O 1
ATOM 3098 N N . HIS B 1 66 ? -26.312 -20.656 2.41 1 50.84 66 HIS B N 1
ATOM 3099 C CA . HIS B 1 66 ? -25.031 -20.656 3.115 1 50.84 66 HIS B CA 1
ATOM 3100 C C . HIS B 1 66 ? -24.469 -19.25 3.236 1 50.84 66 HIS B C 1
ATOM 3102 O O . HIS B 1 66 ? -24.172 -18.609 2.227 1 50.84 66 HIS B O 1
ATOM 3108 N N . GLN B 1 67 ? -24.938 -18.469 4.148 1 52.56 67 GLN B N 1
ATOM 3109 C CA . GLN B 1 67 ? -24.312 -17.234 4.625 1 52.56 67 GLN B CA 1
ATOM 3110 C C . GLN B 1 67 ? -22.797 -17.359 4.633 1 52.56 67 GLN B C 1
ATOM 3112 O O . GLN B 1 67 ? -22.219 -17.891 5.578 1 52.56 67 GLN B O 1
ATOM 3117 N N . THR B 1 68 ? -22.156 -17.5 3.574 1 60.34 68 THR B N 1
ATOM 3118 C CA . THR B 1 68 ? -20.781 -17.906 3.305 1 60.34 68 THR B CA 1
ATOM 3119 C C . THR B 1 68 ? -19.797 -17 4.043 1 60.34 68 THR B C 1
ATOM 3121 O O . THR B 1 68 ? -20.078 -15.82 4.258 1 60.34 68 THR B O 1
ATOM 3124 N N . LYS B 1 69 ? -18.969 -17.719 4.934 1 68.12 69 LYS B N 1
ATOM 3125 C CA . LYS B 1 69 ? -17.828 -17.094 5.59 1 68.12 69 LYS B CA 1
ATOM 3126 C C . LYS B 1 69 ? -17.172 -16.062 4.68 1 68.12 69 LYS B C 1
ATOM 3128 O O . LYS B 1 69 ? -16.5 -15.141 5.156 1 68.12 69 LYS B O 1
ATOM 3133 N N . LEU B 1 70 ? -17.672 -16.109 3.393 1 73.19 70 LEU B N 1
ATOM 3134 C CA . LEU B 1 70 ? -17.031 -15.234 2.422 1 73.19 70 LEU B CA 1
ATOM 3135 C C . LEU B 1 70 ? -17.453 -13.781 2.645 1 73.19 70 LEU B C 1
ATOM 3137 O O . LEU B 1 70 ? -16.625 -12.867 2.525 1 73.19 70 LEU B O 1
ATOM 3141 N N . HIS B 1 71 ? -18.719 -13.68 2.994 1 69.06 71 HIS B N 1
ATOM 3142 C CA . HIS B 1 71 ? -19.188 -12.328 3.258 1 69.06 71 HIS B CA 1
ATOM 3143 C C . HIS B 1 71 ? -18.438 -11.688 4.41 1 69.06 71 HIS B C 1
ATOM 3145 O O . HIS B 1 71 ? -18.109 -10.5 4.367 1 69.06 71 HIS B O 1
ATOM 3151 N N . SER B 1 72 ? -18.219 -12.562 5.332 1 72.25 72 SER B N 1
ATOM 3152 C CA . SER B 1 72 ? -17.484 -12.07 6.5 1 72.25 72 SER B CA 1
ATOM 3153 C C . SER B 1 72 ? -16.062 -11.688 6.141 1 72.25 72 SER B C 1
ATOM 3155 O O . SER B 1 72 ? -15.523 -10.703 6.656 1 72.25 72 SER B O 1
ATOM 3157 N N . TRP B 1 73 ? -15.484 -12.453 5.234 1 74.94 73 TRP B N 1
ATOM 3158 C CA . TRP B 1 73 ? -14.102 -12.195 4.863 1 74.94 73 TRP B CA 1
ATOM 3159 C C . TRP B 1 73 ? -13.984 -10.898 4.062 1 74.94 73 TRP B C 1
ATOM 3161 O O . TRP B 1 73 ? -13.039 -10.133 4.246 1 74.94 73 TRP B O 1
ATOM 3171 N N . PHE B 1 74 ? -15.031 -10.688 3.232 1 68.06 74 PHE B N 1
ATOM 3172 C CA . PHE B 1 74 ? -15.031 -9.477 2.416 1 68.06 74 PHE B CA 1
ATOM 3173 C C . PHE B 1 74 ? -15.102 -8.234 3.291 1 68.06 74 PHE B C 1
ATOM 3175 O O . PHE B 1 74 ? -14.539 -7.191 2.949 1 68.06 74 PHE B O 1
ATOM 3182 N N . ASN B 1 75 ? -15.68 -8.391 4.375 1 62.31 75 ASN B N 1
ATOM 3183 C CA . ASN B 1 75 ? -15.922 -7.238 5.23 1 62.31 75 ASN B CA 1
ATOM 3184 C C . ASN B 1 75 ? -14.914 -7.164 6.375 1 62.31 75 ASN B C 1
ATOM 3186 O O . ASN B 1 75 ? -14.969 -6.25 7.199 1 62.31 75 ASN B O 1
ATOM 3190 N N . SER B 1 76 ? -14.031 -8.125 6.328 1 61.84 76 SER B N 1
ATOM 3191 C CA . SER B 1 76 ? -13.055 -8.156 7.418 1 61.84 76 SER B CA 1
ATOM 3192 C C . SER B 1 76 ? -11.875 -7.234 7.137 1 61.84 76 SER B C 1
ATOM 3194 O O . SER B 1 76 ? -11.461 -7.078 5.984 1 61.84 76 SER B O 1
ATOM 3196 N N . ASP B 1 77 ? -11.391 -6.602 8.133 1 55.88 77 ASP B N 1
ATOM 3197 C CA . ASP B 1 77 ? -10.18 -5.801 8.031 1 55.88 77 ASP B CA 1
ATOM 3198 C C . ASP B 1 77 ? -8.93 -6.66 8.234 1 55.88 77 ASP B C 1
ATOM 3200 O O . ASP B 1 77 ? -7.809 -6.16 8.164 1 55.88 77 ASP B O 1
ATOM 3204 N N . LEU B 1 78 ? -9.219 -7.879 8.461 1 60.78 78 LEU B N 1
ATOM 3205 C CA . LEU B 1 78 ? -8.094 -8.773 8.688 1 60.78 78 LEU B CA 1
ATOM 3206 C C . LEU B 1 78 ? -7.617 -9.398 7.379 1 60.78 78 LEU B C 1
ATOM 3208 O O . LEU B 1 78 ? -8.43 -9.852 6.574 1 60.78 78 LEU B O 1
ATOM 3212 N N . ASP B 1 79 ? -6.375 -9.336 7.32 1 69 79 ASP B N 1
ATOM 3213 C CA . ASP B 1 79 ? -5.785 -9.953 6.137 1 69 79 ASP B CA 1
ATOM 3214 C C . ASP B 1 79 ? -5.852 -11.477 6.223 1 69 79 ASP B C 1
ATOM 3216 O O . ASP B 1 79 ? -6.012 -12.148 5.203 1 69 79 ASP B O 1
ATOM 3220 N N . VAL B 1 80 ? -5.656 -12.055 7.473 1 71.19 80 VAL B N 1
ATOM 3221 C CA . VAL B 1 80 ? -5.566 -13.5 7.668 1 71.19 80 VAL B CA 1
ATOM 3222 C C . VAL B 1 80 ? -6.309 -13.898 8.938 1 71.19 80 VAL B C 1
ATOM 3224 O O . VAL B 1 80 ? -6.246 -13.195 9.953 1 71.19 80 VAL B O 1
ATOM 3227 N N . ILE B 1 81 ? -7.121 -14.812 8.828 1 71.62 81 ILE B N 1
ATOM 3228 C CA . ILE B 1 81 ? -7.691 -15.516 9.969 1 71.62 81 ILE B CA 1
ATOM 3229 C C . ILE B 1 81 ? -7.184 -16.953 10 1 71.62 81 ILE B C 1
ATOM 3231 O O . ILE B 1 81 ? -7.617 -17.781 9.195 1 71.62 81 ILE B O 1
ATOM 3235 N N . PRO B 1 82 ? -6.258 -17.156 10.984 1 70.69 82 PRO B N 1
ATOM 3236 C CA . PRO B 1 82 ? -5.566 -18.438 10.953 1 70.69 82 PRO B CA 1
ATOM 3237 C C . PRO B 1 82 ? -6.527 -19.625 10.844 1 70.69 82 PRO B C 1
ATOM 3239 O O . PRO B 1 82 ? -7.516 -19.688 11.57 1 70.69 82 PRO B O 1
ATOM 3242 N N . ASN B 1 83 ? -6.281 -20.484 9.922 1 71.31 83 ASN B N 1
ATOM 3243 C CA . ASN B 1 83 ? -6.988 -21.734 9.695 1 71.31 83 ASN B CA 1
ATOM 3244 C C . ASN B 1 83 ? -8.406 -21.5 9.18 1 71.31 83 ASN B C 1
ATOM 3246 O O . ASN B 1 83 ? -9.219 -22.422 9.125 1 71.31 83 ASN B O 1
ATOM 3250 N N . GLU B 1 84 ? -8.711 -20.344 9.023 1 77.62 84 GLU B N 1
ATOM 3251 C CA . GLU B 1 84 ? -10.031 -20.016 8.484 1 77.62 84 GLU B CA 1
ATOM 3252 C C . GLU B 1 84 ? -9.922 -19.297 7.148 1 77.62 84 GLU B C 1
ATOM 3254 O O . GLU B 1 84 ? -10.523 -19.719 6.156 1 77.62 84 GLU B O 1
ATOM 3259 N N . TYR B 1 85 ? -9.242 -18.312 7.152 1 80 85 TYR B N 1
ATOM 3260 C CA . TYR B 1 85 ? -9.008 -17.5 5.973 1 80 85 TYR B CA 1
ATOM 3261 C C . TYR B 1 85 ? -7.551 -17.062 5.887 1 80 85 TYR B C 1
ATOM 3263 O O . TYR B 1 85 ? -7.012 -16.484 6.832 1 80 85 TYR B O 1
ATOM 3271 N N . GLU B 1 86 ? -6.914 -17.359 4.695 1 76.75 86 GLU B N 1
ATOM 3272 C CA . GLU B 1 86 ? -5.477 -17.141 4.605 1 76.75 86 GLU B CA 1
ATOM 3273 C C . GLU B 1 86 ? -5.145 -16.047 3.588 1 76.75 86 GLU B C 1
ATOM 3275 O O . GLU B 1 86 ? -4.121 -16.125 2.906 1 76.75 86 GLU B O 1
ATOM 3280 N N . GLY B 1 87 ? -6.07 -15.125 3.412 1 77.56 87 GLY B N 1
ATOM 3281 C CA . GLY B 1 87 ? -5.734 -13.891 2.721 1 77.56 87 GLY B CA 1
ATOM 3282 C C . GLY B 1 87 ? -5.91 -13.977 1.217 1 77.56 87 GLY B C 1
ATOM 3283 O O . GLY B 1 87 ? -5.449 -13.102 0.479 1 77.56 87 GLY B O 1
ATOM 3284 N N . GLY B 1 88 ? -6.609 -14.945 0.764 1 84.69 88 GLY B N 1
ATOM 3285 C CA . GLY B 1 88 ? -6.664 -15.219 -0.663 1 84.69 88 GLY B CA 1
ATOM 3286 C C . GLY B 1 88 ? -7.469 -14.195 -1.438 1 84.69 88 GLY B C 1
ATOM 3287 O O . GLY B 1 88 ? -7.371 -14.117 -2.664 1 84.69 88 GLY B O 1
ATOM 3288 N N . LEU B 1 89 ? -8.258 -13.391 -0.748 1 80.56 89 LEU B N 1
ATOM 3289 C CA . LEU B 1 89 ? -9.102 -12.414 -1.426 1 80.56 89 LEU B CA 1
ATOM 3290 C C . LEU B 1 89 ? -8.367 -11.094 -1.626 1 80.56 89 LEU B C 1
ATOM 3292 O O . LEU B 1 89 ? -8.891 -10.18 -2.275 1 80.56 89 LEU B O 1
ATOM 3296 N N . LYS B 1 90 ? -7.207 -11.008 -1.173 1 81.31 90 LYS B N 1
ATOM 3297 C CA . LYS B 1 90 ? -6.387 -9.805 -1.301 1 81.31 90 LYS B CA 1
ATOM 3298 C C . LYS B 1 90 ? -5.332 -9.977 -2.393 1 81.31 90 LYS B C 1
ATOM 3300 O O . LYS B 1 90 ? -4.797 -11.07 -2.58 1 81.31 90 LYS B O 1
ATOM 3305 N N . ILE B 1 91 ? -5.082 -8.898 -3.096 1 82.06 91 ILE B N 1
ATOM 3306 C CA . ILE B 1 91 ? -3.977 -8.898 -4.047 1 82.06 91 ILE B CA 1
ATOM 3307 C C . ILE B 1 91 ? -2.715 -8.367 -3.373 1 82.06 91 ILE B C 1
ATOM 3309 O O . ILE B 1 91 ? -2.682 -7.219 -2.918 1 82.06 91 ILE B O 1
ATOM 3313 N N . TRP B 1 92 ? -1.747 -9.18 -3.285 1 79.81 92 TRP B N 1
ATOM 3314 C CA . TRP B 1 92 ? -0.509 -8.852 -2.584 1 79.81 92 TRP B CA 1
ATOM 3315 C C . TRP B 1 92 ? 0.568 -8.398 -3.566 1 79.81 92 TRP B C 1
ATOM 3317 O O . TRP B 1 92 ? 0.523 -8.742 -4.75 1 79.81 92 TRP B O 1
ATOM 3327 N N . GLU B 1 93 ? 1.567 -7.73 -3.043 1 80.44 93 GLU B N 1
ATOM 3328 C CA . GLU B 1 93 ? 2.625 -7.16 -3.871 1 80.44 93 GLU B CA 1
ATOM 3329 C C . GLU B 1 93 ? 3.506 -8.258 -4.473 1 80.44 93 GLU B C 1
ATOM 3331 O O . GLU B 1 93 ? 4.055 -8.086 -5.562 1 80.44 93 GLU B O 1
ATOM 3336 N N . GLY B 1 94 ? 3.58 -9.375 -3.812 1 88 94 GLY B N 1
ATOM 3337 C CA . GLY B 1 94 ? 4.488 -10.438 -4.234 1 88 94 GLY B CA 1
ATOM 3338 C C . GLY B 1 94 ? 4.191 -10.953 -5.625 1 88 94 GLY B C 1
ATOM 3339 O O . GLY B 1 94 ? 5.105 -11.328 -6.363 1 88 94 GLY B O 1
ATOM 3340 N N . LEU B 1 95 ? 2.916 -11.016 -5.98 1 90.06 95 LEU B N 1
ATOM 3341 C CA . LEU B 1 95 ? 2.59 -11.508 -7.316 1 90.06 95 LEU B CA 1
ATOM 3342 C C . LEU B 1 95 ? 3.127 -10.562 -8.383 1 90.06 95 LEU B C 1
ATOM 3344 O O . LEU B 1 95 ? 3.611 -11.008 -9.43 1 90.06 95 LEU B O 1
ATOM 3348 N N . PHE B 1 96 ? 3.074 -9.273 -8.086 1 85.94 96 PHE B N 1
ATOM 3349 C CA . PHE B 1 96 ? 3.58 -8.305 -9.055 1 85.94 96 PHE B CA 1
ATOM 3350 C C . PHE B 1 96 ? 5.102 -8.336 -9.102 1 85.94 96 PHE B C 1
ATOM 3352 O O . PHE B 1 96 ? 5.699 -8.117 -10.156 1 85.94 96 PHE B O 1
ATOM 3359 N N . ASP B 1 97 ? 5.676 -8.594 -7.941 1 86.31 97 ASP B N 1
ATOM 3360 C CA . ASP B 1 97 ? 7.129 -8.75 -7.93 1 86.31 97 ASP B CA 1
ATOM 3361 C C . ASP B 1 97 ? 7.566 -9.859 -8.883 1 86.31 97 ASP B C 1
ATOM 3363 O O . ASP B 1 97 ? 8.547 -9.711 -9.617 1 86.31 97 ASP B O 1
ATOM 3367 N N . LEU B 1 98 ? 6.859 -10.945 -8.891 1 93.12 98 LEU B N 1
ATOM 3368 C CA . LEU B 1 98 ? 7.188 -12.062 -9.773 1 93.12 98 LEU B CA 1
ATOM 3369 C C . LEU B 1 98 ? 6.957 -11.688 -11.234 1 93.12 98 LEU B C 1
ATOM 3371 O O . LEU B 1 98 ? 7.785 -11.984 -12.094 1 93.12 98 LEU B O 1
ATOM 3375 N N . ILE B 1 99 ? 5.836 -11.008 -11.523 1 89.94 99 ILE B N 1
ATOM 3376 C CA . ILE B 1 99 ? 5.531 -10.586 -12.883 1 89.94 99 ILE B CA 1
ATOM 3377 C C . ILE B 1 99 ? 6.641 -9.672 -13.398 1 89.94 99 ILE B C 1
ATOM 3379 O O . ILE B 1 99 ? 7.156 -9.867 -14.5 1 89.94 99 ILE B O 1
ATOM 3383 N N . ASP B 1 100 ? 6.984 -8.727 -12.547 1 85.06 100 ASP B N 1
ATOM 3384 C CA . ASP B 1 100 ? 8.039 -7.793 -12.922 1 85.06 100 ASP B CA 1
ATOM 3385 C C . ASP B 1 100 ? 9.359 -8.523 -13.156 1 85.06 100 ASP B C 1
ATOM 3387 O O . ASP B 1 100 ? 10.109 -8.195 -14.078 1 85.06 100 ASP B O 1
ATOM 3391 N N . TYR B 1 101 ? 9.648 -9.445 -12.32 1 88.88 101 TYR B N 1
ATOM 3392 C CA . TYR B 1 101 ? 10.867 -10.227 -12.461 1 88.88 101 TYR B CA 1
ATOM 3393 C C . TYR B 1 101 ? 10.906 -10.945 -13.812 1 88.88 101 TYR B C 1
ATOM 3395 O O . TYR B 1 101 ? 11.906 -10.891 -14.516 1 88.88 101 TYR B O 1
ATOM 3403 N N . PHE B 1 102 ? 9.812 -11.586 -14.188 1 90.81 102 PHE B N 1
ATOM 3404 C CA . PHE B 1 102 ? 9.734 -12.297 -15.461 1 90.81 102 PHE B CA 1
ATOM 3405 C C . PHE B 1 102 ? 9.945 -11.336 -16.625 1 90.81 102 PHE B C 1
ATOM 3407 O O . PHE B 1 102 ? 10.656 -11.656 -17.578 1 90.81 102 PHE B O 1
ATOM 3414 N N . GLU B 1 103 ? 9.359 -10.172 -16.516 1 84.88 103 GLU B N 1
ATOM 3415 C CA . GLU B 1 103 ? 9.422 -9.195 -17.594 1 84.88 103 GLU B CA 1
ATOM 3416 C C . GLU B 1 103 ? 10.812 -8.57 -17.688 1 84.88 103 GLU B C 1
ATOM 3418 O O . GLU B 1 103 ? 11.383 -8.477 -18.781 1 84.88 103 GLU B O 1
ATOM 3423 N N . GLN B 1 104 ? 11.305 -8.172 -16.516 1 78.44 104 GLN B N 1
ATOM 3424 C CA . GLN B 1 104 ? 12.562 -7.426 -16.484 1 78.44 104 GLN B CA 1
ATOM 3425 C C . GLN B 1 104 ? 13.742 -8.32 -16.844 1 78.44 104 GLN B C 1
ATOM 3427 O O . GLN B 1 104 ? 14.703 -7.863 -17.469 1 78.44 104 GLN B O 1
ATOM 3432 N N . ASN B 1 105 ? 13.703 -9.578 -16.469 1 76.12 105 ASN B N 1
ATOM 3433 C CA . ASN B 1 105 ? 14.828 -10.477 -16.688 1 76.12 105 ASN B CA 1
ATOM 3434 C C . ASN B 1 105 ? 14.648 -11.312 -17.953 1 76.12 105 ASN B C 1
ATOM 3436 O O . ASN B 1 105 ? 15.477 -12.18 -18.25 1 76.12 105 ASN B O 1
ATOM 3440 N N . LYS B 1 106 ? 13.656 -11.07 -18.719 1 79.5 106 LYS B N 1
ATOM 3441 C CA . LYS B 1 106 ? 13.359 -11.875 -19.891 1 79.5 106 LYS B CA 1
ATOM 3442 C C . LYS B 1 106 ? 13.492 -13.367 -19.594 1 79.5 106 LYS B C 1
ATOM 3444 O O . LYS B 1 106 ? 14.219 -14.086 -20.281 1 79.5 106 LYS B O 1
ATOM 3449 N N . TYR B 1 107 ? 12.812 -13.773 -18.5 1 86.62 107 TYR B N 1
ATOM 3450 C CA . TYR B 1 107 ? 12.906 -15.133 -17.984 1 86.62 107 TYR B CA 1
ATOM 3451 C C . TYR B 1 107 ? 12.734 -16.156 -19.094 1 86.62 107 TYR B C 1
ATOM 3453 O O . TYR B 1 107 ? 11.797 -16.078 -19.891 1 86.62 107 TYR B O 1
ATOM 3461 N N . ASP B 1 108 ? 13.617 -17.109 -19.234 1 88.88 108 ASP B N 1
ATOM 3462 C CA . ASP B 1 108 ? 13.609 -18.109 -20.297 1 88.88 108 ASP B CA 1
ATOM 3463 C C . ASP B 1 108 ? 12.836 -19.359 -19.875 1 88.88 108 ASP B C 1
ATOM 3465 O O . ASP B 1 108 ? 13.422 -20.297 -19.312 1 88.88 108 ASP B O 1
ATOM 3469 N N . PHE B 1 109 ? 11.648 -19.391 -20.266 1 89.69 109 PHE B N 1
ATOM 3470 C CA . PHE B 1 109 ? 10.781 -20.516 -19.906 1 89.69 109 PHE B CA 1
ATOM 3471 C C . PHE B 1 109 ? 11.227 -21.781 -20.625 1 89.69 109 PHE B C 1
ATOM 3473 O O . PHE B 1 109 ? 10.867 -22.891 -20.219 1 89.69 109 PHE B O 1
ATOM 3480 N N . ASN B 1 110 ? 12.023 -21.656 -21.656 1 86.06 110 ASN B N 1
ATOM 3481 C CA . ASN B 1 110 ? 12.477 -22.812 -22.438 1 86.06 110 ASN B CA 1
ATOM 3482 C C . ASN B 1 110 ? 13.406 -23.703 -21.609 1 86.06 110 ASN B C 1
ATOM 3484 O O . ASN B 1 110 ? 13.453 -24.922 -21.828 1 86.06 110 ASN B O 1
ATOM 3488 N N . GLN B 1 111 ? 14.016 -23.078 -20.719 1 86.56 111 GLN B N 1
ATOM 3489 C CA . GLN B 1 111 ? 14.969 -23.812 -19.891 1 86.56 111 GLN B CA 1
ATOM 3490 C C . GLN B 1 111 ? 14.258 -24.781 -18.953 1 86.56 111 GLN B C 1
ATOM 3492 O O . GLN B 1 111 ? 14.875 -25.688 -18.406 1 86.56 111 GLN B O 1
ATOM 3497 N N . LEU B 1 112 ? 12.945 -24.562 -18.859 1 88.62 112 LEU B N 1
ATOM 3498 C CA . LEU B 1 112 ? 12.18 -25.359 -17.906 1 88.62 112 LEU B CA 1
ATOM 3499 C C . LEU B 1 112 ? 11.594 -26.609 -18.578 1 88.62 112 LEU B C 1
ATOM 3501 O O . LEU B 1 112 ? 11.062 -27.484 -17.906 1 88.62 112 LEU B O 1
ATOM 3505 N N . LEU B 1 113 ? 11.695 -26.656 -19.891 1 82.56 113 LEU B N 1
ATOM 3506 C CA . LEU B 1 113 ? 11.125 -27.766 -20.641 1 82.56 113 LEU B CA 1
ATOM 3507 C C . LEU B 1 113 ? 12.195 -28.797 -20.969 1 82.56 113 LEU B C 1
ATOM 3509 O O . LEU B 1 113 ? 13.32 -28.453 -21.328 1 82.56 113 LEU B O 1
ATOM 3513 N N . SER B 1 114 ? 11.805 -29.969 -20.625 1 76.44 114 SER B N 1
ATOM 3514 C CA . SER B 1 114 ? 12.625 -31.062 -21.141 1 76.44 114 SER B CA 1
ATOM 3515 C C . SER B 1 114 ? 12.086 -31.562 -22.484 1 76.44 114 SER B C 1
ATOM 3517 O O . SER B 1 114 ? 10.922 -31.344 -22.812 1 76.44 114 SER B O 1
ATOM 3519 N N . ASN B 1 115 ? 12.953 -32.094 -23.25 1 64.62 115 ASN B N 1
ATOM 3520 C CA . ASN B 1 115 ? 12.633 -32.562 -24.594 1 64.62 115 ASN B CA 1
ATOM 3521 C C . ASN B 1 115 ? 11.445 -33.531 -24.594 1 64.62 115 ASN B C 1
ATOM 3523 O O . ASN B 1 115 ? 10.727 -33.656 -25.578 1 64.62 115 ASN B O 1
ATOM 3527 N N . ASN B 1 116 ? 11.195 -34.031 -23.531 1 68.75 116 ASN B N 1
ATOM 3528 C CA . ASN B 1 116 ? 10.172 -35.062 -23.5 1 68.75 116 ASN B CA 1
ATOM 3529 C C . ASN B 1 116 ? 8.875 -34.594 -22.875 1 68.75 116 ASN B C 1
ATOM 3531 O O . ASN B 1 116 ? 7.93 -35.344 -22.703 1 68.75 116 ASN B O 1
ATOM 3535 N N . ASP B 1 117 ? 8.906 -33.281 -22.656 1 77.62 117 ASP B N 1
ATOM 3536 C CA . ASP B 1 117 ? 7.699 -32.812 -21.984 1 77.62 117 ASP B CA 1
ATOM 3537 C C . ASP B 1 117 ? 6.59 -32.5 -22.984 1 77.62 117 ASP B C 1
ATOM 3539 O O . ASP B 1 117 ? 6.77 -31.688 -23.891 1 77.62 117 ASP B O 1
ATOM 3543 N N . ASP B 1 118 ? 5.527 -33.188 -22.922 1 83.19 118 ASP B N 1
ATOM 3544 C CA . ASP B 1 118 ? 4.387 -32.969 -23.812 1 83.19 118 ASP B CA 1
ATOM 3545 C C . ASP B 1 118 ? 3.561 -31.781 -23.359 1 83.19 118 ASP B C 1
ATOM 3547 O O . ASP B 1 118 ? 2.898 -31.141 -24.188 1 83.19 118 ASP B O 1
ATOM 3551 N N . GLU B 1 119 ? 3.643 -31.438 -22.109 1 93.62 119 GLU B N 1
ATOM 3552 C CA . GLU B 1 119 ? 2.844 -30.359 -21.531 1 93.62 119 GLU B CA 1
ATOM 3553 C C . GLU B 1 119 ? 3.639 -29.578 -20.484 1 93.62 119 GLU B C 1
ATOM 3555 O O . GLU B 1 119 ? 4.32 -30.172 -19.656 1 93.62 119 GLU B O 1
ATOM 3560 N N . PHE B 1 120 ? 3.701 -28.281 -20.703 1 94.44 120 PHE B N 1
ATOM 3561 C CA . PHE B 1 120 ? 4.309 -27.406 -19.688 1 94.44 120 PHE B CA 1
ATOM 3562 C C . PHE B 1 120 ? 3.373 -27.219 -18.5 1 94.44 120 PHE B C 1
ATOM 3564 O O . PHE B 1 120 ? 2.279 -26.672 -18.656 1 94.44 120 PHE B O 1
ATOM 3571 N N . ARG B 1 121 ? 3.74 -27.719 -17.344 1 96.38 121 ARG B N 1
ATOM 3572 C CA . ARG B 1 121 ? 2.869 -27.656 -16.172 1 96.38 121 ARG B CA 1
ATOM 3573 C C . ARG B 1 121 ? 3.389 -26.656 -15.141 1 96.38 121 ARG B C 1
ATOM 3575 O O . ARG B 1 121 ? 4.566 -26.688 -14.781 1 96.38 121 ARG B O 1
ATOM 3582 N N . ILE B 1 122 ? 2.514 -25.75 -14.719 1 97.88 122 ILE B N 1
ATOM 3583 C CA . ILE B 1 122 ? 2.82 -24.734 -13.711 1 97.88 122 ILE B CA 1
ATOM 3584 C C . ILE B 1 122 ? 1.889 -24.906 -12.516 1 97.88 122 ILE B C 1
ATOM 3586 O O . ILE B 1 122 ? 0.7 -25.188 -12.68 1 97.88 122 ILE B O 1
ATOM 3590 N N . CYS B 1 123 ? 2.418 -24.781 -11.359 1 98.44 123 CYS B N 1
ATOM 3591 C CA . CYS B 1 123 ? 1.601 -24.703 -10.148 1 98.44 123 CYS B CA 1
ATOM 3592 C C . CYS B 1 123 ? 1.684 -23.328 -9.523 1 98.44 123 CYS B C 1
ATOM 3594 O O . CYS B 1 123 ? 2.77 -22.859 -9.164 1 98.44 123 CYS B O 1
ATOM 3596 N N . ASP B 1 124 ? 0.617 -22.625 -9.484 1 98.5 124 ASP B N 1
ATOM 3597 C CA . ASP B 1 124 ? 0.459 -21.375 -8.758 1 98.5 124 ASP B CA 1
ATOM 3598 C C . ASP B 1 124 ? -0.066 -21.609 -7.344 1 98.5 124 ASP B C 1
ATOM 3600 O O . ASP B 1 124 ? -1.278 -21.641 -7.121 1 98.5 124 ASP B O 1
ATOM 3604 N N . LEU B 1 125 ? 0.872 -21.797 -6.398 1 97.56 125 LEU B N 1
ATOM 3605 C CA . LEU B 1 125 ? 0.554 -22.172 -5.023 1 97.56 125 LEU B CA 1
ATOM 3606 C C . LEU B 1 125 ? 0.178 -20.953 -4.195 1 97.56 125 LEU B C 1
ATOM 3608 O O . LEU B 1 125 ? 0.972 -20.016 -4.066 1 97.56 125 LEU B O 1
ATOM 3612 N N . GLY B 1 126 ? -1.019 -21 -3.582 1 96.5 126 GLY B N 1
ATOM 3613 C CA . GLY B 1 126 ? -1.525 -19.781 -2.973 1 96.5 126 GLY B CA 1
ATOM 3614 C C . GLY B 1 126 ? -1.825 -18.688 -3.982 1 96.5 126 GLY B C 1
ATOM 3615 O O . GLY B 1 126 ? -1.392 -17.547 -3.818 1 96.5 126 GLY B O 1
ATOM 3616 N N . CYS B 1 127 ? -2.625 -19.016 -4.938 1 97.44 127 CYS B N 1
ATOM 3617 C CA . CYS B 1 127 ? -2.725 -18.203 -6.148 1 97.44 127 CYS B CA 1
ATOM 3618 C C . CYS B 1 127 ? -3.58 -16.969 -5.914 1 97.44 127 CYS B C 1
ATOM 3620 O O . CYS B 1 127 ? -3.537 -16.016 -6.695 1 97.44 127 CYS B O 1
ATOM 3622 N N . GLY B 1 128 ? -4.449 -16.984 -4.871 1 94.12 128 GLY B N 1
ATOM 3623 C CA . GLY B 1 128 ? -5.32 -15.852 -4.617 1 94.12 128 GLY B CA 1
ATOM 3624 C C . GLY B 1 128 ? -6.164 -15.461 -5.82 1 94.12 128 GLY B C 1
ATOM 3625 O O . GLY B 1 128 ? -6.926 -16.281 -6.336 1 94.12 128 GLY B O 1
ATOM 3626 N N . SER B 1 129 ? -5.941 -14.328 -6.387 1 91.75 129 SER B N 1
ATOM 3627 C CA . SER B 1 129 ? -6.715 -13.797 -7.508 1 91.75 129 SER B CA 1
ATOM 3628 C C . SER B 1 129 ? -6.457 -14.594 -8.781 1 91.75 129 SER B C 1
ATOM 3630 O O . SER B 1 129 ? -7.266 -14.57 -9.711 1 91.75 129 SER B O 1
ATOM 3632 N N . GLY B 1 130 ? -5.328 -15.18 -8.875 1 96.75 130 GLY B N 1
ATOM 3633 C CA . GLY B 1 130 ? -4.961 -15.906 -10.078 1 96.75 130 GLY B CA 1
ATOM 3634 C C . GLY B 1 130 ? -4.312 -15.031 -11.133 1 96.75 130 GLY B C 1
ATOM 3635 O O . GLY B 1 130 ? -4.02 -15.492 -12.234 1 96.75 130 GLY B O 1
ATOM 3636 N N . LEU B 1 131 ? -4.051 -13.82 -10.805 1 94.19 131 LEU B N 1
ATOM 3637 C CA . LEU B 1 131 ? -3.506 -12.875 -11.773 1 94.19 131 LEU B CA 1
ATOM 3638 C C . LEU B 1 131 ? -2.131 -13.32 -12.258 1 94.19 131 LEU B C 1
ATOM 3640 O O . LEU B 1 131 ? -1.783 -13.125 -13.422 1 94.19 131 LEU B O 1
ATOM 3644 N N . LEU B 1 132 ? -1.355 -13.852 -11.32 1 95.88 132 LEU B N 1
ATOM 3645 C CA . LEU B 1 132 ? -0.046 -14.359 -11.719 1 95.88 132 LEU B CA 1
ATOM 3646 C C . LEU B 1 132 ? -0.185 -15.469 -12.758 1 95.88 132 LEU B C 1
ATOM 3648 O O . LEU B 1 132 ? 0.558 -15.5 -13.734 1 95.88 132 LEU B O 1
ATOM 3652 N N . SER B 1 133 ? -1.135 -16.328 -12.531 1 97.75 133 SER B N 1
ATOM 3653 C CA . SER B 1 133 ? -1.422 -17.406 -13.469 1 97.75 133 SER B CA 1
ATOM 3654 C C . SER B 1 133 ? -1.839 -16.859 -14.836 1 97.75 133 SER B C 1
ATOM 3656 O O . SER B 1 133 ? -1.422 -17.375 -15.867 1 97.75 133 SER B O 1
ATOM 3658 N N . LEU B 1 134 ? -2.684 -15.852 -14.82 1 96 134 LEU B N 1
ATOM 3659 C CA . LEU B 1 134 ? -3.113 -15.195 -16.047 1 96 134 LEU B CA 1
ATOM 3660 C C . LEU B 1 134 ? -1.917 -14.664 -16.828 1 96 134 LEU B C 1
ATOM 3662 O O . LEU B 1 134 ? -1.824 -14.859 -18.047 1 96 134 LEU B O 1
ATOM 3666 N N . TYR B 1 135 ? -1.088 -14.031 -16.156 1 95.19 135 TYR B N 1
ATOM 3667 C CA . TYR B 1 135 ? 0.122 -13.508 -16.781 1 95.19 135 TYR B CA 1
ATOM 3668 C C . TYR B 1 135 ? 0.938 -14.625 -17.422 1 95.19 135 TYR B C 1
ATOM 3670 O O . TYR B 1 135 ? 1.378 -14.5 -18.562 1 95.19 135 TYR B O 1
ATOM 3678 N N . LEU B 1 136 ? 1.185 -15.68 -16.672 1 96.31 136 LEU B N 1
ATOM 3679 C CA . LEU B 1 136 ? 2.012 -16.781 -17.141 1 96.31 136 LEU B CA 1
ATOM 3680 C C . LEU B 1 136 ? 1.386 -17.453 -18.359 1 96.31 136 LEU B C 1
ATOM 3682 O O . LEU B 1 136 ? 2.088 -17.812 -19.297 1 96.31 136 LEU B O 1
ATOM 3686 N N . ALA B 1 137 ? 0.111 -17.609 -18.312 1 96.31 137 ALA B N 1
ATOM 3687 C CA . ALA B 1 137 ? -0.582 -18.172 -19.469 1 96.31 137 ALA B CA 1
ATOM 3688 C C . ALA B 1 137 ? -0.358 -17.328 -20.719 1 96.31 137 ALA B C 1
ATOM 3690 O O . ALA B 1 137 ? -0.049 -17.875 -21.797 1 96.31 137 ALA B O 1
ATOM 3691 N N . ARG B 1 138 ? -0.528 -16.047 -20.562 1 93.62 138 ARG B N 1
ATOM 3692 C CA . ARG B 1 138 ? -0.34 -15.125 -21.688 1 93.62 138 ARG B CA 1
ATOM 3693 C C . ARG B 1 138 ? 1.092 -15.18 -22.203 1 93.62 138 ARG B C 1
ATOM 3695 O O . ARG B 1 138 ? 1.316 -15.203 -23.422 1 93.62 138 ARG B O 1
ATOM 3702 N N . LYS B 1 139 ? 1.986 -15.211 -21.297 1 92.5 139 LYS B N 1
ATOM 3703 C CA . LYS B 1 139 ? 3.398 -15.266 -21.672 1 92.5 139 LYS B CA 1
ATOM 3704 C C . LYS B 1 139 ? 3.721 -16.547 -22.422 1 92.5 139 LYS B C 1
ATOM 3706 O O . LYS B 1 139 ? 4.434 -16.531 -23.438 1 92.5 139 LYS B O 1
ATOM 3711 N N . LEU B 1 140 ? 3.223 -17.672 -21.953 1 92.5 140 LEU B N 1
ATOM 3712 C CA . LEU B 1 140 ? 3.463 -18.953 -22.609 1 92.5 140 LEU B CA 1
ATOM 3713 C C . LEU B 1 140 ? 2.846 -18.984 -24 1 92.5 140 LEU B C 1
ATOM 3715 O O . LEU B 1 140 ? 3.459 -19.484 -24.938 1 92.5 140 LEU B O 1
ATOM 3719 N N . ARG B 1 141 ? 1.653 -18.422 -24.141 1 92.69 141 ARG B N 1
ATOM 3720 C CA . ARG B 1 141 ? 1 -18.375 -25.438 1 92.69 141 ARG B CA 1
ATOM 3721 C C . ARG B 1 141 ? 1.799 -17.531 -26.422 1 92.69 141 ARG B C 1
ATOM 3723 O O . ARG B 1 141 ? 1.845 -17.828 -27.625 1 92.69 141 ARG B O 1
ATOM 3730 N N . GLN B 1 142 ? 2.352 -16.516 -25.891 1 89.94 142 GLN B N 1
ATOM 3731 C CA . GLN B 1 142 ? 3.137 -15.609 -26.719 1 89.94 142 GLN B CA 1
ATOM 3732 C C . GLN B 1 142 ? 4.465 -16.234 -27.125 1 89.94 142 GLN B C 1
ATOM 3734 O O . GLN B 1 142 ? 4.867 -16.172 -28.297 1 89.94 142 GLN B O 1
ATOM 3739 N N . LEU B 1 143 ? 5.125 -16.875 -26.234 1 87.5 143 LEU B N 1
ATOM 3740 C CA . LEU B 1 143 ? 6.48 -17.375 -26.438 1 87.5 143 LEU B CA 1
ATOM 3741 C C . LEU B 1 143 ? 6.461 -18.734 -27.125 1 87.5 143 LEU B C 1
ATOM 3743 O O . LEU B 1 143 ? 7.367 -19.078 -27.891 1 87.5 143 LEU B O 1
ATOM 3747 N N . LYS B 1 144 ? 5.398 -19.5 -26.828 1 87.38 144 LYS B N 1
ATOM 3748 C CA . LYS B 1 144 ? 5.293 -20.859 -27.328 1 87.38 144 LYS B CA 1
ATOM 3749 C C . LYS B 1 144 ? 3.861 -21.188 -27.75 1 87.38 144 LYS B C 1
ATOM 3751 O O . LYS B 1 144 ? 3.221 -22.062 -27.141 1 87.38 144 LYS B O 1
ATOM 3756 N N . PRO B 1 145 ? 3.459 -20.703 -28.828 1 88.88 145 PRO B N 1
ATOM 3757 C CA . PRO B 1 145 ? 2.053 -20.844 -29.219 1 88.88 145 PRO B CA 1
ATOM 3758 C C . PRO B 1 145 ? 1.634 -22.297 -29.438 1 88.88 145 PRO B C 1
ATOM 3760 O O . PRO B 1 145 ? 0.46 -22.625 -29.266 1 88.88 145 PRO B O 1
ATOM 3763 N N . ASN B 1 146 ? 2.615 -23.141 -29.703 1 88.88 146 ASN B N 1
ATOM 3764 C CA . ASN B 1 146 ? 2.266 -24.516 -30 1 88.88 146 ASN B CA 1
ATOM 3765 C C . ASN B 1 146 ? 2.48 -25.422 -28.797 1 88.88 146 ASN B C 1
ATOM 3767 O O . ASN B 1 146 ? 2.186 -26.625 -28.859 1 88.88 146 ASN B O 1
ATOM 3771 N N . GLN B 1 147 ? 2.959 -24.891 -27.75 1 89.12 147 GLN B N 1
ATOM 3772 C CA . GLN B 1 147 ? 3.211 -25.672 -26.547 1 89.12 147 GLN B CA 1
ATOM 3773 C C . GLN B 1 147 ? 1.957 -25.781 -25.688 1 89.12 147 GLN B C 1
ATOM 3775 O O . GLN B 1 147 ? 1.365 -24.766 -25.312 1 89.12 147 GLN B O 1
ATOM 3780 N N . LYS B 1 148 ? 1.573 -27.031 -25.484 1 94.31 148 LYS B N 1
ATOM 3781 C CA . LYS B 1 148 ? 0.493 -27.25 -24.516 1 94.31 148 LYS B CA 1
ATOM 3782 C C . LYS B 1 148 ? 0.938 -26.906 -23.109 1 94.31 148 LYS B C 1
ATOM 3784 O O . LYS B 1 148 ? 2.074 -27.188 -22.719 1 94.31 148 LYS B O 1
ATOM 3789 N N . PHE B 1 149 ? 0.098 -26.266 -22.422 1 95.81 149 PHE B N 1
ATOM 3790 C CA . PHE B 1 149 ? 0.418 -25.969 -21.031 1 95.81 149 PHE B CA 1
ATOM 3791 C C . PHE B 1 149 ? -0.816 -26.141 -20.156 1 95.81 149 PHE B C 1
ATOM 3793 O O . PHE B 1 149 ? -1.943 -26.156 -20.656 1 95.81 149 PHE B O 1
ATOM 3800 N N . ARG B 1 150 ? -0.595 -26.359 -18.906 1 97.25 150 ARG B N 1
ATOM 3801 C CA . ARG B 1 150 ? -1.626 -26.453 -17.875 1 97.25 150 ARG B CA 1
ATOM 3802 C C . ARG B 1 150 ? -1.168 -25.797 -16.578 1 97.25 150 ARG B C 1
ATOM 3804 O O . ARG B 1 150 ? -0.04 -26 -16.141 1 97.25 150 ARG B O 1
ATOM 3811 N N . ILE B 1 151 ? -1.99 -24.922 -16.078 1 98.31 151 ILE B N 1
ATOM 3812 C CA . ILE B 1 151 ? -1.679 -24.219 -14.836 1 98.31 151 ILE B CA 1
ATOM 3813 C C . ILE B 1 151 ? -2.617 -24.672 -13.727 1 98.31 151 ILE B C 1
ATOM 3815 O O . ILE B 1 151 ? -3.84 -24.656 -13.883 1 98.31 151 ILE B O 1
ATOM 3819 N N . TYR B 1 152 ? -2.043 -25.188 -12.68 1 98.31 152 TYR B N 1
ATOM 3820 C CA . TYR B 1 152 ? -2.785 -25.562 -11.484 1 98.31 152 TYR B CA 1
ATOM 3821 C C . TYR B 1 152 ? -2.832 -24.406 -10.484 1 98.31 152 TYR B C 1
ATOM 3823 O O . TYR B 1 152 ? -1.805 -24.016 -9.922 1 98.31 152 TYR B O 1
ATOM 3831 N N . LEU B 1 153 ? -4.004 -23.812 -10.328 1 98.5 153 LEU B N 1
ATOM 3832 C CA . LEU B 1 153 ? -4.203 -22.734 -9.359 1 98.5 153 LEU B CA 1
ATOM 3833 C C . LEU B 1 153 ? -4.703 -23.281 -8.031 1 98.5 153 LEU B C 1
ATOM 3835 O O . LEU B 1 153 ? -5.773 -23.906 -7.969 1 98.5 153 LEU B O 1
ATOM 3839 N N . GLN B 1 154 ? -3.934 -23.062 -7.012 1 97.69 154 GLN B N 1
ATOM 3840 C CA . GLN B 1 154 ? -4.273 -23.625 -5.707 1 97.69 154 GLN B CA 1
ATOM 3841 C C . GLN B 1 154 ? -4.402 -22.516 -4.656 1 97.69 154 GLN B C 1
ATOM 3843 O O . GLN B 1 154 ? -3.592 -21.594 -4.617 1 97.69 154 GLN B O 1
ATOM 3848 N N . ASP B 1 155 ? -5.391 -22.547 -3.867 1 96.12 155 ASP B N 1
ATOM 3849 C CA . ASP B 1 155 ? -5.523 -21.766 -2.635 1 96.12 155 ASP B CA 1
ATOM 3850 C C . ASP B 1 155 ? -6.098 -22.625 -1.508 1 96.12 155 ASP B C 1
ATOM 3852 O O . ASP B 1 155 ? -6.648 -23.703 -1.756 1 96.12 155 ASP B O 1
ATOM 3856 N N . TYR B 1 156 ? -5.922 -22.141 -0.315 1 93.38 156 TYR B N 1
ATOM 3857 C CA . TYR B 1 156 ? -6.402 -22.906 0.835 1 93.38 156 TYR B CA 1
ATOM 3858 C C . TYR B 1 156 ? -7.922 -22.969 0.848 1 93.38 156 TYR B C 1
ATOM 3860 O O . TYR B 1 156 ? -8.5 -24.016 1.125 1 93.38 156 TYR B O 1
ATOM 3868 N N . ASN B 1 157 ? -8.562 -21.922 0.521 1 91.62 157 ASN B N 1
ATOM 3869 C CA . ASN B 1 157 ? -10 -21.781 0.721 1 91.62 157 ASN B CA 1
ATOM 3870 C C . ASN B 1 157 ? -10.773 -22.062 -0.563 1 91.62 157 ASN B C 1
ATOM 3872 O O . ASN B 1 157 ? -10.531 -21.438 -1.593 1 91.62 157 ASN B O 1
ATOM 3876 N N . GLU B 1 158 ? -11.711 -22.859 -0.448 1 91.56 158 GLU B N 1
ATOM 3877 C CA . GLU B 1 158 ? -12.602 -23.203 -1.553 1 91.56 158 GLU B CA 1
ATOM 3878 C C . GLU B 1 158 ? -13.281 -21.953 -2.119 1 91.56 158 GLU B C 1
ATOM 3880 O O . GLU B 1 158 ? -13.375 -21.797 -3.336 1 91.56 158 GLU B O 1
ATOM 3885 N N . GLN B 1 159 ? -13.734 -21.109 -1.219 1 89.19 159 GLN B N 1
ATOM 3886 C CA . GLN B 1 159 ? -14.508 -19.938 -1.619 1 89.19 159 GLN B CA 1
ATOM 3887 C C . GLN B 1 159 ? -13.656 -18.984 -2.438 1 89.19 159 GLN B C 1
ATOM 3889 O O . GLN B 1 159 ? -14.156 -18.312 -3.342 1 89.19 159 GLN B O 1
ATOM 3894 N N . VAL B 1 160 ? -12.367 -18.906 -2.096 1 91.44 160 VAL B N 1
ATOM 3895 C CA . VAL B 1 160 ? -11.453 -18.078 -2.865 1 91.44 160 VAL B CA 1
ATOM 3896 C C . VAL B 1 160 ? -11.352 -18.594 -4.297 1 91.44 160 VAL B C 1
ATOM 3898 O O . VAL B 1 160 ? -11.492 -17.828 -5.254 1 91.44 160 VAL B O 1
ATOM 3901 N N . ILE B 1 161 ? -11.227 -19.859 -4.438 1 94.69 161 ILE B N 1
ATOM 3902 C CA . ILE B 1 161 ? -11.07 -20.5 -5.746 1 94.69 161 ILE B CA 1
ATOM 3903 C C . ILE B 1 161 ? -12.359 -20.328 -6.555 1 94.69 161 ILE B C 1
ATOM 3905 O O . ILE B 1 161 ? -12.32 -19.891 -7.707 1 94.69 161 ILE B O 1
ATOM 3909 N N . LYS B 1 162 ? -13.445 -20.547 -5.988 1 92.31 162 LYS B N 1
ATOM 3910 C CA . LYS B 1 162 ? -14.727 -20.609 -6.691 1 92.31 162 LYS B CA 1
ATOM 3911 C C . LYS B 1 162 ? -15.211 -19.203 -7.059 1 92.31 162 LYS B C 1
ATOM 3913 O O . LYS B 1 162 ? -15.789 -19 -8.133 1 92.31 162 LYS B O 1
ATOM 3918 N N . PHE B 1 163 ? -14.961 -18.25 -6.199 1 90.5 163 PHE B N 1
ATOM 3919 C CA . PHE B 1 163 ? -15.695 -17 -6.371 1 90.5 163 PHE B CA 1
ATOM 3920 C C . PHE B 1 163 ? -14.742 -15.836 -6.562 1 90.5 163 PHE B C 1
ATOM 3922 O O . PHE B 1 163 ? -15.172 -14.688 -6.668 1 90.5 163 PHE B O 1
ATOM 3929 N N . PHE B 1 164 ? -13.516 -16.109 -6.609 1 92.19 164 PHE B N 1
ATOM 3930 C CA . PHE B 1 164 ? -12.555 -15.039 -6.855 1 92.19 164 PHE B CA 1
ATOM 3931 C C . PHE B 1 164 ? -11.555 -15.453 -7.926 1 92.19 164 PHE B C 1
ATOM 3933 O O . PHE B 1 164 ? -11.461 -14.812 -8.977 1 92.19 164 PHE B O 1
ATOM 3940 N N . THR B 1 165 ? -10.875 -16.547 -7.742 1 96.19 165 THR B N 1
ATOM 3941 C CA . THR B 1 165 ? -9.836 -17.031 -8.648 1 96.19 165 THR B CA 1
ATOM 3942 C C . THR B 1 165 ? -10.43 -17.391 -10 1 96.19 165 THR B C 1
ATOM 3944 O O . THR B 1 165 ? -10.047 -16.828 -11.031 1 96.19 165 THR B O 1
ATOM 3947 N N . CYS B 1 166 ? -11.367 -18.312 -9.922 1 96.31 166 CYS B N 1
ATOM 3948 C CA . CYS B 1 166 ? -11.938 -18.844 -11.164 1 96.31 166 CYS B CA 1
ATOM 3949 C C . CYS B 1 166 ? -12.648 -17.75 -11.945 1 96.31 166 CYS B C 1
ATOM 3951 O O . CYS B 1 166 ? -12.406 -17.578 -13.141 1 96.31 166 CYS B O 1
ATOM 3953 N N . PRO B 1 167 ? -13.5 -16.938 -11.273 1 94.56 167 PRO B N 1
ATOM 3954 C CA . PRO B 1 167 ? -14.125 -15.828 -12 1 94.56 167 PRO B CA 1
ATOM 3955 C C . PRO B 1 167 ? -13.102 -14.883 -12.633 1 94.56 167 PRO B C 1
ATOM 3957 O O . PRO B 1 167 ? -13.305 -14.398 -13.75 1 94.56 167 PRO B O 1
ATOM 3960 N N . THR B 1 168 ? -12.008 -14.594 -11.953 1 94.38 168 THR B N 1
ATOM 3961 C CA . THR B 1 168 ? -10.961 -13.727 -12.484 1 94.38 168 THR B CA 1
ATOM 3962 C C . THR B 1 168 ? -10.383 -14.305 -13.773 1 94.38 168 THR B C 1
ATOM 3964 O O . THR B 1 168 ? -10.219 -13.586 -14.766 1 94.38 168 THR B O 1
ATOM 3967 N N . ILE B 1 169 ? -10.133 -15.594 -13.789 1 96.88 169 ILE B N 1
ATOM 3968 C CA . ILE B 1 169 ? -9.57 -16.266 -14.953 1 96.88 169 ILE B CA 1
ATOM 3969 C C . ILE B 1 169 ? -10.578 -16.234 -16.094 1 96.88 169 ILE B C 1
ATOM 3971 O O . ILE B 1 169 ? -10.234 -15.867 -17.234 1 96.88 169 ILE B O 1
ATOM 3975 N N . ILE B 1 170 ? -11.812 -16.484 -15.773 1 95.62 170 ILE B N 1
ATOM 3976 C CA . ILE B 1 170 ? -12.844 -16.562 -16.797 1 95.62 170 ILE B CA 1
ATOM 3977 C C . ILE B 1 170 ? -13.008 -15.195 -17.469 1 95.62 170 ILE B C 1
ATOM 3979 O O . ILE B 1 170 ? -12.969 -15.086 -18.688 1 95.62 170 ILE B O 1
ATOM 3983 N N . VAL B 1 171 ? -13.156 -14.172 -16.656 1 93.12 171 VAL B N 1
ATOM 3984 C CA . VAL B 1 171 ? -13.414 -12.828 -17.156 1 93.12 171 VAL B CA 1
ATOM 3985 C C . VAL B 1 171 ? -12.25 -12.375 -18.031 1 93.12 171 VAL B C 1
ATOM 3987 O O . VAL B 1 171 ? -12.453 -11.883 -19.156 1 93.12 171 VAL B O 1
ATOM 3990 N N . ASN B 1 172 ? -11.047 -12.602 -17.641 1 93.62 172 ASN B N 1
ATOM 3991 C CA . ASN B 1 172 ? -9.875 -12.102 -18.359 1 93.62 172 ASN B CA 1
ATOM 3992 C C . ASN B 1 172 ? -9.578 -12.953 -19.594 1 93.62 172 ASN B C 1
ATOM 3994 O O . ASN B 1 172 ? -9.188 -12.422 -20.625 1 93.62 172 ASN B O 1
ATOM 3998 N N . GLU B 1 173 ? -9.766 -14.242 -19.516 1 94.88 173 GLU B N 1
ATOM 3999 C CA . GLU B 1 173 ? -9.547 -15.117 -20.672 1 94.88 173 GLU B CA 1
ATOM 4000 C C . GLU B 1 173 ? -10.578 -14.859 -21.75 1 94.88 173 GLU B C 1
ATOM 4002 O O . GLU B 1 173 ? -10.258 -14.875 -22.953 1 94.88 173 GLU B O 1
ATOM 4007 N N . LYS B 1 174 ? -11.766 -14.609 -21.328 1 91.69 174 LYS B N 1
ATOM 4008 C CA . LYS B 1 174 ? -12.812 -14.336 -22.297 1 91.69 174 LYS B CA 1
ATOM 4009 C C . LYS B 1 174 ? -12.586 -12.992 -22.984 1 91.69 174 LYS B C 1
ATOM 4011 O O . LYS B 1 174 ? -12.906 -12.828 -24.172 1 91.69 174 LYS B O 1
ATOM 4016 N N . GLU B 1 175 ? -12.07 -12.109 -22.25 1 87.38 175 GLU B N 1
ATOM 4017 C CA . GLU B 1 175 ? -11.711 -10.82 -22.844 1 87.38 175 GLU B CA 1
ATOM 4018 C C . GLU B 1 175 ? -10.664 -10.984 -23.938 1 87.38 175 GLU B C 1
ATOM 4020 O O . GLU B 1 175 ? -10.633 -10.211 -24.906 1 87.38 175 GLU B O 1
ATOM 4025 N N . GLU B 1 176 ? -9.867 -11.977 -23.812 1 90.06 176 GLU B N 1
ATOM 4026 C CA . GLU B 1 176 ? -8.828 -12.266 -24.812 1 90.06 176 GLU B CA 1
ATOM 4027 C C . GLU B 1 176 ? -9.336 -13.242 -25.875 1 90.06 176 GLU B C 1
ATOM 4029 O O . GLU B 1 176 ? -8.555 -13.789 -26.641 1 90.06 176 GLU B O 1
ATOM 4034 N N . ASN B 1 177 ? -10.594 -13.57 -25.875 1 90.56 177 ASN B N 1
ATOM 4035 C CA . ASN B 1 177 ? -11.297 -14.383 -26.859 1 90.56 177 ASN B CA 1
ATOM 4036 C C . ASN B 1 177 ? -10.914 -15.859 -26.734 1 90.56 177 ASN B C 1
ATOM 4038 O O . ASN B 1 177 ? -10.93 -16.578 -27.734 1 90.56 177 ASN B O 1
ATOM 4042 N N . ASN B 1 178 ? -10.492 -16.312 -25.625 1 93.06 178 ASN B N 1
ATOM 4043 C CA . ASN B 1 178 ? -10.297 -17.734 -25.375 1 93.06 178 ASN B CA 1
ATOM 4044 C C . ASN B 1 178 ? -11.609 -18.422 -25.062 1 93.06 178 ASN B C 1
ATOM 4046 O O . ASN B 1 178 ? -12.469 -17.859 -24.375 1 93.06 178 ASN B O 1
ATOM 4050 N N . SER B 1 179 ? -11.75 -19.609 -25.562 1 94.19 179 SER B N 1
ATOM 4051 C CA . SER B 1 179 ? -12.977 -20.359 -25.344 1 94.19 179 SER B CA 1
ATOM 4052 C C . SER B 1 179 ? -13.023 -20.953 -23.953 1 94.19 179 SER B C 1
ATOM 4054 O O . SER B 1 179 ? -11.992 -21.078 -23.281 1 94.19 179 SER B O 1
ATOM 4056 N N . LEU B 1 180 ? -14.211 -21.266 -23.484 1 94.88 180 LEU B N 1
ATOM 4057 C CA . LEU B 1 180 ? -14.359 -21.938 -22.203 1 94.88 180 LEU B CA 1
ATOM 4058 C C . LEU B 1 180 ? -13.617 -23.281 -22.203 1 94.88 180 LEU B C 1
ATOM 4060 O O . LEU B 1 180 ? -13.086 -23.703 -21.172 1 94.88 180 LEU B O 1
ATOM 4064 N N . GLU B 1 181 ? -13.633 -23.906 -23.375 1 95.56 181 GLU B N 1
ATOM 4065 C CA . GLU B 1 181 ? -12.922 -25.172 -23.5 1 95.56 181 GLU B CA 1
ATOM 4066 C C . GLU B 1 181 ? -11.422 -25 -23.297 1 95.56 181 GLU B C 1
ATOM 4068 O O . GLU B 1 181 ? -10.781 -25.828 -22.641 1 95.56 181 GLU B O 1
ATOM 4073 N N . GLN B 1 182 ? -10.906 -24 -23.844 1 95.06 182 GLN B N 1
ATOM 4074 C CA . GLN B 1 182 ? -9.492 -23.703 -23.641 1 95.06 182 GLN B CA 1
ATOM 4075 C C . GLN B 1 182 ? -9.188 -23.422 -22.172 1 95.06 182 GLN B C 1
ATOM 4077 O O . GLN B 1 182 ? -8.156 -23.844 -21.656 1 95.06 182 GLN B O 1
ATOM 4082 N N . ILE B 1 183 ? -10.125 -22.719 -21.547 1 96.56 183 ILE B N 1
ATOM 4083 C CA . ILE B 1 183 ? -9.969 -22.406 -20.125 1 96.56 183 ILE B CA 1
ATOM 4084 C C . ILE B 1 183 ? -9.953 -23.703 -19.312 1 96.56 183 ILE B C 1
ATOM 4086 O O . ILE B 1 183 ? -9.078 -23.906 -18.484 1 96.56 183 ILE B O 1
ATOM 4090 N N . LYS B 1 184 ? -10.883 -24.594 -19.641 1 96.12 184 LYS B N 1
ATOM 4091 C CA . LYS B 1 184 ? -10.992 -25.859 -18.922 1 96.12 184 LYS B CA 1
ATOM 4092 C C . LYS B 1 184 ? -9.781 -26.734 -19.188 1 96.12 184 LYS B C 1
ATOM 4094 O O . LYS B 1 184 ? -9.391 -27.531 -18.328 1 96.12 184 LYS B O 1
ATOM 4099 N N . LEU B 1 185 ? -9.164 -26.562 -20.328 1 95.25 185 LEU B N 1
ATOM 4100 C CA . LEU B 1 185 ? -7.992 -27.359 -20.688 1 95.25 185 LEU B CA 1
ATOM 4101 C C . LEU B 1 185 ? -6.73 -26.797 -20.047 1 95.25 185 LEU B C 1
ATOM 4103 O O . LEU B 1 185 ? -5.848 -27.547 -19.641 1 95.25 185 LEU B O 1
ATOM 4107 N N . ASN B 1 186 ? -6.621 -25.516 -19.922 1 97.12 186 ASN B N 1
ATOM 4108 C CA . ASN B 1 186 ? -5.371 -24.859 -19.547 1 97.12 186 ASN B CA 1
ATOM 4109 C C . ASN B 1 186 ? -5.305 -24.625 -18.031 1 97.12 186 ASN B C 1
ATOM 4111 O O . ASN B 1 186 ? -4.227 -24.375 -17.484 1 97.12 186 ASN B O 1
ATOM 4115 N N . TYR B 1 187 ? -6.457 -24.656 -17.375 1 98 187 TYR B N 1
ATOM 4116 C CA . TYR B 1 187 ? -6.457 -24.297 -15.969 1 98 187 TYR B CA 1
ATOM 4117 C C . TYR B 1 187 ? -7.105 -25.391 -15.133 1 98 187 TYR B C 1
ATOM 4119 O O . TYR B 1 187 ? -8.117 -25.984 -15.531 1 98 187 TYR B O 1
ATOM 4127 N N . GLU B 1 188 ? -6.5 -25.766 -14.07 1 97.88 188 GLU B N 1
ATOM 4128 C CA . GLU B 1 188 ? -7.062 -26.594 -13 1 97.88 188 GLU B CA 1
ATOM 4129 C C . GLU B 1 188 ? -7.168 -25.812 -11.695 1 97.88 188 GLU B C 1
ATOM 4131 O O 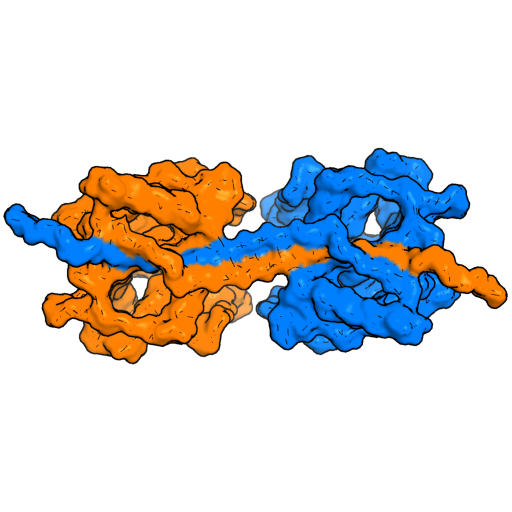. GLU B 1 188 ? -6.242 -25.094 -11.312 1 97.88 188 GLU B O 1
ATOM 4136 N N . PHE B 1 189 ? -8.297 -25.828 -11.062 1 98.06 189 PHE B N 1
ATOM 4137 C CA . PHE B 1 189 ? -8.555 -25.109 -9.82 1 98.06 189 PHE B CA 1
ATOM 4138 C C . PHE B 1 189 ? -8.641 -26.078 -8.641 1 98.06 189 PHE B C 1
ATOM 4140 O O . PHE B 1 189 ? -9.5 -26.953 -8.625 1 98.06 189 PHE B O 1
ATOM 4147 N N . ILE B 1 190 ? -7.758 -25.906 -7.719 1 97.38 190 ILE B N 1
ATOM 4148 C CA . ILE B 1 190 ? -7.668 -26.828 -6.598 1 97.38 190 ILE B CA 1
ATOM 4149 C C . ILE B 1 190 ? -7.648 -26.062 -5.281 1 97.38 190 ILE B C 1
ATOM 4151 O O . ILE B 1 190 ? -7.164 -24.922 -5.23 1 97.38 190 ILE B O 1
ATOM 4155 N N . TRP B 1 191 ? -8.281 -26.594 -4.223 1 95.31 191 TRP B N 1
ATOM 4156 C CA . TRP B 1 191 ? -8.203 -25.969 -2.912 1 95.31 191 TRP B CA 1
ATOM 4157 C C . TRP B 1 191 ? -7.926 -27 -1.824 1 95.31 191 TRP B C 1
ATOM 4159 O O . TRP B 1 191 ? -8.18 -28.188 -2.012 1 95.31 191 TRP B O 1
ATOM 4169 N N . GLY B 1 192 ? -7.312 -26.516 -0.703 1 94.06 192 GLY B N 1
ATOM 4170 C CA . GLY B 1 192 ? -7.008 -27.375 0.436 1 94.06 192 GLY B CA 1
ATOM 4171 C C . GLY B 1 192 ? -5.617 -27.141 1.001 1 94.06 192 GLY B C 1
ATOM 4172 O O . GLY B 1 192 ? -4.883 -26.266 0.514 1 94.06 192 GLY B O 1
ATOM 4173 N N . ASP B 1 193 ? -5.328 -27.906 1.985 1 93.56 193 ASP B N 1
ATOM 4174 C CA . ASP B 1 193 ? -4.027 -27.828 2.646 1 93.56 193 ASP B CA 1
ATOM 4175 C C . ASP B 1 193 ? -2.926 -28.406 1.758 1 93.56 193 ASP B C 1
ATOM 4177 O O . ASP B 1 193 ? -3.146 -29.375 1.032 1 93.56 193 ASP B O 1
ATOM 4181 N N . TRP B 1 194 ? -1.723 -27.828 1.867 1 95.88 194 TRP B N 1
ATOM 4182 C CA . TRP B 1 194 ? -0.614 -28.172 0.982 1 95.88 194 TRP B CA 1
ATOM 4183 C C . TRP B 1 194 ? -0.216 -29.641 1.152 1 95.88 194 TRP B C 1
ATOM 4185 O O . TRP B 1 194 ? 0.256 -30.266 0.206 1 95.88 194 TRP B O 1
ATOM 4195 N N . GLU B 1 195 ? -0.428 -30.172 2.367 1 94.94 195 GLU B N 1
ATOM 4196 C CA . GLU B 1 195 ? -0.116 -31.594 2.568 1 94.94 195 GLU B CA 1
ATOM 4197 C C . GLU B 1 195 ? -1.01 -32.469 1.712 1 94.94 195 GLU B C 1
ATOM 4199 O O . GLU B 1 195 ? -0.525 -33.406 1.051 1 94.94 195 GLU B O 1
ATOM 4204 N N . LYS B 1 196 ? -2.252 -32.219 1.774 1 94.88 196 LYS B N 1
ATOM 4205 C CA . LYS B 1 196 ? -3.213 -32.969 0.994 1 94.88 196 LYS B CA 1
ATOM 4206 C C . LYS B 1 196 ? -3.01 -32.75 -0.502 1 94.88 196 LYS B C 1
ATOM 4208 O O . LYS B 1 196 ? -3.17 -33.688 -1.299 1 94.88 196 LYS B O 1
ATOM 4213 N N . ILE B 1 197 ? -2.648 -31.562 -0.865 1 95.88 197 ILE B N 1
ATOM 4214 C CA . ILE B 1 197 ? -2.416 -31.219 -2.264 1 95.88 197 ILE B CA 1
ATOM 4215 C C . ILE B 1 197 ? -1.206 -31.984 -2.791 1 95.88 197 ILE B C 1
ATOM 4217 O O . ILE B 1 197 ? -1.239 -32.531 -3.898 1 95.88 197 ILE B O 1
ATOM 4221 N N . SER B 1 198 ? -0.157 -32.031 -1.993 1 95.94 198 SER B N 1
ATOM 4222 C CA . SER B 1 198 ? 1.04 -32.781 -2.371 1 95.94 198 SER B CA 1
ATOM 4223 C C . SER B 1 198 ? 0.726 -34.25 -2.594 1 95.94 198 SER B C 1
ATOM 4225 O O . SER B 1 198 ? 1.167 -34.844 -3.58 1 95.94 198 SER B O 1
ATOM 4227 N N . GLU B 1 199 ? -0.058 -34.844 -1.719 1 95.62 199 GLU B N 1
ATOM 4228 C CA . GLU B 1 199 ? -0.455 -36.25 -1.842 1 95.62 199 GLU B CA 1
ATOM 4229 C C . GLU B 1 199 ? -1.218 -36.5 -3.141 1 95.62 199 GLU B C 1
ATOM 4231 O O . GLU B 1 199 ? -0.989 -37.5 -3.822 1 95.62 199 GLU B O 1
ATOM 4236 N N . PHE B 1 200 ? -2.076 -35.594 -3.412 1 95.06 200 PHE B N 1
ATOM 4237 C CA . PHE B 1 200 ? -2.846 -35.656 -4.648 1 95.06 200 PHE B CA 1
ATOM 4238 C C . PHE B 1 200 ? -1.925 -35.656 -5.863 1 95.06 200 PHE B C 1
ATOM 4240 O O . PHE B 1 200 ? -2.084 -36.469 -6.777 1 95.06 200 PHE B O 1
ATOM 4247 N N . PHE B 1 201 ? -0.96 -34.781 -5.891 1 96.19 201 PHE B N 1
ATOM 4248 C CA . PHE B 1 201 ? -0.032 -34.656 -7.012 1 96.19 201 PHE B CA 1
ATOM 4249 C C . PHE B 1 201 ? 0.82 -35.938 -7.121 1 96.19 201 PHE B C 1
ATOM 4251 O O . PHE B 1 201 ? 1.054 -36.438 -8.219 1 96.19 201 PHE B O 1
ATOM 4258 N N . ILE B 1 202 ? 1.224 -36.438 -5.992 1 95.31 202 ILE B N 1
ATOM 4259 C CA . ILE B 1 202 ? 2.053 -37.656 -5.977 1 95.31 202 ILE B CA 1
ATOM 4260 C C . ILE B 1 202 ? 1.254 -38.844 -6.516 1 95.31 202 ILE B C 1
ATOM 4262 O O . ILE B 1 202 ? 1.725 -39.562 -7.395 1 95.31 202 ILE B O 1
ATOM 4266 N N . THR B 1 203 ? 0.071 -38.969 -6 1 95.38 203 THR B N 1
ATOM 4267 C CA . THR B 1 203 ? -0.783 -40.094 -6.379 1 95.38 203 THR B CA 1
ATOM 4268 C C . THR B 1 203 ? -1.082 -40.062 -7.875 1 95.38 203 THR B C 1
ATOM 4270 O O . THR B 1 203 ? -1.173 -41.094 -8.516 1 95.38 203 THR B O 1
ATOM 4273 N N . ASN B 1 204 ? -1.161 -38.875 -8.469 1 94.81 204 ASN B N 1
ATOM 4274 C CA . ASN B 1 204 ? -1.529 -38.75 -9.875 1 94.81 204 ASN B CA 1
ATOM 4275 C C . ASN B 1 204 ? -0.305 -38.5 -10.75 1 94.81 204 ASN B C 1
ATOM 4277 O O . ASN B 1 204 ? -0.437 -38.156 -11.93 1 94.81 204 ASN B O 1
ATOM 4281 N N . LYS B 1 205 ? 0.907 -38.594 -10.172 1 93.88 205 LYS B N 1
ATOM 4282 C CA . LYS B 1 205 ? 2.18 -38.469 -10.875 1 93.88 205 LYS B CA 1
ATOM 4283 C C . LYS B 1 205 ? 2.275 -37.125 -11.609 1 93.88 205 LYS B C 1
ATOM 4285 O O . LYS B 1 205 ? 2.648 -37.094 -12.789 1 93.88 205 LYS B O 1
ATOM 4290 N N . ILE B 1 206 ? 1.84 -36.125 -10.922 1 94.12 206 ILE B N 1
ATOM 4291 C CA . ILE B 1 206 ? 1.896 -34.781 -11.477 1 94.12 206 ILE B CA 1
ATOM 4292 C C . ILE B 1 206 ? 3.158 -34.062 -10.992 1 94.12 206 ILE B C 1
ATOM 4294 O O . ILE B 1 206 ? 3.375 -33.938 -9.789 1 94.12 206 ILE B O 1
ATOM 4298 N N . HIS B 1 207 ? 4 -33.719 -11.945 1 94.88 207 HIS B N 1
ATOM 4299 C CA . HIS B 1 207 ? 5.191 -32.906 -11.688 1 94.88 207 HIS B CA 1
ATOM 4300 C C . HIS B 1 207 ? 5.145 -31.578 -12.453 1 94.88 207 HIS B C 1
ATOM 4302 O O . HIS B 1 207 ? 4.574 -31.516 -13.547 1 94.88 207 HIS B O 1
ATOM 4308 N N . PHE B 1 208 ? 5.766 -30.609 -11.852 1 96.25 208 PHE B N 1
ATOM 4309 C CA . PHE B 1 208 ? 5.66 -29.281 -12.438 1 96.25 208 PHE B CA 1
ATOM 4310 C C . PHE B 1 208 ? 7.008 -28.812 -12.984 1 96.25 208 PHE B C 1
ATOM 4312 O O . PHE B 1 208 ? 8.047 -29.062 -12.367 1 96.25 208 PHE B O 1
ATOM 4319 N N . ASN B 1 209 ? 6.938 -28.156 -14.117 1 95.69 209 ASN B N 1
ATOM 4320 C CA . ASN B 1 209 ? 8.117 -27.469 -14.641 1 95.69 209 ASN B CA 1
ATOM 4321 C C . ASN B 1 209 ? 8.445 -26.234 -13.828 1 95.69 209 ASN B C 1
ATOM 4323 O O . ASN B 1 209 ? 9.617 -25.891 -13.641 1 95.69 209 ASN B O 1
ATOM 4327 N N . LEU B 1 210 ? 7.449 -25.578 -13.367 1 97 210 LEU B N 1
ATOM 4328 C CA . LEU B 1 210 ? 7.574 -24.328 -12.617 1 97 210 LEU B CA 1
ATOM 4329 C C . LEU B 1 210 ? 6.527 -24.25 -11.516 1 97 210 LEU B C 1
ATOM 4331 O O . LEU B 1 210 ? 5.348 -24.516 -11.75 1 97 210 LEU B O 1
ATOM 4335 N N . ILE B 1 211 ? 6.969 -24.031 -10.32 1 98.19 211 ILE B N 1
ATOM 4336 C CA . ILE B 1 211 ? 6.074 -23.672 -9.227 1 98.19 211 ILE B CA 1
ATOM 4337 C C . ILE B 1 211 ? 6.301 -22.203 -8.836 1 98.19 211 ILE B C 1
ATOM 4339 O O . ILE B 1 211 ? 7.438 -21.781 -8.648 1 98.19 211 ILE B O 1
ATOM 4343 N N . VAL B 1 212 ? 5.277 -21.422 -8.875 1 98.19 212 VAL B N 1
ATOM 4344 C CA . VAL B 1 212 ? 5.344 -20.047 -8.414 1 98.19 212 VAL B CA 1
ATOM 4345 C C . VAL B 1 212 ? 4.469 -19.875 -7.176 1 98.19 212 VAL B C 1
ATOM 4347 O O . VAL B 1 212 ? 3.408 -20.484 -7.066 1 98.19 212 VAL B O 1
ATOM 4350 N N . THR B 1 213 ? 4.918 -19.109 -6.242 1 97.88 213 THR B N 1
ATOM 4351 C CA . THR B 1 213 ? 4.168 -18.828 -5.023 1 97.88 213 THR B CA 1
ATOM 4352 C C . THR B 1 213 ? 4.547 -17.469 -4.453 1 97.88 213 THR B C 1
ATOM 4354 O O . THR B 1 213 ? 5.723 -17.094 -4.445 1 97.88 213 THR B O 1
ATOM 4357 N N . ALA B 1 214 ? 3.533 -16.719 -4.109 1 94.69 214 ALA B N 1
ATOM 4358 C CA . ALA B 1 214 ? 3.76 -15.367 -3.598 1 94.69 214 ALA B CA 1
ATOM 4359 C C . ALA B 1 214 ? 3.117 -15.18 -2.225 1 94.69 214 ALA B C 1
ATOM 4361 O O . ALA B 1 214 ? 1.921 -15.43 -2.055 1 94.69 214 ALA B O 1
ATOM 4362 N N . GLU B 1 215 ? 3.908 -14.766 -1.234 1 89.88 215 GLU B N 1
ATOM 4363 C CA . GLU B 1 215 ? 3.477 -14.438 0.122 1 89.88 215 GLU B CA 1
ATOM 4364 C C . GLU B 1 215 ? 2.922 -15.664 0.836 1 89.88 215 GLU B C 1
ATOM 4366 O O . GLU B 1 215 ? 1.871 -15.594 1.477 1 89.88 215 GLU B O 1
ATOM 4371 N N . THR B 1 216 ? 3.613 -16.766 0.685 1 93.88 216 THR B N 1
ATOM 4372 C CA . THR B 1 216 ? 3.137 -18.016 1.271 1 93.88 216 THR B CA 1
ATOM 4373 C C . THR B 1 216 ? 4.055 -18.469 2.404 1 93.88 216 THR B C 1
ATOM 4375 O O . THR B 1 216 ? 3.76 -19.453 3.096 1 93.88 216 THR B O 1
ATOM 4378 N N . ILE B 1 217 ? 5.16 -17.797 2.586 1 94.5 217 ILE B N 1
ATOM 4379 C CA . ILE B 1 217 ? 6.098 -18.25 3.611 1 94.5 217 ILE B CA 1
ATOM 4380 C C . ILE B 1 217 ? 6.055 -17.297 4.805 1 94.5 217 ILE B C 1
ATOM 4382 O O . ILE B 1 217 ? 7.09 -16.984 5.391 1 94.5 217 ILE B O 1
ATOM 4386 N N . TYR B 1 218 ? 4.867 -16.797 5.082 1 86.88 218 TYR B N 1
ATOM 4387 C CA . TYR B 1 218 ? 4.695 -15.836 6.164 1 86.88 218 TYR B CA 1
ATOM 4388 C C . TYR B 1 218 ? 4.527 -16.547 7.504 1 86.88 218 TYR B C 1
ATOM 4390 O O . TYR B 1 218 ? 4.562 -15.906 8.555 1 86.88 218 TYR B O 1
ATOM 4398 N N . LYS B 1 219 ? 4.332 -17.828 7.582 1 87.94 219 LYS B N 1
ATOM 4399 C CA . LYS B 1 219 ? 4.195 -18.625 8.805 1 87.94 219 LYS B CA 1
ATOM 4400 C C . LYS B 1 219 ? 5.203 -19.766 8.828 1 87.94 219 LYS B C 1
ATOM 4402 O O . LYS B 1 219 ? 5.098 -20.719 8.047 1 87.94 219 LYS B O 1
ATOM 4407 N N . GLU B 1 220 ? 6.023 -19.781 9.797 1 91.56 220 GLU B N 1
ATOM 4408 C CA . GLU B 1 220 ? 7.098 -20.766 9.875 1 91.56 220 GLU B CA 1
ATOM 4409 C C . GLU B 1 220 ? 6.539 -22.172 10.055 1 91.56 220 GLU B C 1
ATOM 4411 O O . GLU B 1 220 ? 7.121 -23.141 9.562 1 91.56 220 GLU B O 1
ATOM 4416 N N . GLU B 1 221 ? 5.434 -22.266 10.688 1 91.44 221 GLU B N 1
ATOM 4417 C CA . GLU B 1 221 ? 4.824 -23.562 10.969 1 91.44 221 GLU B CA 1
ATOM 4418 C C . GLU B 1 221 ? 4.477 -24.297 9.68 1 91.44 221 GLU B C 1
ATOM 4420 O O . GLU B 1 221 ? 4.316 -25.531 9.68 1 91.44 221 GLU B O 1
ATOM 4425 N N . ASN B 1 222 ? 4.402 -23.594 8.562 1 92.88 222 ASN B N 1
ATOM 4426 C CA . ASN B 1 222 ? 3.973 -24.188 7.309 1 92.88 222 ASN B CA 1
ATOM 4427 C C . ASN B 1 222 ? 5.164 -24.531 6.414 1 92.88 222 ASN B C 1
ATOM 4429 O O . ASN B 1 222 ? 4.996 -25.141 5.359 1 92.88 222 ASN B O 1
ATOM 4433 N N . PHE B 1 223 ? 6.395 -24.25 6.871 1 95.69 223 PHE B N 1
ATOM 4434 C CA . PHE B 1 223 ? 7.578 -24.469 6.051 1 95.69 223 PHE B CA 1
ATOM 4435 C C . PHE B 1 223 ? 7.711 -25.938 5.668 1 95.69 223 PHE B C 1
ATOM 4437 O O . PHE B 1 223 ? 7.93 -26.266 4.5 1 95.69 223 PHE B O 1
ATOM 4444 N N . PRO B 1 224 ? 7.496 -26.859 6.625 1 95.69 224 PRO B N 1
ATOM 4445 C CA . PRO B 1 224 ? 7.703 -28.266 6.289 1 95.69 224 PRO B CA 1
ATOM 4446 C C . PRO B 1 224 ? 6.777 -28.75 5.172 1 95.69 224 PRO B C 1
ATOM 4448 O O . PRO B 1 224 ? 7.234 -29.375 4.219 1 95.69 224 PRO B O 1
ATOM 4451 N N . LYS B 1 225 ? 5.492 -28.484 5.27 1 95.62 225 LYS B N 1
ATOM 4452 C CA . LYS B 1 225 ? 4.562 -28.969 4.254 1 95.62 225 LYS B CA 1
ATOM 4453 C C . LYS B 1 225 ? 4.824 -28.312 2.904 1 95.62 225 LYS B C 1
ATOM 4455 O O . LYS B 1 225 ? 4.645 -28.938 1.855 1 95.62 225 LYS B O 1
ATOM 4460 N N . LEU B 1 226 ? 5.215 -27.062 2.939 1 96.12 226 LEU B N 1
ATOM 4461 C CA . LEU B 1 226 ? 5.531 -26.359 1.708 1 96.12 226 LEU B CA 1
ATOM 4462 C C . LEU B 1 226 ? 6.758 -26.953 1.029 1 96.12 226 LEU B C 1
ATOM 4464 O O . LEU B 1 226 ? 6.727 -27.25 -0.168 1 96.12 226 LEU B O 1
ATOM 4468 N N . ILE B 1 227 ? 7.809 -27.188 1.797 1 95.62 227 ILE B N 1
ATOM 4469 C CA . ILE B 1 227 ? 9.047 -27.75 1.269 1 95.62 227 ILE B CA 1
ATOM 4470 C C . ILE B 1 227 ? 8.797 -29.156 0.76 1 95.62 227 ILE B C 1
ATOM 4472 O O . ILE B 1 227 ? 9.305 -29.547 -0.3 1 95.62 227 ILE B O 1
ATOM 4476 N N . ASN B 1 228 ? 8 -29.906 1.484 1 95.38 228 ASN B N 1
ATOM 4477 C CA . ASN B 1 228 ? 7.645 -31.25 1.04 1 95.38 228 ASN B CA 1
ATOM 4478 C C . ASN B 1 228 ? 6.938 -31.219 -0.313 1 95.38 228 ASN B C 1
ATOM 4480 O O . ASN B 1 228 ? 7.246 -32.031 -1.192 1 95.38 228 ASN B O 1
ATOM 4484 N N . LEU B 1 229 ? 6.004 -30.328 -0.452 1 97 229 LEU B N 1
ATOM 4485 C CA . LEU B 1 229 ? 5.293 -30.188 -1.72 1 97 229 LEU B CA 1
ATOM 4486 C C . LEU B 1 229 ? 6.258 -29.828 -2.846 1 97 229 LEU B C 1
ATOM 4488 O O . LEU B 1 229 ? 6.211 -30.422 -3.924 1 97 229 LEU B O 1
ATOM 4492 N N . PHE B 1 230 ? 7.172 -28.906 -2.574 1 96.94 230 PHE B N 1
ATOM 4493 C CA . PHE B 1 230 ? 8.156 -28.484 -3.568 1 96.94 230 PHE B CA 1
ATOM 4494 C C . PHE B 1 230 ? 9 -29.672 -4.027 1 96.94 230 PHE B C 1
ATOM 4496 O O . PHE B 1 230 ? 9.102 -29.938 -5.223 1 96.94 230 PHE B O 1
ATOM 4503 N N . GLN B 1 231 ? 9.508 -30.344 -3.08 1 93.81 231 GLN B N 1
ATOM 4504 C CA . GLN B 1 231 ? 10.469 -31.406 -3.373 1 93.81 231 GLN B CA 1
ATOM 4505 C C . GLN B 1 231 ? 9.797 -32.562 -4.098 1 93.81 231 GLN B C 1
ATOM 4507 O O . GLN B 1 231 ? 10.391 -33.188 -4.984 1 93.81 231 GLN B O 1
ATOM 4512 N N . SER B 1 232 ? 8.57 -32.844 -3.756 1 94.44 232 SER B N 1
ATOM 4513 C CA . SER B 1 232 ? 7.895 -34.031 -4.27 1 94.44 232 SER B CA 1
ATOM 4514 C C . SER B 1 232 ? 7.289 -33.781 -5.645 1 94.44 232 SER B C 1
ATOM 4516 O O . SER B 1 232 ? 7.055 -34.688 -6.414 1 94.44 232 SER B O 1
ATOM 4518 N N . ASN B 1 233 ? 7.07 -32.5 -5.992 1 95.81 233 ASN B N 1
ATOM 4519 C CA . ASN B 1 233 ? 6.207 -32.281 -7.145 1 95.81 233 ASN B CA 1
ATOM 4520 C C . ASN B 1 233 ? 6.902 -31.438 -8.211 1 95.81 233 ASN B C 1
ATOM 4522 O O . ASN B 1 233 ? 6.336 -31.188 -9.281 1 95.81 233 ASN B O 1
ATOM 4526 N N . ILE B 1 234 ? 8.117 -31.016 -7.91 1 95.12 234 ILE B N 1
ATOM 4527 C CA . ILE B 1 234 ? 8.859 -30.281 -8.93 1 95.12 234 ILE B CA 1
ATOM 4528 C C . ILE B 1 234 ? 9.602 -31.25 -9.836 1 95.12 234 ILE B C 1
ATOM 4530 O O . ILE B 1 234 ? 10.078 -32.312 -9.383 1 95.12 234 ILE B O 1
ATOM 4534 N N . GLN B 1 235 ? 9.609 -30.953 -11.172 1 92.75 235 GLN B N 1
ATOM 4535 C CA . GLN B 1 235 ? 10.383 -31.766 -12.094 1 92.75 235 GLN B CA 1
ATOM 4536 C C . GLN B 1 235 ? 11.844 -31.875 -11.648 1 92.75 235 GLN B C 1
ATOM 4538 O O . GLN B 1 235 ? 12.461 -30.875 -11.297 1 92.75 235 GLN B O 1
ATOM 4543 N N . PRO B 1 236 ? 12.328 -33.062 -11.68 1 87.88 236 PRO B N 1
ATOM 4544 C CA . PRO B 1 236 ? 13.672 -33.312 -11.156 1 87.88 236 PRO B CA 1
ATOM 4545 C C . PRO B 1 236 ? 14.75 -32.562 -11.953 1 87.88 236 PRO B C 1
ATOM 4547 O O . PRO B 1 236 ? 15.727 -32.094 -11.375 1 87.88 236 PRO B O 1
ATOM 4550 N N . THR B 1 237 ? 14.477 -32.625 -13.281 1 85.44 237 THR B N 1
ATOM 4551 C CA . THR B 1 237 ? 15.461 -31.984 -14.133 1 85.44 237 THR B CA 1
ATOM 4552 C C . THR B 1 237 ? 14.953 -30.625 -14.602 1 85.44 237 THR B C 1
ATOM 4554 O O . THR B 1 237 ? 13.852 -30.516 -15.133 1 85.44 237 THR B O 1
ATOM 4557 N N . ASN B 1 238 ? 15.516 -29.547 -14.312 1 88.62 238 ASN B N 1
ATOM 4558 C CA . ASN B 1 238 ? 15.289 -28.203 -14.828 1 88.62 238 ASN B CA 1
ATOM 4559 C C . ASN B 1 238 ? 14.125 -27.516 -14.117 1 88.62 238 ASN B C 1
ATOM 4561 O O . ASN B 1 238 ? 13.812 -26.359 -14.406 1 88.62 238 ASN B O 1
ATOM 4565 N N . GLY B 1 239 ? 13.312 -28.297 -13.266 1 93.75 239 GLY B N 1
ATOM 4566 C CA . GLY B 1 239 ? 12.227 -27.672 -12.523 1 93.75 239 GLY B CA 1
ATOM 4567 C C . GLY B 1 239 ? 12.688 -26.516 -11.656 1 93.75 239 GLY B C 1
ATOM 4568 O O . GLY B 1 239 ? 13.773 -26.562 -11.078 1 93.75 239 GLY B O 1
ATOM 4569 N N . ARG B 1 240 ? 11.891 -25.469 -11.586 1 95.75 240 ARG B N 1
ATOM 4570 C CA . ARG B 1 240 ? 12.219 -24.297 -10.758 1 95.75 240 ARG B CA 1
ATOM 4571 C C . ARG B 1 240 ? 11.023 -23.875 -9.906 1 95.75 240 ARG B C 1
ATOM 4573 O O . ARG B 1 240 ? 9.875 -24.062 -10.312 1 95.75 240 ARG B O 1
ATOM 4580 N N . ILE B 1 241 ? 11.352 -23.438 -8.758 1 97.25 241 ILE B N 1
ATOM 4581 C CA . ILE B 1 241 ? 10.359 -22.844 -7.863 1 97.25 241 ILE B CA 1
ATOM 4582 C C . ILE B 1 241 ? 10.719 -21.375 -7.605 1 97.25 241 ILE B C 1
ATOM 4584 O O . ILE B 1 241 ? 11.859 -21.062 -7.246 1 97.25 241 ILE B O 1
ATOM 4588 N N . LEU B 1 242 ? 9.836 -20.484 -7.859 1 97.38 242 LEU B N 1
ATOM 4589 C CA . LEU B 1 242 ? 10.039 -19.062 -7.586 1 97.38 242 LEU B CA 1
ATOM 4590 C C . LEU B 1 242 ? 9.094 -18.578 -6.496 1 97.38 242 LEU B C 1
ATOM 4592 O O . LEU B 1 242 ? 7.875 -18.75 -6.605 1 97.38 242 LEU B O 1
ATOM 4596 N N . ILE B 1 243 ? 9.656 -18.031 -5.438 1 97.31 243 ILE B N 1
ATOM 4597 C CA . ILE B 1 243 ? 8.906 -17.547 -4.285 1 97.31 243 ILE B CA 1
ATOM 4598 C C . ILE B 1 243 ? 9.086 -16.031 -4.148 1 97.31 243 ILE B C 1
ATOM 4600 O O . ILE B 1 243 ? 10.219 -15.547 -4.066 1 97.31 243 ILE B O 1
ATOM 4604 N N . ALA B 1 244 ? 8.031 -15.305 -4.203 1 95.06 244 ALA B N 1
ATOM 4605 C CA . ALA B 1 244 ? 8.078 -13.898 -3.805 1 95.06 244 ALA B CA 1
ATOM 4606 C C . ALA B 1 244 ? 7.645 -13.727 -2.352 1 95.06 244 ALA B C 1
ATOM 4608 O O . ALA B 1 244 ? 6.617 -14.266 -1.934 1 95.06 244 ALA B O 1
ATOM 4609 N N . SER B 1 245 ? 8.453 -13 -1.592 1 92.12 245 SER B N 1
ATOM 4610 C CA . SER B 1 245 ? 8.18 -12.867 -0.165 1 92.12 245 SER B CA 1
ATOM 4611 C C . SER B 1 245 ? 8.781 -11.578 0.392 1 92.12 245 SER B C 1
ATOM 4613 O O . SER B 1 245 ? 9.719 -11.023 -0.188 1 92.12 245 SER B O 1
ATOM 4615 N N . LYS B 1 246 ? 8.172 -11.141 1.509 1 83.12 246 LYS B N 1
ATOM 4616 C CA . LYS B 1 246 ? 8.867 -10.148 2.322 1 83.12 246 LYS B CA 1
ATOM 4617 C C . LYS B 1 246 ? 10.062 -10.766 3.049 1 83.12 246 LYS B C 1
ATOM 4619 O O . LYS B 1 246 ? 10.07 -11.969 3.32 1 83.12 246 LYS B O 1
ATOM 4624 N N . SER B 1 247 ? 10.984 -9.875 3.307 1 82.25 247 SER B N 1
ATOM 4625 C CA . SER B 1 247 ? 12.141 -10.375 4.043 1 82.25 247 SER B CA 1
ATOM 4626 C C . SER B 1 247 ? 11.742 -10.875 5.426 1 82.25 247 SER B C 1
ATOM 4628 O O . SER B 1 247 ? 12.289 -11.867 5.918 1 82.25 247 SER B O 1
ATOM 4630 N N . HIS B 1 248 ? 10.82 -10.109 5.941 1 78.06 248 HIS B N 1
ATOM 4631 C CA . HIS B 1 248 ? 10.305 -10.43 7.266 1 78.06 248 HIS B CA 1
ATOM 4632 C C . HIS B 1 248 ? 8.844 -10.016 7.402 1 78.06 248 HIS B C 1
ATOM 4634 O O . HIS B 1 248 ? 8.445 -8.945 6.945 1 78.06 248 HIS B O 1
ATOM 4640 N N . TYR B 1 249 ? 8.031 -11.055 7.879 1 71.69 249 TYR B N 1
ATOM 4641 C CA . TYR B 1 249 ? 6.652 -10.742 8.25 1 71.69 249 TYR B CA 1
ATOM 4642 C C . TYR B 1 249 ? 6.531 -10.5 9.742 1 71.69 249 TYR B C 1
ATOM 4644 O O . TYR B 1 249 ? 6.746 -11.414 10.547 1 71.69 249 TYR B O 1
ATOM 4652 N N . PHE B 1 250 ? 6.25 -9.32 10.117 1 62.75 250 PHE B N 1
ATOM 4653 C CA . PHE B 1 250 ? 6.207 -8.938 11.523 1 62.75 250 PHE B CA 1
ATOM 4654 C C . PHE B 1 250 ? 5.016 -9.57 12.219 1 62.75 250 PHE B C 1
ATOM 4656 O O . PHE B 1 250 ? 3.906 -9.586 11.68 1 62.75 250 PHE B O 1
ATOM 4663 N N . GLY B 1 251 ? 5.164 -10.125 13.359 1 60.19 251 GLY B N 1
ATOM 4664 C CA . GLY B 1 251 ? 4.082 -10.656 14.164 1 60.19 251 GLY B CA 1
ATOM 4665 C C . GLY B 1 251 ? 3.865 -12.148 13.969 1 60.19 251 GLY B C 1
ATOM 4666 O O . GLY B 1 251 ? 3.562 -12.867 14.922 1 60.19 251 GLY B O 1
ATOM 4667 N N . ILE B 1 252 ? 3.867 -12.562 12.766 1 61.62 252 ILE B N 1
ATOM 4668 C CA . ILE B 1 252 ? 3.514 -13.953 12.531 1 61.62 252 ILE B CA 1
ATOM 4669 C C . ILE B 1 252 ? 4.773 -14.766 12.227 1 61.62 252 ILE B C 1
ATOM 4671 O O . ILE B 1 252 ? 4.754 -15.992 12.266 1 61.62 252 ILE B O 1
ATOM 4675 N N . GLY B 1 253 ? 5.871 -14 12.086 1 66.88 253 GLY B N 1
ATOM 4676 C CA . GLY B 1 253 ? 7.117 -14.656 11.734 1 66.88 253 GLY B CA 1
ATOM 4677 C C . GLY B 1 253 ? 7.223 -15 10.258 1 66.88 253 GLY B C 1
ATOM 4678 O O . GLY B 1 253 ? 6.496 -14.438 9.438 1 66.88 253 GLY B O 1
ATOM 4679 N N . GLY B 1 254 ? 8.289 -15.656 9.836 1 83.25 254 GLY B N 1
ATOM 4680 C CA . GLY B 1 254 ? 8.492 -16.062 8.453 1 83.25 254 GLY B CA 1
ATOM 4681 C C . GLY B 1 254 ? 9.227 -15.031 7.625 1 83.25 254 GLY B C 1
ATOM 4682 O O . GLY B 1 254 ? 9.734 -14.047 8.164 1 83.25 254 GLY B O 1
ATOM 4683 N N . GLY B 1 255 ? 9.18 -15.367 6.375 1 90.19 255 GLY B N 1
ATOM 4684 C CA . GLY B 1 255 ? 9.898 -14.5 5.449 1 90.19 255 GLY B CA 1
ATOM 4685 C C . GLY B 1 255 ? 11.102 -15.18 4.82 1 90.19 255 GLY B C 1
ATOM 4686 O O . GLY B 1 255 ? 11.398 -16.344 5.125 1 90.19 255 GLY B O 1
ATOM 4687 N N . THR B 1 256 ? 11.719 -14.414 3.986 1 91.25 256 THR B N 1
ATOM 4688 C CA . THR B 1 256 ? 12.789 -14.945 3.143 1 91.25 256 THR B CA 1
ATOM 4689 C C . THR B 1 256 ? 13.914 -15.523 3.994 1 91.25 256 THR B C 1
ATOM 4691 O O . THR B 1 256 ? 14.344 -16.656 3.779 1 91.25 256 THR B O 1
ATOM 4694 N N . TYR B 1 257 ? 14.312 -14.828 4.961 1 87.25 257 TYR B N 1
ATOM 4695 C CA . TYR B 1 257 ? 15.5 -15.227 5.711 1 87.25 257 TYR B CA 1
ATOM 4696 C C . TYR B 1 257 ? 15.203 -16.453 6.574 1 87.25 257 TYR B C 1
ATOM 4698 O O . TYR B 1 257 ? 15.961 -17.422 6.574 1 87.25 257 TYR B O 1
ATOM 4706 N N . SER B 1 258 ? 14.117 -16.375 7.293 1 89.88 258 SER B N 1
ATOM 4707 C CA . SER B 1 258 ? 13.75 -17.531 8.125 1 89.88 258 SER B CA 1
ATOM 4708 C C . SER B 1 258 ? 13.523 -18.766 7.273 1 89.88 258 SER B C 1
ATOM 4710 O O . SER B 1 258 ? 13.867 -19.875 7.688 1 89.88 258 SER B O 1
ATOM 4712 N N . PHE B 1 259 ? 12.984 -18.625 6.105 1 95.81 259 PHE B N 1
ATOM 4713 C CA . PHE B 1 259 ? 12.703 -19.734 5.211 1 95.81 259 PHE B CA 1
ATOM 4714 C C . PHE B 1 259 ? 14 -20.375 4.711 1 95.81 259 PHE B C 1
ATOM 4716 O O . PHE B 1 259 ? 14.164 -21.594 4.75 1 95.81 259 PHE B O 1
ATOM 4723 N N . LEU B 1 260 ? 14.914 -19.547 4.277 1 91.25 260 LEU B N 1
ATOM 4724 C CA . LEU B 1 260 ? 16.172 -20.062 3.76 1 91.25 260 LEU B CA 1
ATOM 4725 C C . LEU B 1 260 ? 17 -20.703 4.871 1 91.25 260 LEU B C 1
ATOM 4727 O O . LEU B 1 260 ? 17.688 -21.703 4.645 1 91.25 260 LEU B O 1
ATOM 4731 N N . ASP B 1 261 ? 16.938 -20.047 6.043 1 91.19 261 ASP B N 1
ATOM 4732 C CA . ASP B 1 261 ? 17.594 -20.656 7.188 1 91.19 261 ASP B CA 1
ATOM 4733 C C . ASP B 1 261 ? 17.047 -22.062 7.449 1 91.19 261 ASP B C 1
ATOM 4735 O O . ASP B 1 261 ? 17.797 -23 7.699 1 91.19 261 ASP B O 1
ATOM 4739 N N . TYR B 1 262 ? 15.766 -22.188 7.43 1 93.62 262 TYR B N 1
ATOM 4740 C CA . TYR B 1 262 ? 15.125 -23.484 7.629 1 93.62 262 TYR B CA 1
ATOM 4741 C C . TYR B 1 262 ? 15.523 -24.469 6.535 1 93.62 262 TYR B C 1
ATOM 4743 O O . TYR B 1 262 ? 15.859 -25.609 6.82 1 93.62 262 TYR B O 1
ATOM 4751 N N . LEU B 1 263 ? 15.477 -24.062 5.324 1 93.75 263 LEU B N 1
ATOM 4752 C CA . LEU B 1 263 ? 15.867 -24.906 4.191 1 93.75 263 LEU B CA 1
ATOM 4753 C C . LEU B 1 263 ? 17.297 -25.391 4.34 1 93.75 263 LEU B C 1
ATOM 4755 O O . LEU B 1 263 ? 17.578 -26.578 4.148 1 93.75 263 LEU B O 1
ATOM 4759 N N . ASP B 1 264 ? 18.188 -24.484 4.711 1 90.62 264 ASP B N 1
ATOM 4760 C CA . ASP B 1 264 ? 19.594 -24.828 4.895 1 90.62 264 ASP B CA 1
ATOM 4761 C C . ASP B 1 264 ? 19.766 -25.891 5.988 1 90.62 264 ASP B C 1
ATOM 4763 O O . ASP B 1 264 ? 20.609 -26.781 5.863 1 90.62 264 ASP B O 1
ATOM 4767 N N . SER B 1 265 ? 19.031 -25.703 6.996 1 93.19 265 SER B N 1
ATOM 4768 C CA . SER B 1 265 ? 19.109 -26.672 8.086 1 93.19 265 SER B CA 1
ATOM 4769 C C . SER B 1 265 ? 18.703 -28.062 7.613 1 93.19 265 SER B C 1
ATOM 4771 O O . SER B 1 265 ? 19.266 -29.062 8.062 1 93.19 265 SER B O 1
ATOM 4773 N N . LEU B 1 266 ? 17.734 -28.172 6.758 1 91.94 266 LEU B N 1
ATOM 4774 C CA . LEU B 1 266 ? 17.297 -29.453 6.207 1 91.94 266 LEU B CA 1
ATOM 4775 C C . LEU B 1 266 ? 18.375 -30.062 5.312 1 91.94 266 LEU B C 1
ATOM 4777 O O . LEU B 1 266 ? 18.578 -31.281 5.316 1 91.94 266 LEU B O 1
ATOM 4781 N N . ILE B 1 267 ? 19.047 -29.25 4.609 1 88.5 267 ILE B N 1
ATOM 4782 C CA . ILE B 1 267 ? 20.094 -29.703 3.709 1 88.5 267 ILE B CA 1
ATOM 4783 C C . ILE B 1 267 ? 21.281 -30.25 4.52 1 88.5 267 ILE B C 1
ATOM 4785 O O . ILE B 1 267 ? 21.828 -31.297 4.195 1 88.5 267 ILE B O 1
ATOM 4789 N N . GLU B 1 268 ? 21.625 -29.531 5.531 1 87.81 268 GLU B N 1
ATOM 4790 C CA . GLU B 1 268 ? 22.719 -29.953 6.391 1 87.81 268 GLU B CA 1
ATOM 4791 C C . GLU B 1 268 ? 22.453 -31.312 7.027 1 87.81 268 GLU B C 1
ATOM 4793 O O . GLU B 1 268 ? 23.359 -32.125 7.172 1 87.81 268 GLU B O 1
ATOM 4798 N N . ASN B 1 269 ? 21.219 -31.578 7.316 1 90.75 269 ASN B N 1
ATOM 4799 C CA . ASN B 1 269 ? 20.875 -32.844 7.961 1 90.75 269 ASN B CA 1
ATOM 4800 C C . ASN B 1 269 ? 20.469 -33.875 6.941 1 90.75 269 ASN B C 1
ATOM 4802 O O . ASN B 1 269 ? 19.938 -34.938 7.309 1 90.75 269 ASN B O 1
ATOM 4806 N N . LYS B 1 270 ? 20.641 -33.594 5.617 1 86.31 270 LYS B N 1
ATOM 4807 C CA . LYS B 1 270 ? 20.406 -34.5 4.496 1 86.31 270 LYS B CA 1
ATOM 4808 C C . LYS B 1 270 ? 18.922 -34.875 4.414 1 86.31 270 LYS B C 1
ATOM 4810 O O . LYS B 1 270 ? 18.594 -36 4.055 1 86.31 270 LYS B O 1
ATOM 4815 N N . SER B 1 271 ? 18.062 -33.938 4.828 1 86.12 271 SER B N 1
ATOM 4816 C CA . SER B 1 271 ? 16.625 -34.156 4.801 1 86.12 271 SER B CA 1
ATOM 4817 C C . SER B 1 271 ? 15.977 -33.5 3.592 1 86.12 271 SER B C 1
ATOM 4819 O O . SER B 1 271 ? 14.781 -33.656 3.359 1 86.12 271 SER B O 1
ATOM 4821 N N . SER B 1 272 ? 16.75 -32.75 2.883 1 86.31 272 SER B N 1
ATOM 4822 C CA . SER B 1 272 ? 16.219 -32.094 1.695 1 86.31 272 SER B CA 1
ATOM 4823 C C . SER B 1 272 ? 17.297 -31.875 0.648 1 86.31 272 SER B C 1
ATOM 4825 O O . SER B 1 272 ? 18.469 -31.703 0.988 1 86.31 272 SER B O 1
ATOM 4827 N N . TYR B 1 273 ? 16.844 -31.938 -0.588 1 87.81 273 TYR B N 1
ATOM 4828 C CA . TYR B 1 273 ? 17.766 -31.688 -1.697 1 87.81 273 TYR B CA 1
ATOM 4829 C C . TYR B 1 273 ? 17.391 -30.391 -2.428 1 87.81 273 TYR B C 1
ATOM 4831 O O . TYR B 1 273 ? 17.906 -30.125 -3.516 1 87.81 273 TYR B O 1
ATOM 4839 N N . LEU B 1 274 ? 16.531 -29.703 -1.865 1 92.25 274 LEU B N 1
ATOM 4840 C CA . LEU B 1 274 ? 16.141 -28.422 -2.441 1 92.25 274 LEU B CA 1
ATOM 4841 C C . LEU B 1 274 ? 17.125 -27.328 -2.049 1 92.25 274 LEU B C 1
ATOM 4843 O O . LEU B 1 274 ? 17.438 -27.141 -0.866 1 92.25 274 LEU B O 1
ATOM 4847 N N . MET B 1 275 ? 17.672 -26.656 -3.012 1 90.88 275 MET B N 1
ATOM 4848 C CA . MET B 1 275 ? 18.547 -25.516 -2.781 1 90.88 275 MET B CA 1
ATOM 4849 C C . MET B 1 275 ? 17.828 -24.203 -3.123 1 90.88 275 MET B C 1
ATOM 4851 O O . MET B 1 275 ? 16.984 -24.172 -4.012 1 90.88 275 MET B O 1
ATOM 4855 N N . GLY B 1 276 ? 18.141 -23.203 -2.312 1 92.19 276 GLY B N 1
ATOM 4856 C CA . GLY B 1 276 ? 17.469 -21.938 -2.525 1 92.19 276 GLY B CA 1
ATOM 4857 C C . GLY B 1 276 ? 18.422 -20.75 -2.504 1 92.19 276 GLY B C 1
ATOM 4858 O O . GLY B 1 276 ? 19.391 -20.734 -1.74 1 92.19 276 GLY B O 1
ATOM 4859 N N . ASP B 1 277 ? 18.156 -19.766 -3.381 1 90 277 ASP B N 1
ATOM 4860 C CA . ASP B 1 277 ? 18.922 -18.516 -3.443 1 90 277 ASP B CA 1
ATOM 4861 C C . ASP B 1 277 ? 18.016 -17.312 -3.668 1 90 277 ASP B C 1
ATOM 4863 O O . ASP B 1 277 ? 17 -17.422 -4.355 1 90 277 ASP B O 1
ATOM 4867 N N . ILE B 1 278 ? 18.422 -16.234 -3.047 1 89.5 278 ILE B N 1
ATOM 4868 C CA . ILE B 1 278 ? 17.781 -14.969 -3.391 1 89.5 278 ILE B CA 1
ATOM 4869 C C . ILE B 1 278 ? 18.25 -14.508 -4.762 1 89.5 278 ILE B C 1
ATOM 4871 O O . ILE B 1 278 ? 19.453 -14.312 -4.977 1 89.5 278 ILE B O 1
ATOM 4875 N N . ILE B 1 279 ? 17.359 -14.383 -5.676 1 88.69 279 ILE B N 1
ATOM 4876 C CA . ILE B 1 279 ? 17.781 -14.055 -7.031 1 88.69 279 ILE B CA 1
ATOM 4877 C C . ILE B 1 279 ? 17.391 -12.609 -7.359 1 88.69 279 ILE B C 1
ATOM 4879 O O . ILE B 1 279 ? 17.844 -12.055 -8.359 1 88.69 279 ILE B O 1
ATOM 4883 N N . GLU B 1 280 ? 16.547 -12.023 -6.566 1 87 280 GLU B N 1
ATOM 4884 C CA . GLU B 1 280 ? 16.141 -10.633 -6.738 1 87 280 GLU B CA 1
ATOM 4885 C C . GLU B 1 280 ? 15.812 -9.984 -5.395 1 87 280 GLU B C 1
ATOM 4887 O O . GLU B 1 280 ? 15.18 -10.602 -4.535 1 87 280 GLU B O 1
ATOM 4892 N N . GLU B 1 281 ? 16.422 -8.859 -5.16 1 82.88 281 GLU B N 1
ATOM 4893 C CA . GLU B 1 281 ? 16.109 -8.031 -4.004 1 82.88 281 GLU B CA 1
ATOM 4894 C C . GLU B 1 281 ? 15.352 -6.77 -4.422 1 82.88 281 GLU B C 1
ATOM 4896 O O . GLU B 1 281 ? 15.789 -6.051 -5.32 1 82.88 281 GLU B O 1
ATOM 4901 N N . ILE B 1 282 ? 14.156 -6.734 -3.965 1 75.81 282 ILE B N 1
ATOM 4902 C CA . ILE B 1 282 ? 13.312 -5.582 -4.254 1 75.81 282 ILE B CA 1
ATOM 4903 C C . ILE B 1 282 ? 13.203 -4.699 -3.012 1 75.81 282 ILE B C 1
ATOM 4905 O O . ILE B 1 282 ? 12.664 -5.121 -1.986 1 75.81 282 ILE B O 1
ATOM 4909 N N . ASP B 1 283 ? 13.969 -3.791 -3.09 1 59.28 283 ASP B N 1
ATOM 4910 C CA . ASP B 1 283 ? 13.938 -2.846 -1.978 1 59.28 283 ASP B CA 1
ATOM 4911 C C . ASP B 1 283 ? 12.953 -1.71 -2.252 1 59.28 283 ASP B C 1
ATOM 4913 O O . ASP B 1 283 ? 13.195 -0.865 -3.115 1 59.28 283 ASP B O 1
ATOM 4917 N N . GLN B 1 284 ? 11.852 -2.115 -2.09 1 53.5 284 GLN B N 1
ATOM 4918 C CA . GLN B 1 284 ? 10.969 -0.954 -2.107 1 53.5 284 GLN B CA 1
ATOM 4919 C C . GLN B 1 284 ? 11.125 -0.128 -0.834 1 53.5 284 GLN B C 1
ATOM 4921 O O . GLN B 1 284 ? 10.781 -0.59 0.256 1 53.5 284 GLN B O 1
ATOM 4926 N N . SER B 1 285 ? 12.43 0.231 -0.746 1 50.69 285 SER B N 1
ATOM 4927 C CA . SER B 1 285 ? 12.797 1.105 0.365 1 50.69 285 SER B CA 1
ATOM 4928 C C . SER B 1 285 ? 11.703 2.133 0.641 1 50.69 285 SER B C 1
ATOM 4930 O O . SER B 1 285 ? 11.32 2.891 -0.251 1 50.69 285 SER B O 1
ATOM 4932 N N . LEU B 1 286 ? 10.648 1.681 1.119 1 57.31 286 LEU B N 1
ATOM 4933 C CA . LEU B 1 286 ? 9.789 2.826 1.408 1 57.31 286 LEU B CA 1
ATOM 4934 C C . LEU B 1 286 ? 10.258 3.555 2.662 1 57.31 286 LEU B C 1
ATOM 4936 O O . LEU B 1 286 ? 9.625 3.469 3.713 1 57.31 286 LEU B O 1
ATOM 4940 N N . LEU B 1 287 ? 11.773 3.699 2.492 1 67 287 LEU B N 1
ATOM 4941 C CA . LEU B 1 287 ? 12.258 4.473 3.633 1 67 287 LEU B CA 1
ATOM 4942 C C . LEU B 1 287 ? 11.492 5.785 3.756 1 67 287 LEU B C 1
ATOM 4944 O O . LEU B 1 287 ? 11.312 6.504 2.77 1 67 287 LEU B O 1
ATOM 4948 N N . ARG B 1 288 ? 10.828 5.734 4.781 1 74.81 288 ARG B N 1
ATOM 4949 C CA . ARG B 1 288 ? 10.125 6.973 5.094 1 74.81 288 ARG B CA 1
ATOM 4950 C C . ARG B 1 288 ? 10.766 7.684 6.281 1 74.81 288 ARG B C 1
ATOM 4952 O O . ARG B 1 288 ? 11.461 7.059 7.082 1 74.81 288 ARG B O 1
ATOM 4959 N N . HIS B 1 289 ? 10.75 8.992 6.27 1 77.31 289 HIS B N 1
ATOM 4960 C CA . HIS B 1 289 ? 11.359 9.781 7.332 1 77.31 289 HIS B CA 1
ATOM 4961 C C . HIS B 1 289 ? 10.359 10.773 7.922 1 77.31 289 HIS B C 1
ATOM 4963 O O . HIS B 1 289 ? 9.375 11.133 7.27 1 77.31 289 HIS B O 1
ATOM 4969 N N . ILE B 1 290 ? 10.508 10.992 9.18 1 89.56 290 ILE B N 1
ATOM 4970 C CA . ILE B 1 290 ? 9.961 12.219 9.742 1 89.56 290 ILE B CA 1
ATOM 4971 C C . ILE B 1 290 ? 11.086 13.242 9.93 1 89.56 290 ILE B C 1
ATOM 4973 O O . ILE B 1 290 ? 12.117 12.938 10.539 1 89.56 290 ILE B O 1
ATOM 4977 N N . ILE B 1 291 ? 10.898 14.438 9.281 1 91.75 291 ILE B N 1
ATOM 4978 C CA . ILE B 1 291 ? 11.828 15.555 9.383 1 91.75 291 ILE B CA 1
ATOM 4979 C C . ILE B 1 291 ? 11.281 16.594 10.375 1 91.75 291 ILE B C 1
ATOM 4981 O O . ILE B 1 291 ? 10.086 16.891 10.367 1 91.75 291 ILE B O 1
ATOM 4985 N N . GLU B 1 292 ? 12.086 17.062 11.32 1 93.44 292 GLU B N 1
ATOM 4986 C CA . GLU B 1 292 ? 11.742 18.203 12.141 1 93.44 292 GLU B CA 1
ATOM 4987 C C . GLU B 1 292 ? 12.508 19.453 11.703 1 93.44 292 GLU B C 1
ATOM 4989 O O . GLU B 1 292 ? 13.727 19.391 11.484 1 93.44 292 GLU B O 1
ATOM 4994 N N . LEU B 1 293 ? 11.789 20.531 11.453 1 93.81 293 LEU B N 1
ATOM 4995 C CA . LEU B 1 293 ? 12.398 21.812 11.164 1 93.81 293 LEU B CA 1
ATOM 4996 C C . LEU B 1 293 ? 12.164 22.797 12.297 1 93.81 293 LEU B C 1
ATOM 4998 O O . LEU B 1 293 ? 11.117 22.75 12.961 1 93.81 293 LEU B O 1
ATOM 5002 N N . ARG B 1 294 ? 13.062 23.75 12.602 1 88.31 294 ARG B N 1
ATOM 5003 C CA . ARG B 1 294 ? 12.953 24.828 13.57 1 88.31 294 ARG B CA 1
ATOM 5004 C C . ARG B 1 294 ? 13.789 26.031 13.141 1 88.31 294 ARG B C 1
ATOM 5006 O O . ARG B 1 294 ? 14.75 25.891 12.375 1 88.31 294 ARG B O 1
ATOM 5013 N N . LEU B 1 295 ? 13.398 27.219 13.578 1 88.19 295 LEU B N 1
ATOM 5014 C CA . LEU B 1 295 ? 14.188 28.422 13.297 1 88.19 295 LEU B CA 1
ATOM 5015 C C . LEU B 1 295 ? 15.445 28.469 14.156 1 88.19 295 LEU B C 1
ATOM 5017 O O . LEU B 1 295 ? 15.406 28.094 15.336 1 88.19 295 LEU B O 1
ATOM 5021 N N . SER B 1 296 ? 16.547 28.797 13.477 1 79.5 296 SER B N 1
ATOM 5022 C CA . SER B 1 296 ? 17.812 28.906 14.195 1 79.5 296 SER B CA 1
ATOM 5023 C C . SER B 1 296 ? 17.781 30.062 15.188 1 79.5 296 SER B C 1
ATOM 5025 O O . SER B 1 296 ? 17.094 31.062 14.961 1 79.5 296 SER B O 1
ATOM 5027 N N . GLU B 1 297 ? 18.188 29.938 16.406 1 67.75 297 GLU B N 1
ATOM 5028 C CA . GLU B 1 297 ? 18.25 30.969 17.453 1 67.75 297 GLU B CA 1
ATOM 5029 C C . GLU B 1 297 ? 18.938 32.219 16.938 1 67.75 297 GLU B C 1
ATOM 5031 O O . GLU B 1 297 ? 18.719 33.312 17.469 1 67.75 297 GLU B O 1
ATOM 5036 N N . SER B 1 298 ? 19.812 32.188 16 1 58.31 298 SER B N 1
ATOM 5037 C CA . SER B 1 298 ? 20.547 33.375 15.617 1 58.31 298 SER B CA 1
ATOM 5038 C C . SER B 1 298 ? 19.688 34.344 14.812 1 58.31 298 SER B C 1
ATOM 5040 O O . SER B 1 298 ? 20.188 35.188 14.078 1 58.31 298 SER B O 1
ATOM 5042 N N . GLN B 1 299 ? 18.422 34.219 14.703 1 53.81 299 GLN B N 1
ATOM 5043 C CA . GLN B 1 299 ? 17.672 35.188 13.922 1 53.81 299 GLN B CA 1
ATOM 5044 C C . GLN B 1 299 ? 17.844 36.594 14.484 1 53.81 299 GLN B C 1
ATOM 5046 O O . GLN B 1 299 ? 17.766 36.781 15.695 1 53.81 299 GLN B O 1
ATOM 5051 N N . PRO B 1 300 ? 18.219 37.625 13.609 1 46.31 300 PRO B N 1
ATOM 5052 C CA . PRO B 1 300 ? 18.25 39 14.07 1 46.31 300 PRO B CA 1
ATOM 5053 C C . PRO B 1 300 ? 16.906 39.5 14.602 1 46.31 300 PRO B C 1
ATOM 5055 O O . PRO B 1 300 ? 15.859 38.969 14.195 1 46.31 300 PRO B O 1
ATOM 5058 N N . GLU B 1 301 ? 16.75 40.094 15.844 1 37.09 301 GLU B N 1
ATOM 5059 C CA . GLU B 1 301 ? 15.656 40.969 16.25 1 37.09 301 GLU B CA 1
ATOM 5060 C C . GLU B 1 301 ? 15.125 41.781 15.07 1 37.09 301 GLU B C 1
ATOM 5062 O O . GLU B 1 301 ? 15.891 42.438 14.367 1 37.09 301 GLU B O 1
ATOM 5067 N N . LYS B 1 302 ? 14.125 41.312 14.414 1 39.62 302 LYS B N 1
ATOM 5068 C CA . LYS B 1 302 ? 13.508 42.344 13.594 1 39.62 302 LYS B CA 1
ATOM 5069 C C . LYS B 1 302 ? 13.617 43.719 14.266 1 39.62 302 LYS B C 1
ATOM 5071 O O . LYS B 1 302 ? 13.102 43.906 15.367 1 39.62 302 LYS B O 1
ATOM 5076 N N . GLN B 1 303 ? 14.773 44.5 13.891 1 26.41 303 GLN B N 1
ATOM 5077 C CA . GLN B 1 303 ? 14.656 45.938 14.133 1 26.41 303 GLN B CA 1
ATOM 5078 C C . GLN B 1 303 ? 13.375 46.5 13.516 1 26.41 303 GLN B C 1
ATOM 5080 O O . GLN B 1 303 ? 13.062 46.219 12.352 1 26.41 303 GLN B O 1
#

InterPro domains:
  IPR019410 Lysine methyltransferase [PTHR14614] (48-255)
  IPR025714 Methyltransferase domain [PF13847] (117-291)
  IPR029063 S-adenosyl-L-methionine-dependent methyltransferase superfamily [G3DSA:3.40.50.150] (56-273)
  IPR029063 S-adenosyl-L-methionine-dependent methyltransferase superfamily [SSF53335] (109-267)

Nearest PDB structures (foldseek):
  1jqe-assembly1_A  TM=6.504E-01  e=8.043E-05  Homo sapiens
  2aot-assembly2_B  TM=6.103E-01  e=8.043E-05  Homo sapiens
  5hoq-assembly1_B  TM=6.102E-01  e=1.068E-02  Micromonospora echinospora
  3vyw-assembly1_A  TM=4.859E-01  e=5.882E-03  Aquifex aeolicus VF5
  3vyw-assembly3_C  TM=4.793E-01  e=1.826E-02  Aquifex aeolicus VF5